Protein AF-A0A9X0AUX0-F1 (afdb_monomer)

Mean predicted aligned error: 9.75 Å

pLDDT: mean 82.78, std 17.59, range [26.3, 97.06]

Foldseek 3Di:
DLAPDPVNALLVLLVLLVVLLVVCLAPLCVLVVVVSLVNLVSSLVSLVVVVVCQLPFDQPDDDPHGGGGSVSSNVSSVVSNVSSVVSDPDDPPRVRDPPPLPPPVVVLVVQLVLCPFPLNVPPDSSLLSVQLSQLSSLLVVCVVCLCVQPHDDPDDPVPCSSVLSSLLSSLCSPPLPDDPVLSSVLSNVVSVLVRLLRCLQVPVLPPPCVLVLLVVLLDPVNVVVVVVVVVDDDDDDPDDDDDDDDDDDDDDPPVVVVSRSVNSSLCCLLVPPLLPLFDPVLSNVLSVLSSQLSVLSNVQSVQLVQQLPDPDLPPLDFAARPDPDALVCCLQRRQLSPSVQLSSLSSSQSSVCSVVSHHQQPDPVSVVLSNLLSRLLSSLLRLLVLLLCVVVCSVSSGDGSCNYPVLVPLDDPDDPDDSVRSVVSSSVVSVVVSVVSVVSNVVSLVVCVVVGDSSSNSVSSSSNSSSVSVSSVSVVVVVVVVVD

Radius of gyration: 27.02 Å; Cα contacts (8 Å, |Δi|>4): 483; chains: 1; bounding box: 77×60×79 Å

Organism: NCBI:txid352851

Sequence (484 aa):
MALWSNLGSCEITAYSILTLIDATLFPWAGDLDKQVLKAIRAGQFFLNQHQGDWDKVTYTWIEKVSYGSSILSRTYCVAATYAAKKYPTNSPQWEPLPNFLNIPFDRVVKFTSFSRIHLFASESSWKLTASIIEGYMFLPRLRRIRLDVFPRQNMSEDKYLEYIPFTWTACNNQGIFLETDLIWDIMAISMLNYQADEFMEAVLGHHDSAGHLVRDLFSKTTLERDLSSSRESPPVSCGTITPSSSDDGLLDDSTNDVRAILLRFKIHVLRHPSIQNAFGTNLAHLSKQLENFLLAHLTHSSGNASFAQLPGHDADTPVMFPASRTYWDWVRNISAVHTSCPYSWDWLSCRIASARKDDLFPTALTKYLSAELGQHLAVMCRMYNDYGSLARDKVERNLNSVNFPEFEHCGASGAAGDEISDLTERKSALMAMADYERECLLVIKARLRPLVDEKVRNVLVILFNVTDLYGQIYAARDIASRMS

Structure (mmCIF, N/CA/C/O backbone):
data_AF-A0A9X0AUX0-F1
#
_entry.id   AF-A0A9X0AUX0-F1
#
loop_
_atom_site.group_PDB
_atom_site.id
_atom_site.type_symbol
_atom_site.label_atom_id
_atom_site.label_alt_id
_atom_site.label_comp_id
_atom_site.label_asym_id
_atom_site.label_entity_id
_atom_site.label_seq_id
_atom_site.pdbx_PDB_ins_code
_atom_site.Cartn_x
_atom_site.Cartn_y
_atom_site.Cartn_z
_atom_site.occupancy
_atom_site.B_iso_or_equiv
_atom_site.auth_seq_id
_atom_site.auth_comp_id
_atom_site.auth_asym_id
_atom_site.auth_atom_id
_atom_site.pdbx_PDB_model_num
ATOM 1 N N . MET A 1 1 ? -2.711 5.086 30.345 1.00 33.03 1 MET A N 1
ATOM 2 C CA . MET A 1 1 ? -3.947 5.790 29.951 1.00 33.03 1 MET A CA 1
ATOM 3 C C . MET A 1 1 ? -5.049 4.735 29.935 1.00 33.03 1 MET A C 1
ATOM 5 O O . MET A 1 1 ? -4.931 3.806 29.154 1.00 33.03 1 MET A O 1
ATOM 9 N N . ALA A 1 2 ? -5.980 4.759 30.897 1.00 39.31 2 ALA A N 1
ATOM 10 C CA . ALA A 1 2 ? -6.938 3.668 31.174 1.00 39.31 2 ALA A CA 1
ATOM 11 C C . ALA A 1 2 ? -8.386 4.005 30.760 1.00 39.31 2 ALA A C 1
ATOM 13 O O . ALA A 1 2 ? -9.330 3.367 31.211 1.00 39.31 2 ALA A O 1
ATOM 14 N N . LEU A 1 3 ? -8.560 5.040 29.939 1.00 42.94 3 LEU A N 1
ATOM 15 C CA . LEU A 1 3 ? -9.866 5.527 29.518 1.00 42.94 3 LEU A CA 1
ATOM 16 C C . LEU A 1 3 ? -10.172 4.952 28.135 1.00 42.94 3 LEU A C 1
ATOM 18 O O . LEU A 1 3 ? -9.530 5.318 27.156 1.00 42.94 3 LEU A O 1
ATOM 22 N N . TRP A 1 4 ? -11.140 4.038 28.079 1.00 59.72 4 TRP A N 1
ATOM 23 C CA . TRP A 1 4 ? -11.617 3.401 26.843 1.00 59.72 4 TRP A CA 1
ATOM 24 C C . TRP A 1 4 ? -12.593 4.285 26.052 1.00 59.72 4 TRP A C 1
ATOM 26 O O . TRP A 1 4 ? -13.001 3.944 24.949 1.00 59.72 4 TRP A O 1
ATOM 36 N N . SER A 1 5 ? -12.962 5.443 26.605 1.00 51.06 5 SER A N 1
ATOM 37 C CA . SER A 1 5 ? -13.739 6.478 25.926 1.00 51.06 5 SER A CA 1
ATOM 38 C C . SER A 1 5 ? -13.224 7.862 26.307 1.00 51.06 5 SER A C 1
ATOM 40 O O . SER A 1 5 ? -12.736 8.062 27.422 1.00 51.06 5 SER A O 1
ATOM 42 N N . ASN A 1 6 ? -13.431 8.837 25.419 1.00 47.84 6 ASN A N 1
ATOM 43 C CA . ASN A 1 6 ? -13.128 10.254 25.657 1.00 47.84 6 ASN A CA 1
ATOM 44 C C . ASN A 1 6 ? -13.903 10.863 26.848 1.00 47.84 6 ASN A C 1
ATOM 46 O O . ASN A 1 6 ? -13.631 11.993 27.236 1.00 47.84 6 ASN A O 1
ATOM 50 N N . LEU A 1 7 ? -14.862 10.128 27.428 1.00 56.09 7 LEU A N 1
ATOM 51 C CA . LEU A 1 7 ? -15.746 10.583 28.505 1.00 56.09 7 LEU A CA 1
ATOM 52 C C . LEU A 1 7 ? -15.564 9.821 29.829 1.00 56.09 7 LEU A C 1
ATOM 54 O O . LEU A 1 7 ? -16.214 10.175 30.808 1.00 56.09 7 LEU A O 1
ATOM 58 N N . GLY A 1 8 ? -14.723 8.780 29.881 1.00 71.88 8 GLY A N 1
ATOM 59 C CA . GLY A 1 8 ? -14.531 7.992 31.107 1.00 71.88 8 GLY A CA 1
ATOM 60 C C . GLY A 1 8 ? -15.807 7.335 31.643 1.00 71.88 8 GLY A C 1
ATOM 61 O O . GLY A 1 8 ? -16.059 7.362 32.841 1.00 71.88 8 GLY A O 1
ATOM 62 N N . SER A 1 9 ? -16.639 6.760 30.769 1.00 88.75 9 SER A N 1
ATOM 63 C CA . SER A 1 9 ? -17.863 6.063 31.192 1.00 88.75 9 SER A CA 1
ATOM 64 C C . SER A 1 9 ? -17.562 4.715 31.869 1.00 88.75 9 SER A C 1
ATOM 66 O O . SER A 1 9 ? -16.799 3.896 31.339 1.00 88.75 9 SER A O 1
ATOM 68 N N . CYS A 1 10 ? -18.204 4.465 33.019 1.00 92.94 10 CYS A N 1
ATOM 69 C CA . CYS A 1 10 ? -18.173 3.168 33.704 1.00 92.94 10 CYS A CA 1
ATOM 70 C C . CYS A 1 10 ? -18.806 2.068 32.843 1.00 92.94 10 CYS A C 1
ATOM 72 O O . CYS A 1 10 ? -18.216 1.004 32.686 1.00 92.94 10 CYS A O 1
ATOM 74 N N . GLU A 1 11 ? -19.948 2.352 32.213 1.00 92.50 11 GLU A N 1
ATOM 75 C CA . GLU A 1 11 ? -20.650 1.410 31.337 1.00 92.50 11 GLU A CA 1
ATOM 76 C C . GLU A 1 11 ? -19.764 0.956 30.163 1.00 92.50 11 GLU A C 1
ATOM 78 O O . GLU A 1 11 ? -19.575 -0.240 29.953 1.00 92.50 11 GLU A O 1
ATOM 83 N N . ILE A 1 12 ? -19.126 1.898 29.455 1.00 92.25 12 ILE A N 1
ATOM 84 C CA . ILE A 1 12 ? -18.223 1.569 28.336 1.00 92.25 12 ILE A CA 1
ATOM 85 C C . ILE A 1 12 ? -17.009 0.775 28.828 1.00 92.25 12 ILE A C 1
ATOM 87 O O . ILE A 1 12 ? -16.612 -0.203 28.200 1.00 92.25 12 ILE A O 1
ATOM 91 N N . THR A 1 13 ? -16.433 1.157 29.970 1.00 93.94 13 THR A N 1
ATOM 92 C CA . THR A 1 13 ? -15.292 0.430 30.546 1.00 93.94 13 THR A CA 1
ATOM 93 C C . THR A 1 13 ? -15.675 -1.005 30.916 1.00 93.94 13 THR A C 1
ATOM 95 O O . THR A 1 13 ? -14.892 -1.929 30.691 1.00 93.94 13 THR A O 1
ATOM 98 N N . ALA A 1 14 ? -16.887 -1.214 31.434 1.00 94.75 14 ALA A N 1
ATOM 99 C CA . ALA A 1 14 ? -17.412 -2.540 31.724 1.00 94.75 14 ALA A CA 1
ATOM 100 C C . ALA A 1 14 ? -17.569 -3.391 30.451 1.00 94.75 14 ALA A C 1
ATOM 102 O O . ALA A 1 14 ? -17.141 -4.548 30.448 1.00 94.75 14 ALA A O 1
ATOM 103 N N . TYR A 1 15 ? -18.087 -2.815 29.358 1.00 94.12 15 TYR A N 1
ATOM 104 C CA . TYR A 1 15 ? -18.132 -3.481 28.048 1.00 94.12 15 TYR A CA 1
ATOM 105 C C . TYR A 1 15 ? -16.745 -3.880 27.556 1.00 94.12 15 TYR A C 1
ATOM 107 O O . TYR A 1 15 ? -16.555 -5.019 27.131 1.00 94.12 15 TYR A O 1
ATOM 115 N N . SER A 1 16 ? -15.761 -2.984 27.655 1.00 93.50 16 SER A N 1
ATOM 116 C CA . SER A 1 16 ? -14.388 -3.272 27.236 1.00 93.50 16 SER A CA 1
ATOM 117 C C . SER A 1 16 ? -13.768 -4.418 28.038 1.00 93.50 16 SER A C 1
ATOM 119 O O . SER A 1 16 ? -13.150 -5.297 27.449 1.00 93.50 16 SER A O 1
ATOM 121 N N . ILE A 1 17 ? -13.962 -4.456 29.361 1.00 94.50 17 ILE A N 1
ATOM 122 C CA . ILE A 1 17 ? -13.456 -5.550 30.208 1.00 94.50 17 ILE A CA 1
ATOM 123 C C . ILE A 1 17 ? -14.070 -6.888 29.802 1.00 94.50 17 ILE A C 1
ATOM 125 O O . ILE A 1 17 ? -13.334 -7.851 29.609 1.00 94.50 17 ILE A O 1
ATOM 129 N N . LEU A 1 18 ? -15.398 -6.957 29.677 1.00 94.00 18 LEU A N 1
ATOM 130 C CA . LEU A 1 18 ? -16.083 -8.199 29.312 1.00 94.00 18 LEU A CA 1
ATOM 131 C C . LEU A 1 18 ? -15.668 -8.666 27.913 1.00 94.00 18 LEU A C 1
ATOM 133 O O . LEU A 1 18 ? -15.338 -9.831 27.738 1.00 94.00 18 LEU A O 1
ATOM 137 N N . THR A 1 19 ? -15.556 -7.737 26.962 1.00 92.25 19 THR A N 1
ATOM 138 C CA . THR A 1 19 ? -15.082 -8.031 25.601 1.00 92.25 19 THR A CA 1
ATOM 139 C C . THR A 1 19 ? -13.657 -8.584 25.603 1.00 92.25 19 THR A C 1
ATOM 141 O O . THR A 1 19 ? -13.367 -9.534 24.886 1.00 92.25 19 THR A O 1
ATOM 144 N N . LEU A 1 20 ? -12.756 -8.017 26.412 1.00 89.62 20 LEU A N 1
ATOM 145 C CA . LEU A 1 20 ? -11.382 -8.511 26.533 1.00 89.62 20 LEU A CA 1
ATOM 146 C C . LEU A 1 20 ? -11.322 -9.915 27.138 1.00 89.62 20 LEU A C 1
ATOM 148 O O . LEU A 1 20 ? -10.515 -10.722 26.690 1.00 89.62 20 LEU A O 1
ATOM 152 N N . ILE A 1 21 ? -12.161 -10.200 28.137 1.00 89.06 21 ILE A N 1
ATOM 153 C CA . ILE A 1 21 ? -12.263 -11.531 28.748 1.00 89.06 21 ILE A CA 1
ATOM 154 C C . ILE A 1 21 ? -12.797 -12.542 27.728 1.00 89.06 21 ILE A C 1
ATOM 156 O O . ILE A 1 21 ? -12.237 -13.622 27.588 1.00 89.06 21 ILE A O 1
ATOM 160 N N . ASP A 1 22 ? -13.826 -12.192 26.963 1.00 86.62 22 ASP A N 1
ATOM 161 C CA . ASP A 1 22 ? -14.347 -13.089 25.928 1.00 86.62 22 ASP A CA 1
ATOM 162 C C . ASP A 1 22 ? -13.326 -13.291 24.797 1.00 86.62 22 ASP A C 1
ATOM 164 O O . ASP A 1 22 ? -13.159 -14.400 24.291 1.00 86.62 22 ASP A O 1
ATOM 168 N N . ALA A 1 23 ? -12.561 -12.254 24.443 1.00 82.44 23 ALA A N 1
ATOM 169 C CA . ALA A 1 23 ? -11.510 -12.344 23.433 1.00 82.44 23 ALA A CA 1
ATOM 170 C C . ALA A 1 23 ? -10.361 -13.291 23.827 1.00 82.44 23 ALA A C 1
ATOM 172 O O . ALA A 1 23 ? -9.607 -13.726 22.954 1.00 82.44 23 ALA A O 1
ATOM 173 N N . THR A 1 24 ? -10.219 -13.660 25.106 1.00 80.12 24 THR A N 1
ATOM 174 C CA . THR A 1 24 ? -9.164 -14.598 25.531 1.00 80.12 24 THR A CA 1
ATOM 175 C C . THR A 1 24 ? -9.469 -16.051 25.193 1.00 80.12 24 THR A C 1
ATOM 177 O O . THR A 1 24 ? -8.591 -16.901 25.292 1.00 80.12 24 THR A O 1
ATOM 180 N N . LEU A 1 25 ? -10.689 -16.334 24.731 1.00 76.75 25 LEU A N 1
ATOM 181 C CA . LEU A 1 25 ? -11.076 -17.634 24.177 1.00 76.75 25 LEU A CA 1
ATOM 182 C C . LEU A 1 25 ? -10.313 -18.009 22.908 1.00 76.75 25 LEU A C 1
ATOM 184 O O . LEU A 1 25 ? -10.267 -19.179 22.517 1.00 76.75 25 LEU A O 1
ATOM 188 N N . PHE A 1 26 ? -9.748 -17.015 22.233 1.00 76.31 26 PHE A N 1
ATOM 189 C CA . PHE A 1 26 ? -9.100 -17.223 20.960 1.00 76.31 26 PHE A CA 1
ATOM 190 C C . PHE A 1 26 ? -7.615 -17.586 21.115 1.00 76.31 26 PHE A C 1
ATOM 192 O O . PHE A 1 26 ? -6.921 -17.021 21.960 1.00 76.31 26 PHE A O 1
ATOM 199 N N . PRO A 1 27 ? -7.079 -18.474 20.256 1.00 69.88 27 PRO A N 1
ATOM 200 C CA . PRO A 1 27 ? -5.720 -19.006 20.393 1.00 69.88 27 PRO A CA 1
ATOM 201 C C . PRO A 1 27 ? -4.611 -17.948 20.325 1.00 69.88 27 PRO A C 1
ATOM 203 O O . PRO A 1 27 ? -3.539 -18.151 20.886 1.00 69.88 27 PRO A O 1
ATOM 206 N N . TRP A 1 28 ? -4.855 -16.800 19.689 1.00 71.69 28 TRP A N 1
ATOM 207 C CA . TRP A 1 28 ? -3.891 -15.695 19.627 1.00 71.69 28 TRP A CA 1
ATOM 208 C C . TRP A 1 28 ? -3.797 -14.869 20.915 1.00 71.69 28 TRP A C 1
ATOM 210 O O . TRP A 1 28 ? -2.895 -14.041 21.053 1.00 71.69 28 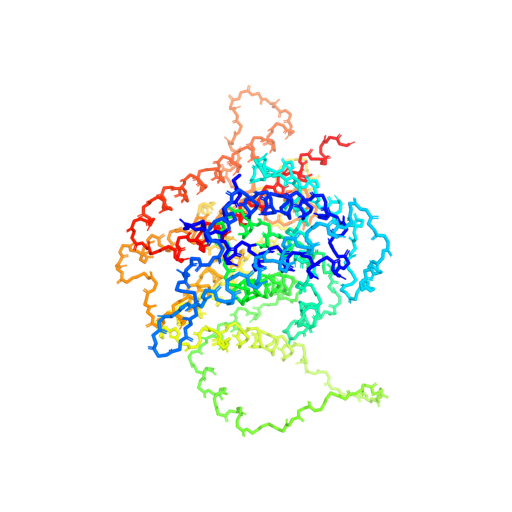TRP A O 1
ATOM 220 N N . ALA A 1 29 ? -4.716 -15.062 21.862 1.00 68.88 29 ALA A N 1
ATOM 221 C CA . ALA A 1 29 ? -4.694 -14.332 23.120 1.00 68.88 29 ALA A CA 1
ATOM 222 C C . ALA A 1 29 ? -3.483 -14.702 23.984 1.00 68.88 29 ALA A C 1
ATOM 224 O O . ALA A 1 29 ? -3.023 -13.852 24.736 1.00 68.88 29 ALA A O 1
ATOM 225 N N . GLY A 1 30 ? -2.918 -15.908 23.837 1.00 71.69 30 GLY A N 1
ATOM 226 C CA . GLY A 1 30 ? -1.756 -16.354 24.615 1.00 71.69 30 GLY A CA 1
ATOM 227 C C . GLY A 1 30 ? -0.546 -15.420 24.498 1.00 71.69 30 GLY A C 1
ATOM 228 O O . GLY A 1 30 ? 0.033 -15.028 25.511 1.00 71.69 30 GLY A O 1
ATOM 229 N N . ASP A 1 31 ? -0.211 -14.973 23.284 1.00 73.19 31 ASP A N 1
ATOM 230 C CA . ASP A 1 31 ? 0.913 -14.048 23.059 1.00 73.19 31 ASP A CA 1
ATOM 231 C C . ASP A 1 31 ? 0.637 -12.622 23.553 1.00 73.19 31 ASP A C 1
ATOM 233 O O . ASP A 1 31 ? 1.562 -11.844 23.812 1.00 73.19 31 ASP A O 1
ATOM 237 N N . LEU A 1 32 ? -0.640 -12.266 23.695 1.00 81.75 32 LEU A N 1
ATOM 238 C CA . LEU A 1 32 ? -1.092 -10.942 24.117 1.00 81.75 32 LEU A CA 1
ATOM 239 C C . LEU A 1 32 ? -1.585 -10.915 25.571 1.00 81.75 32 LEU A C 1
ATOM 241 O O . LEU A 1 32 ? -1.908 -9.836 26.074 1.00 81.75 32 LEU A O 1
ATOM 245 N N . ASP A 1 33 ? -1.591 -12.052 26.274 1.00 81.31 33 ASP A N 1
ATOM 246 C CA . ASP A 1 33 ? -2.276 -12.230 27.561 1.00 81.31 33 ASP A CA 1
ATOM 247 C C . ASP A 1 33 ? -1.783 -11.235 28.612 1.00 81.31 33 ASP A C 1
ATOM 249 O O . ASP A 1 33 ? -2.574 -10.592 29.296 1.00 81.31 33 ASP A O 1
ATOM 253 N N . LYS A 1 34 ? -0.472 -10.969 28.657 1.00 84.25 34 LYS A N 1
ATOM 254 C CA . LYS A 1 34 ? 0.097 -9.956 29.563 1.00 84.25 34 LYS A CA 1
ATOM 255 C C . LYS A 1 34 ? -0.519 -8.569 29.354 1.00 84.25 34 LYS A C 1
ATOM 257 O O . LYS A 1 34 ? -0.729 -7.840 30.326 1.00 84.25 34 LYS A O 1
ATOM 262 N N . GLN A 1 35 ? -0.782 -8.180 28.106 1.00 87.38 35 GLN A N 1
ATOM 263 C CA . GLN A 1 35 ? -1.383 -6.882 27.788 1.00 87.38 35 GLN A CA 1
ATOM 264 C C . GLN A 1 35 ? -2.886 -6.888 28.045 1.00 87.38 35 GLN A C 1
ATOM 266 O O . GLN A 1 35 ? -3.398 -5.922 28.611 1.00 87.38 35 GLN A O 1
ATOM 271 N N . VAL A 1 36 ? -3.569 -7.982 27.706 1.00 86.94 36 VAL A N 1
ATOM 272 C CA . VAL A 1 36 ? -4.997 -8.171 27.988 1.00 86.94 36 VAL A CA 1
ATOM 273 C C . VAL A 1 36 ? -5.257 -8.126 29.494 1.00 86.94 36 VAL A C 1
ATOM 275 O O . VAL A 1 36 ? -6.071 -7.331 29.960 1.00 86.94 36 VAL A O 1
ATOM 278 N N . LEU A 1 37 ? -4.482 -8.864 30.286 1.00 87.44 37 LEU A N 1
ATOM 279 C CA . LEU A 1 37 ? -4.534 -8.842 31.743 1.00 87.44 37 LEU A CA 1
ATOM 280 C C . LEU A 1 37 ? -4.272 -7.436 32.295 1.00 87.44 37 LEU A C 1
ATOM 282 O O . LEU A 1 37 ? -5.015 -6.960 33.154 1.00 87.44 37 LEU A O 1
ATOM 286 N N . LYS A 1 38 ? -3.235 -6.743 31.807 1.00 89.38 38 LYS A N 1
ATOM 287 C CA . LYS A 1 38 ? -2.932 -5.365 32.226 1.00 89.38 38 LYS A CA 1
ATOM 288 C C . LYS A 1 38 ? -4.107 -4.423 31.941 1.00 89.38 38 LYS A C 1
ATOM 290 O O . LYS A 1 38 ? -4.449 -3.606 32.797 1.00 89.38 38 LYS A O 1
ATOM 295 N N . ALA A 1 39 ? -4.729 -4.551 30.773 1.00 90.94 39 ALA A N 1
ATOM 296 C CA . ALA A 1 39 ? -5.908 -3.794 30.368 1.00 90.94 39 ALA A CA 1
ATOM 297 C C . ALA A 1 39 ? -7.130 -4.094 31.255 1.00 90.94 39 ALA A C 1
ATOM 299 O O . ALA A 1 39 ? -7.747 -3.160 31.772 1.00 90.94 39 ALA A O 1
ATOM 300 N N . ILE A 1 40 ? -7.424 -5.374 31.511 1.00 91.31 40 ILE A N 1
ATOM 301 C CA . ILE A 1 40 ? -8.503 -5.823 32.406 1.00 91.31 40 ILE A CA 1
ATOM 302 C C . ILE A 1 40 ? -8.298 -5.266 33.819 1.00 91.31 40 ILE A C 1
ATOM 304 O O . ILE A 1 40 ? -9.226 -4.713 34.408 1.00 91.31 40 ILE A O 1
ATOM 308 N N . ARG A 1 41 ? -7.078 -5.355 34.368 1.00 92.31 41 ARG A N 1
ATOM 309 C CA . ARG A 1 41 ? -6.757 -4.838 35.710 1.00 92.31 41 ARG A CA 1
ATOM 310 C C . ARG A 1 41 ? -6.881 -3.320 35.787 1.00 92.31 41 ARG A C 1
ATOM 312 O O . ARG A 1 41 ? -7.401 -2.812 36.777 1.00 92.31 41 ARG A O 1
ATOM 319 N N . ALA A 1 42 ? -6.451 -2.602 34.751 1.00 92.94 42 ALA A N 1
ATOM 320 C CA . ALA A 1 42 ? -6.606 -1.152 34.681 1.00 92.94 42 ALA A CA 1
ATOM 321 C C . ALA A 1 42 ? -8.086 -0.734 34.630 1.00 92.94 42 ALA A C 1
ATOM 323 O O . ALA A 1 42 ? -8.489 0.164 35.368 1.00 92.94 42 ALA A O 1
ATOM 324 N N . GLY A 1 43 ? -8.902 -1.416 33.819 1.00 93.81 43 GLY A N 1
ATOM 325 C CA . GLY A 1 43 ? -10.347 -1.188 33.765 1.00 93.81 43 GLY A CA 1
ATOM 326 C C . GLY A 1 43 ? -11.037 -1.515 35.092 1.00 93.81 43 GLY A C 1
ATOM 327 O O . GLY A 1 43 ? -11.834 -0.724 35.587 1.00 93.81 43 GLY A O 1
ATOM 328 N N . GLN A 1 44 ? -10.692 -2.644 35.716 1.00 94.69 44 GLN A N 1
ATOM 329 C CA . GLN A 1 44 ? -11.229 -3.036 37.022 1.00 94.69 44 GLN A CA 1
ATOM 330 C C . GLN A 1 44 ? -10.897 -2.002 38.104 1.00 94.69 44 GLN A C 1
ATOM 332 O O . GLN A 1 44 ? -11.758 -1.635 38.902 1.00 94.69 44 GLN A O 1
ATOM 337 N N . PHE A 1 45 ? -9.653 -1.521 38.133 1.00 94.38 45 PHE A N 1
ATOM 338 C CA . PHE A 1 45 ? -9.236 -0.467 39.051 1.00 94.38 45 PHE A CA 1
ATOM 339 C C . PHE A 1 45 ? -10.052 0.814 38.844 1.00 94.38 45 PHE A C 1
ATOM 341 O O . PHE A 1 45 ? -10.557 1.372 39.817 1.00 94.38 45 PHE A O 1
ATOM 348 N N . PHE A 1 46 ? -10.247 1.232 37.589 1.00 94.56 46 PHE A N 1
ATOM 349 C CA . PHE A 1 46 ? -11.085 2.380 37.248 1.00 94.56 46 PHE A CA 1
ATOM 350 C C . PHE A 1 46 ? -12.529 2.213 37.750 1.00 94.56 46 PHE A C 1
ATOM 352 O O . PHE A 1 46 ? -13.036 3.108 38.425 1.00 94.56 46 PHE A O 1
ATOM 359 N N . LEU A 1 47 ? -13.165 1.062 37.494 1.00 95.19 47 LEU A N 1
ATOM 360 C CA . LEU A 1 47 ? -14.538 0.793 37.941 1.00 95.19 47 LEU A CA 1
ATOM 361 C C . LEU A 1 47 ? -14.676 0.811 39.466 1.00 95.19 47 LEU A C 1
ATOM 363 O O . LEU A 1 47 ? -15.659 1.344 39.974 1.00 95.19 47 LEU A O 1
ATOM 367 N N . ASN A 1 48 ? -13.694 0.273 40.194 1.00 94.81 48 ASN A N 1
ATOM 368 C CA . ASN A 1 48 ? -13.700 0.282 41.658 1.00 94.81 48 ASN A CA 1
ATOM 369 C C . ASN A 1 48 ? -13.569 1.703 42.229 1.00 94.81 48 ASN A C 1
ATOM 371 O O . ASN A 1 48 ? -14.214 2.021 43.223 1.00 94.81 48 ASN A O 1
ATOM 375 N N . GLN A 1 49 ? -12.758 2.566 41.606 1.00 94.75 49 GLN A N 1
ATOM 376 C CA . GLN A 1 49 ? -12.633 3.968 42.026 1.00 94.75 49 GLN A CA 1
ATOM 377 C C . GLN A 1 49 ? -13.906 4.785 41.777 1.00 94.75 49 GLN A C 1
ATOM 379 O O . GLN A 1 49 ? -14.181 5.720 42.521 1.00 94.75 49 GLN A O 1
ATOM 384 N N . HIS A 1 50 ? -14.689 4.411 40.764 1.00 94.06 50 HIS A N 1
ATOM 385 C CA . HIS A 1 50 ? -15.903 5.116 40.346 1.00 94.06 50 HIS A CA 1
ATOM 386 C C . HIS A 1 50 ? -17.172 4.330 40.694 1.00 94.06 50 HIS A C 1
ATOM 388 O O . HIS A 1 50 ? -18.183 4.423 40.001 1.00 94.06 50 HIS A O 1
ATOM 394 N N . GLN A 1 51 ? -17.148 3.546 41.778 1.00 93.44 51 GLN A N 1
ATOM 395 C CA . GLN A 1 51 ? -18.293 2.721 42.180 1.00 93.44 51 GLN A CA 1
ATOM 396 C C . GLN A 1 51 ? -19.569 3.540 42.431 1.00 93.44 51 GLN A C 1
ATOM 398 O O . GLN A 1 51 ? -20.669 3.074 42.140 1.00 93.44 51 GLN A O 1
ATOM 403 N N . GLY A 1 52 ? -19.425 4.777 42.920 1.00 93.38 52 GLY A N 1
ATOM 404 C CA . GLY A 1 52 ? -20.541 5.713 43.095 1.00 93.38 52 GLY A CA 1
ATOM 405 C C . GLY A 1 52 ? -21.197 6.163 41.783 1.00 93.38 52 GLY A C 1
ATOM 406 O O . GLY A 1 52 ? -22.352 6.574 41.798 1.00 93.38 52 GLY A O 1
ATOM 407 N N . ASP A 1 53 ? -20.500 6.031 40.651 1.00 93.31 53 ASP A N 1
ATOM 408 C CA . ASP A 1 53 ? -20.974 6.448 39.329 1.00 93.31 53 ASP A CA 1
ATOM 409 C C . ASP A 1 53 ? -21.563 5.291 38.505 1.00 93.31 53 ASP A C 1
ATOM 411 O O . ASP A 1 53 ? -21.947 5.490 37.354 1.00 93.31 53 ASP A O 1
ATOM 415 N N . TRP A 1 54 ? -21.666 4.075 39.052 1.00 94.25 54 TRP A N 1
ATOM 416 C CA . TRP A 1 54 ? -22.164 2.913 38.297 1.00 94.25 54 TRP A CA 1
ATOM 417 C C . TRP A 1 54 ? -23.609 3.070 37.814 1.00 94.25 54 TRP A C 1
ATOM 419 O O . TRP A 1 54 ? -23.963 2.547 36.760 1.00 94.25 54 TRP A O 1
ATOM 429 N N . ASP A 1 55 ? -24.429 3.813 38.555 1.00 92.31 55 ASP A N 1
ATOM 430 C CA . ASP A 1 55 ? -25.818 4.118 38.200 1.00 92.31 55 ASP A CA 1
ATOM 431 C C . ASP A 1 55 ? -25.944 5.375 37.314 1.00 92.31 55 ASP A C 1
ATOM 433 O O . ASP A 1 55 ? -27.051 5.753 36.915 1.00 92.31 55 ASP A O 1
ATOM 437 N N . LYS A 1 56 ? -24.827 6.043 36.990 1.00 89.56 56 LYS A N 1
ATOM 438 C CA . LYS A 1 56 ? -24.827 7.254 36.168 1.00 89.56 56 LYS A CA 1
ATOM 439 C C . LYS A 1 56 ? -25.150 6.898 34.720 1.00 89.56 56 LYS A C 1
ATOM 441 O O . LYS A 1 56 ? -24.411 6.187 34.044 1.00 89.56 56 LYS A O 1
ATOM 446 N N . VAL A 1 57 ? -26.259 7.445 34.238 1.00 82.38 57 VAL A N 1
ATOM 447 C CA . VAL A 1 57 ? -26.758 7.206 32.883 1.00 82.38 57 VAL A CA 1
ATOM 448 C C . VAL A 1 57 ? -25.758 7.734 31.853 1.00 82.38 57 VAL A C 1
ATOM 450 O O . VAL A 1 57 ? -25.477 8.933 31.809 1.00 82.38 57 VAL A O 1
ATOM 453 N N . THR A 1 58 ? -25.248 6.838 31.005 1.00 83.38 58 THR A N 1
ATOM 454 C CA . THR A 1 58 ? -24.496 7.204 29.800 1.00 83.38 58 THR A CA 1
ATOM 455 C C . THR A 1 58 ? -25.410 7.021 28.587 1.00 83.38 58 THR A C 1
ATOM 457 O O . THR A 1 58 ? -26.061 5.991 28.455 1.00 83.38 58 THR A O 1
ATOM 460 N N . TYR A 1 59 ? -25.490 8.018 27.703 1.00 85.81 59 TYR A N 1
ATOM 461 C CA . TYR A 1 59 ? -26.351 7.984 26.512 1.00 85.81 59 TYR A CA 1
ATOM 462 C C . TYR A 1 59 ? -25.693 7.197 25.365 1.00 85.81 59 TYR A C 1
ATOM 464 O O . TYR A 1 59 ? -25.328 7.763 24.336 1.00 85.81 59 TYR A O 1
ATOM 472 N N . THR A 1 60 ? -25.472 5.901 25.584 1.00 82.62 60 THR A N 1
ATOM 473 C CA . THR A 1 60 ? -24.766 4.978 24.674 1.00 82.62 60 THR A CA 1
ATOM 474 C C . THR A 1 60 ? -25.694 4.213 23.733 1.00 82.62 60 THR A C 1
ATOM 476 O O . THR A 1 60 ? -25.247 3.767 22.678 1.00 82.62 60 THR A O 1
ATOM 479 N N . TRP A 1 61 ? -26.972 4.063 24.080 1.00 84.25 61 TRP A N 1
ATOM 480 C CA . TRP A 1 61 ? -27.928 3.252 23.327 1.00 84.25 61 TRP A CA 1
ATOM 481 C C . TRP A 1 61 ? -28.689 4.111 22.324 1.00 84.25 61 TRP A C 1
ATOM 483 O O . TRP A 1 61 ? -29.108 5.217 22.657 1.00 84.25 61 TRP A O 1
ATOM 493 N N . ILE A 1 62 ? -28.879 3.604 21.105 1.00 83.19 62 ILE A N 1
ATOM 494 C CA . ILE A 1 62 ? -29.574 4.308 20.021 1.00 83.19 62 ILE A CA 1
ATOM 495 C C . ILE A 1 62 ? -30.880 3.572 19.708 1.00 83.19 62 ILE A C 1
ATOM 497 O O . ILE A 1 62 ? -30.858 2.402 19.336 1.00 83.19 62 ILE A O 1
ATOM 501 N N . GLU A 1 63 ? -32.008 4.272 19.822 1.00 79.88 63 GLU A N 1
ATOM 502 C CA . GLU A 1 63 ? -33.290 3.862 19.234 1.00 79.88 63 GLU A CA 1
ATOM 503 C C . GLU A 1 63 ? -33.819 5.015 18.360 1.00 79.88 63 GLU A C 1
ATOM 505 O O . GLU A 1 63 ? -33.174 5.379 17.378 1.00 79.88 63 GLU A O 1
ATOM 510 N N . LYS A 1 64 ? -34.947 5.651 18.712 1.00 85.62 64 LYS A N 1
ATOM 511 C CA . LYS A 1 64 ? -35.385 6.898 18.053 1.00 85.62 64 LYS A CA 1
ATOM 512 C C . LYS A 1 64 ? -34.534 8.101 18.464 1.00 85.62 64 LYS A C 1
ATOM 514 O O . LYS A 1 64 ? -34.382 9.043 17.695 1.00 85.62 64 LYS A O 1
ATOM 519 N N . VAL A 1 65 ? -34.003 8.061 19.684 1.00 82.88 65 VAL A N 1
ATOM 520 C CA . VAL A 1 65 ? -33.052 9.018 20.262 1.00 82.88 65 VAL A CA 1
ATOM 521 C C . VAL A 1 65 ? -31.974 8.240 21.014 1.00 82.88 65 VAL A C 1
ATOM 523 O O . VAL A 1 65 ? -32.156 7.055 21.306 1.00 82.88 65 VAL A O 1
ATOM 526 N N . SER A 1 66 ? -30.861 8.895 21.348 1.00 85.00 66 SER A N 1
ATOM 527 C CA . SER A 1 66 ? -29.905 8.318 22.292 1.00 85.00 66 SER A CA 1
ATOM 528 C C . SER A 1 66 ? -30.525 8.270 23.689 1.00 85.00 66 SER A C 1
ATOM 530 O O . SER A 1 66 ? -31.087 9.264 24.150 1.00 85.00 66 SER A O 1
ATOM 532 N N . TYR A 1 67 ? -30.404 7.141 24.378 1.00 88.12 67 TYR A N 1
ATOM 533 C CA . TYR A 1 67 ? -30.846 6.963 25.761 1.00 88.12 67 TYR A CA 1
ATOM 534 C C . TYR A 1 67 ? -29.812 6.153 26.551 1.00 88.12 67 TYR A C 1
ATOM 536 O O . TYR A 1 67 ? -28.854 5.614 25.996 1.00 88.12 67 TYR A O 1
ATOM 544 N N . GLY A 1 68 ? -29.987 6.091 27.867 1.00 89.12 68 GLY A N 1
ATOM 545 C CA . GLY A 1 68 ? -29.187 5.233 28.732 1.00 89.12 68 GLY A CA 1
ATOM 546 C C . GLY A 1 68 ? -30.042 4.596 29.818 1.00 89.12 68 GLY A C 1
ATOM 547 O O . GLY A 1 68 ? -31.178 5.010 30.054 1.00 89.12 68 GLY A O 1
ATOM 548 N N . SER A 1 69 ? -29.495 3.585 30.486 1.00 91.56 69 SER A N 1
ATOM 549 C CA . SER A 1 69 ? -30.181 2.860 31.555 1.00 91.56 69 SER A CA 1
ATOM 550 C C . SER A 1 69 ? -29.243 2.671 32.737 1.00 91.56 69 SER A C 1
ATOM 552 O O . SER A 1 69 ? -28.222 1.994 32.625 1.00 91.56 69 SER A O 1
ATOM 554 N N . SER A 1 70 ? -29.605 3.248 33.885 1.00 92.88 70 SER A N 1
ATOM 555 C CA . SER A 1 70 ? -28.844 3.102 35.132 1.00 92.88 70 SER A CA 1
ATOM 556 C C . SER A 1 70 ? -28.743 1.636 35.560 1.00 92.88 70 SER A C 1
ATOM 558 O O . SER A 1 70 ? -27.665 1.167 35.915 1.00 92.88 70 SER A O 1
ATOM 560 N N . ILE A 1 71 ? -29.844 0.885 35.429 1.00 94.50 71 ILE A N 1
ATOM 561 C CA . ILE A 1 71 ? -29.896 -0.547 35.748 1.00 94.50 71 ILE A CA 1
ATOM 562 C C . ILE A 1 71 ? -28.925 -1.333 34.864 1.00 94.50 71 ILE A C 1
ATOM 564 O O . ILE A 1 71 ? -28.184 -2.172 35.380 1.00 94.50 71 ILE A O 1
ATOM 568 N N . LEU A 1 72 ? -28.899 -1.067 33.552 1.00 92.62 72 LEU A N 1
ATOM 569 C CA . LEU A 1 72 ? -27.969 -1.752 32.650 1.00 92.62 72 LEU A CA 1
ATOM 570 C C . LEU A 1 72 ? -26.525 -1.379 32.979 1.00 92.62 72 LEU A C 1
ATOM 572 O O . LEU A 1 72 ? -25.720 -2.282 33.203 1.00 92.62 72 LEU A O 1
ATOM 576 N N . SER A 1 73 ? -26.217 -0.085 33.106 1.00 94.12 73 SER A N 1
ATOM 577 C CA . SER A 1 73 ? -24.877 0.393 33.469 1.00 94.12 73 SER A CA 1
ATOM 578 C C . SER A 1 73 ? -24.353 -0.307 34.725 1.00 94.12 73 SER A C 1
ATOM 580 O O . SER A 1 73 ? -23.285 -0.927 34.696 1.00 94.12 73 SER A O 1
ATOM 582 N N . ARG A 1 74 ? -25.140 -0.326 35.808 1.00 95.50 74 ARG A N 1
ATOM 583 C CA . ARG A 1 74 ? -24.762 -1.011 37.048 1.00 95.50 74 ARG A CA 1
ATOM 584 C C . ARG A 1 74 ? -24.604 -2.512 36.868 1.00 95.50 74 ARG A C 1
ATOM 586 O O . ARG A 1 74 ? -23.649 -3.079 37.396 1.00 95.50 74 ARG A O 1
ATOM 593 N N . THR A 1 75 ? -25.506 -3.155 36.130 1.00 96.19 75 THR A N 1
ATOM 594 C CA . THR A 1 75 ? -25.440 -4.600 35.867 1.00 96.19 75 THR A CA 1
ATOM 595 C C . THR A 1 75 ? -24.127 -4.965 35.180 1.00 96.19 75 THR A C 1
ATOM 597 O O . THR A 1 75 ? -23.417 -5.860 35.642 1.00 96.19 75 THR A O 1
ATOM 600 N N . TYR A 1 76 ? -23.753 -4.226 34.135 1.00 96.06 76 TYR A N 1
ATOM 601 C CA . TYR A 1 76 ? -22.498 -4.446 33.425 1.00 96.06 76 TYR A CA 1
ATOM 602 C C . TYR A 1 76 ? -21.278 -4.125 34.288 1.00 96.06 76 TYR A C 1
ATOM 604 O O . TYR A 1 76 ? -20.335 -4.913 34.296 1.00 96.06 76 TYR A O 1
ATOM 612 N N . CYS A 1 77 ? -21.293 -3.046 35.075 1.00 96.44 77 CYS A N 1
ATOM 613 C CA . CYS A 1 77 ? -20.186 -2.719 35.982 1.00 96.44 77 CYS A CA 1
ATOM 614 C C . CYS A 1 77 ? -19.956 -3.809 37.043 1.00 96.44 77 CYS A C 1
ATOM 616 O O . CYS A 1 77 ? -18.809 -4.189 37.304 1.00 96.44 77 CYS A O 1
ATOM 618 N N . VAL A 1 78 ? -21.034 -4.362 37.614 1.00 96.81 78 VAL A N 1
ATOM 619 C CA . VAL A 1 78 ? -20.974 -5.499 38.550 1.00 96.81 78 VAL A CA 1
ATOM 620 C C . VAL A 1 78 ? -20.407 -6.735 37.851 1.00 96.81 78 VAL A C 1
ATOM 622 O O . VAL A 1 78 ? -19.465 -7.347 38.363 1.00 96.81 78 VAL A O 1
ATOM 625 N N . ALA A 1 79 ? -20.945 -7.086 36.679 1.00 96.56 79 ALA A N 1
ATOM 626 C CA . ALA A 1 79 ? -20.513 -8.248 35.907 1.00 96.56 79 ALA A CA 1
ATOM 627 C C . ALA A 1 79 ? -19.032 -8.148 35.517 1.00 96.56 79 ALA A C 1
ATOM 629 O O . ALA A 1 79 ? -18.269 -9.075 35.782 1.00 96.56 79 ALA A O 1
ATOM 630 N N . ALA A 1 80 ? -18.603 -7.007 34.977 1.00 96.38 80 ALA A N 1
ATOM 631 C CA . ALA A 1 80 ? -17.223 -6.749 34.581 1.00 96.38 80 ALA A CA 1
ATOM 632 C C . ALA A 1 80 ? -16.258 -6.813 35.770 1.00 96.38 80 ALA A C 1
ATOM 634 O O . ALA A 1 80 ? -15.219 -7.466 35.687 1.00 96.38 80 ALA A O 1
ATOM 635 N N . THR A 1 81 ? -16.608 -6.200 36.905 1.00 95.50 81 THR A N 1
ATOM 636 C CA . THR A 1 81 ? -15.771 -6.233 38.117 1.00 95.50 81 THR A CA 1
ATOM 637 C C . THR A 1 81 ? -15.624 -7.657 38.658 1.00 95.50 81 THR A C 1
ATOM 639 O O . THR A 1 81 ? -14.525 -8.060 39.060 1.00 95.50 81 THR A O 1
ATOM 642 N N . TYR A 1 82 ? -16.709 -8.437 38.643 1.00 94.44 82 TYR A N 1
ATOM 643 C CA . TYR A 1 82 ? -16.700 -9.839 39.055 1.00 94.44 82 TYR A CA 1
ATOM 644 C C . TYR A 1 82 ? -15.890 -10.718 38.095 1.00 94.44 82 TYR A C 1
ATOM 646 O O . TYR A 1 82 ? -15.019 -11.470 38.541 1.00 94.44 82 TYR A O 1
ATOM 654 N N . ALA A 1 83 ? -16.129 -10.586 36.790 1.00 92.69 83 ALA A N 1
ATOM 655 C CA . ALA A 1 83 ? -15.423 -11.317 35.746 1.00 92.69 83 ALA A CA 1
ATOM 656 C C . ALA A 1 83 ? -13.920 -11.008 35.781 1.00 92.69 83 ALA A C 1
ATOM 658 O O . ALA A 1 83 ? -13.117 -11.930 35.840 1.00 92.69 83 ALA A O 1
ATOM 659 N N . ALA A 1 84 ? -13.523 -9.737 35.893 1.00 91.88 84 ALA A N 1
ATOM 660 C CA . ALA A 1 84 ? -12.121 -9.335 36.027 1.00 91.88 84 ALA A CA 1
ATOM 661 C C . ALA A 1 84 ? -11.454 -9.885 37.298 1.00 91.88 84 ALA A C 1
ATOM 663 O O . ALA A 1 84 ? -10.270 -10.226 37.292 1.00 91.88 84 ALA A O 1
ATOM 664 N N . LYS A 1 85 ? -12.189 -9.995 38.415 1.00 89.56 85 LYS A N 1
ATOM 665 C CA . LYS A 1 85 ? -11.672 -10.621 39.645 1.00 89.56 85 LYS A CA 1
ATOM 666 C C . LYS A 1 85 ? -11.425 -12.114 39.441 1.00 89.56 85 LYS A C 1
ATOM 668 O O . LYS A 1 85 ? -10.428 -12.628 39.938 1.00 89.56 85 LYS A O 1
ATOM 673 N N . LYS A 1 86 ? -12.328 -12.784 38.725 1.00 86.25 86 LYS A N 1
ATOM 674 C CA . LYS A 1 86 ? -12.200 -14.198 38.371 1.00 86.25 86 LYS A CA 1
ATOM 675 C C . LYS A 1 86 ? -11.237 -14.457 37.221 1.00 86.25 86 LYS A C 1
ATOM 677 O O . LYS A 1 86 ? -10.814 -15.599 37.091 1.00 86.25 86 LYS A O 1
ATOM 682 N N . TYR A 1 87 ? -10.894 -13.436 36.432 1.00 82.38 87 TYR A N 1
ATOM 683 C CA . TYR A 1 87 ? -9.957 -13.560 35.327 1.00 82.38 87 TYR A CA 1
ATOM 684 C C . TYR A 1 87 ? -8.612 -14.026 35.883 1.00 82.38 87 TYR A C 1
ATOM 686 O O . TYR A 1 87 ? -7.958 -13.297 36.649 1.00 82.38 87 TYR A O 1
ATOM 694 N N . PRO A 1 88 ? -8.233 -15.268 35.585 1.00 68.81 88 PRO A N 1
ATOM 695 C CA . PRO A 1 88 ? -7.109 -15.876 36.241 1.00 68.81 88 PRO A CA 1
ATOM 696 C C . PRO A 1 88 ? -5.820 -15.394 35.598 1.00 68.81 88 PRO A C 1
ATOM 698 O O . PRO A 1 88 ? -5.695 -15.294 34.386 1.00 68.81 88 PRO A O 1
ATOM 701 N N . THR A 1 89 ? -4.825 -15.136 36.431 1.00 56.66 89 THR A N 1
ATOM 702 C CA . THR A 1 89 ? -3.533 -14.591 36.017 1.00 56.66 89 THR A CA 1
ATOM 703 C C . THR A 1 89 ? -2.653 -15.565 35.227 1.00 56.66 89 THR A C 1
ATOM 705 O O . THR A 1 89 ? -1.534 -15.169 34.953 1.00 56.66 89 THR A O 1
ATOM 708 N N . ASN A 1 90 ? -3.114 -16.790 34.908 1.00 51.81 90 ASN A N 1
ATOM 709 C CA . ASN A 1 90 ? -2.388 -17.843 34.164 1.00 51.81 90 ASN A CA 1
ATOM 710 C C . ASN A 1 90 ? -3.267 -19.093 33.846 1.00 51.81 90 ASN A C 1
ATOM 712 O O . ASN A 1 90 ? -2.747 -20.208 33.861 1.00 51.81 90 ASN A O 1
ATOM 716 N N . SER A 1 91 ? -4.601 -19.012 33.698 1.00 44.75 91 SER A N 1
ATOM 717 C CA . SER A 1 91 ? -5.390 -20.261 33.812 1.00 44.75 91 SER A CA 1
ATOM 718 C C . SER A 1 91 ? -5.455 -21.124 32.552 1.00 44.75 91 SER A C 1
ATOM 720 O O . SER A 1 91 ? -6.008 -20.676 31.550 1.00 44.75 91 SER A O 1
ATOM 722 N N . PRO A 1 92 ? -5.088 -22.413 32.661 1.00 45.81 92 PRO A N 1
ATOM 723 C CA . PRO A 1 92 ? -5.446 -23.457 31.702 1.00 45.81 92 PRO A CA 1
ATOM 724 C C . PRO A 1 92 ? -6.952 -23.807 31.680 1.00 45.81 92 PRO A C 1
ATOM 726 O O . PRO A 1 92 ? -7.337 -24.769 31.031 1.00 45.81 92 PRO A O 1
ATOM 729 N N . GLN A 1 93 ? -7.825 -23.078 32.394 1.00 46.88 93 GLN A N 1
ATOM 730 C CA . GLN A 1 93 ? -9.276 -23.351 32.435 1.00 46.88 93 GLN A CA 1
ATOM 731 C C . GLN A 1 93 ? -10.038 -22.918 31.182 1.00 46.88 93 GLN A C 1
ATOM 733 O O . GLN A 1 93 ? -11.205 -23.269 31.036 1.00 46.88 93 GLN A O 1
ATOM 738 N N . TRP A 1 94 ? -9.396 -22.172 30.294 1.00 52.12 94 TRP A N 1
ATOM 739 C CA . TRP A 1 94 ? -9.932 -21.897 28.975 1.00 52.12 94 TRP A CA 1
ATOM 740 C C . TRP A 1 94 ? -8.978 -22.576 28.016 1.00 52.12 94 TRP A C 1
ATOM 742 O O . TRP A 1 94 ? -7.948 -22.003 27.671 1.00 52.12 94 TRP A O 1
ATOM 752 N N . GLU A 1 95 ? -9.259 -23.837 27.676 1.00 56.41 95 GLU A N 1
ATOM 753 C CA . GLU A 1 95 ? -8.606 -24.454 26.526 1.00 56.41 95 GLU A CA 1
ATOM 754 C C . GLU A 1 95 ? -8.838 -23.489 25.361 1.00 56.41 95 GLU A C 1
ATOM 756 O O . GLU A 1 95 ? -9.999 -23.270 24.992 1.00 56.41 95 GLU A O 1
ATOM 761 N N . PRO A 1 96 ? -7.784 -22.819 24.850 1.00 61.28 96 PRO A N 1
ATOM 762 C CA . PRO A 1 96 ? -7.960 -21.909 23.739 1.00 61.28 96 PRO A CA 1
ATOM 763 C C . PRO A 1 96 ? -8.622 -22.706 22.628 1.00 61.28 96 PRO A C 1
ATOM 765 O O . PRO A 1 96 ? -8.304 -23.890 22.450 1.00 61.28 96 PRO A O 1
ATOM 768 N N . LEU A 1 97 ? -9.522 -22.075 21.872 1.00 65.38 97 LEU A N 1
ATOM 769 C CA . LEU A 1 97 ? -10.026 -22.725 20.669 1.00 65.38 97 LEU A CA 1
ATOM 770 C C . LEU A 1 97 ? -8.815 -23.256 19.880 1.00 65.38 97 LEU A C 1
ATOM 772 O O . LEU A 1 97 ? -7.801 -22.548 19.801 1.00 65.38 97 LEU A O 1
ATOM 776 N N . PRO A 1 98 ? -8.879 -24.481 19.320 1.00 66.56 98 PRO A N 1
ATOM 777 C CA . PRO A 1 98 ? -7.812 -24.995 18.468 1.00 66.56 98 PRO A CA 1
ATOM 778 C C . PRO A 1 98 ? -7.415 -23.918 17.465 1.00 66.56 98 PRO A C 1
ATOM 780 O O . PRO A 1 98 ? -8.280 -23.147 17.060 1.00 66.56 98 PRO A O 1
ATOM 783 N N . ASN A 1 99 ? -6.143 -23.837 17.069 1.00 70.69 99 ASN A N 1
ATOM 784 C CA . ASN A 1 99 ? -5.657 -22.828 16.120 1.00 70.69 99 ASN A CA 1
ATOM 785 C C . ASN A 1 99 ? -6.290 -23.011 14.724 1.00 70.69 99 ASN A C 1
ATOM 787 O O . ASN A 1 99 ? -5.635 -23.418 13.773 1.00 70.69 99 ASN A O 1
ATOM 791 N N . PHE A 1 100 ? -7.583 -22.712 14.598 1.00 69.56 100 PHE A N 1
ATOM 792 C CA . PHE A 1 100 ? -8.417 -22.922 13.421 1.00 69.56 100 PHE A CA 1
ATOM 793 C C . PHE A 1 100 ? -7.986 -22.017 12.266 1.00 69.56 100 PHE A C 1
ATOM 795 O O . PHE A 1 100 ? -8.220 -22.331 11.102 1.00 69.56 100 PHE A O 1
ATOM 802 N N . LEU A 1 101 ? -7.316 -20.908 12.594 1.00 69.38 101 LEU A N 1
ATOM 803 C CA . LEU A 1 101 ? -6.695 -19.999 11.637 1.00 69.38 101 LEU A CA 1
ATOM 804 C C . LEU A 1 101 ? -5.310 -20.471 11.176 1.00 69.38 101 LEU A C 1
ATOM 806 O O . LEU A 1 101 ? -4.768 -19.891 10.238 1.00 69.38 101 LEU A O 1
ATOM 810 N N . ASN A 1 102 ? -4.750 -21.520 11.793 1.00 78.44 102 ASN A N 1
ATOM 811 C CA . ASN A 1 102 ? -3.409 -22.041 11.526 1.00 78.44 102 ASN A CA 1
ATOM 812 C C . ASN A 1 102 ? -2.330 -20.944 11.552 1.00 78.44 102 ASN A C 1
ATOM 814 O O . ASN A 1 102 ? -1.460 -20.907 10.682 1.00 78.44 102 ASN A O 1
ATOM 818 N N . ILE A 1 103 ? -2.396 -20.032 12.530 1.00 83.69 103 ILE A N 1
ATOM 819 C CA . ILE A 1 103 ? -1.400 -18.965 12.698 1.00 83.69 103 ILE A CA 1
ATOM 820 C C . ILE A 1 103 ? -0.043 -19.608 13.043 1.00 83.69 103 ILE A C 1
ATOM 822 O O . ILE A 1 103 ? 0.048 -20.290 14.068 1.00 83.69 103 ILE A O 1
ATOM 826 N N . PRO A 1 104 ? 1.007 -19.414 12.225 1.00 86.88 104 PRO A N 1
ATOM 827 C CA . PRO A 1 104 ? 2.329 -19.979 12.475 1.00 86.88 104 PRO A CA 1
ATOM 828 C C . PRO A 1 104 ? 3.114 -19.081 13.442 1.00 86.88 104 PRO A C 1
ATOM 830 O O . PRO A 1 104 ? 3.795 -18.138 13.032 1.00 86.88 104 PRO A O 1
ATOM 833 N N . PHE A 1 105 ? 2.991 -19.335 14.746 1.00 83.25 105 PHE A N 1
ATOM 834 C CA . PHE A 1 105 ? 3.589 -18.489 15.791 1.00 83.25 105 PHE A CA 1
ATOM 835 C C . PHE A 1 105 ? 5.124 -18.406 15.729 1.00 83.25 105 PHE A C 1
ATOM 837 O O . PHE A 1 105 ? 5.702 -17.368 16.048 1.00 83.25 105 PHE A O 1
ATOM 844 N N . ASP A 1 106 ? 5.796 -19.442 15.229 1.00 85.12 106 ASP A N 1
ATOM 845 C CA . ASP A 1 106 ? 7.229 -19.422 14.915 1.00 85.12 106 ASP A CA 1
ATOM 846 C C . ASP A 1 106 ? 7.575 -18.327 13.888 1.00 85.12 106 ASP A C 1
ATOM 848 O O . ASP A 1 106 ? 8.540 -17.571 14.053 1.00 85.12 106 ASP A O 1
ATOM 852 N N . ARG A 1 107 ? 6.738 -18.170 12.856 1.00 84.44 107 ARG A N 1
ATOM 853 C CA . ARG A 1 107 ? 6.885 -17.098 11.866 1.00 84.44 107 ARG A CA 1
ATOM 854 C C . ARG A 1 107 ? 6.469 -15.745 12.419 1.00 84.44 107 ARG A C 1
ATOM 856 O O . ARG A 1 107 ? 7.100 -14.754 12.061 1.00 84.44 107 ARG A O 1
ATOM 863 N N . VAL A 1 108 ? 5.467 -15.682 13.300 1.00 84.94 108 VAL A N 1
ATOM 864 C CA . VAL A 1 108 ? 5.108 -14.436 14.000 1.00 84.94 108 VAL A CA 1
ATOM 865 C C . VAL A 1 108 ? 6.334 -13.882 14.723 1.00 84.94 108 VAL A C 1
ATOM 867 O O . VAL A 1 108 ? 6.706 -12.731 14.495 1.00 84.94 108 VAL A O 1
ATOM 870 N N . VAL A 1 109 ? 7.030 -14.721 15.500 1.00 82.94 109 VAL A N 1
ATOM 871 C CA . VAL A 1 109 ? 8.275 -14.341 16.185 1.00 82.94 109 VAL A CA 1
ATOM 872 C C . VAL A 1 109 ? 9.325 -13.859 15.187 1.00 82.94 109 VAL A C 1
ATOM 874 O O . VAL A 1 109 ? 9.924 -12.808 15.405 1.00 82.94 109 VAL A O 1
ATOM 877 N N . LYS A 1 110 ? 9.511 -14.546 14.055 1.00 81.81 110 LYS A N 1
ATOM 878 C CA . LYS A 1 110 ? 10.454 -14.103 13.015 1.00 81.81 110 LYS A CA 1
ATOM 879 C C . LYS A 1 110 ? 10.123 -12.703 12.488 1.00 81.81 110 LYS A C 1
ATOM 881 O O . LYS A 1 110 ? 11.022 -11.879 12.377 1.00 81.81 110 LYS A O 1
ATOM 886 N N . PHE A 1 111 ? 8.855 -12.408 12.208 1.00 80.94 111 PHE A N 1
ATOM 887 C CA . PHE A 1 111 ? 8.433 -11.088 11.725 1.00 80.94 111 PHE A CA 1
ATOM 888 C C . PHE A 1 111 ? 8.583 -9.987 12.786 1.00 80.94 111 PHE A C 1
ATOM 890 O O . PHE A 1 111 ? 8.733 -8.820 12.428 1.00 80.94 111 PHE A O 1
ATOM 897 N N . THR A 1 112 ? 8.646 -10.311 14.082 1.00 78.56 112 THR A N 1
ATOM 898 C CA . THR A 1 112 ? 8.938 -9.285 15.101 1.00 78.56 112 THR A CA 1
ATOM 899 C C . THR A 1 112 ? 10.320 -8.647 14.940 1.00 78.56 112 THR A C 1
ATOM 901 O O . THR A 1 112 ? 10.518 -7.537 15.429 1.00 78.56 112 THR A O 1
ATOM 904 N N . SER A 1 113 ? 11.253 -9.250 14.183 1.00 78.88 113 SER A N 1
ATOM 905 C CA . SER A 1 113 ? 12.534 -8.607 13.850 1.00 78.88 113 SER A CA 1
ATOM 906 C C . SER A 1 113 ? 12.363 -7.288 13.088 1.00 78.88 113 SER A C 1
ATOM 908 O O . SER A 1 113 ? 13.275 -6.459 13.096 1.00 78.88 113 SER A O 1
ATOM 910 N N . PHE A 1 114 ? 11.200 -7.063 12.462 1.00 80.44 114 PHE A N 1
ATOM 911 C CA . PHE A 1 114 ? 10.847 -5.787 11.842 1.00 80.44 114 PHE A CA 1
ATOM 912 C C . PHE A 1 114 ? 10.726 -4.633 12.842 1.00 80.44 114 PHE A C 1
ATOM 914 O O . PHE A 1 114 ? 10.733 -3.485 12.418 1.00 80.44 114 PHE A O 1
ATOM 921 N N . SER A 1 115 ? 10.744 -4.882 14.156 1.00 78.88 115 SER A N 1
ATOM 922 C CA . SER A 1 115 ? 10.864 -3.821 15.166 1.00 78.88 115 SER A CA 1
ATOM 923 C C . SER A 1 115 ? 12.152 -2.995 15.037 1.00 78.88 115 SER A C 1
ATOM 925 O O . SER A 1 115 ? 12.259 -1.931 15.637 1.00 78.88 115 SER A O 1
ATOM 927 N N . ARG A 1 116 ? 13.155 -3.491 14.296 1.00 79.94 116 ARG A N 1
ATOM 928 C CA . ARG A 1 116 ? 14.407 -2.773 14.003 1.00 79.94 116 ARG A CA 1
ATOM 929 C C . ARG A 1 116 ? 14.273 -1.761 12.861 1.00 79.94 116 ARG A C 1
ATOM 931 O O . ARG A 1 116 ? 15.169 -0.944 12.683 1.00 79.94 116 ARG A O 1
ATOM 938 N N . ILE A 1 117 ? 13.193 -1.829 12.082 1.00 84.25 117 ILE A N 1
ATOM 939 C CA . ILE A 1 117 ? 12.900 -0.862 11.021 1.00 84.25 117 ILE A CA 1
ATOM 940 C C . ILE A 1 117 ? 12.542 0.479 11.665 1.00 84.25 117 ILE A C 1
ATOM 942 O O . ILE A 1 117 ? 11.786 0.520 12.636 1.00 84.25 117 ILE A O 1
ATOM 946 N N . HIS A 1 118 ? 13.063 1.579 11.113 1.00 85.12 118 HIS A N 1
ATOM 947 C CA . HIS A 1 118 ? 12.906 2.916 11.688 1.00 85.12 118 HIS A CA 1
ATOM 948 C C . HIS A 1 118 ? 11.431 3.304 11.861 1.00 85.12 118 HIS A C 1
ATOM 950 O O . HIS A 1 118 ? 11.054 3.845 12.899 1.00 85.12 118 HIS A O 1
ATOM 956 N N . LEU A 1 119 ? 10.579 2.928 10.900 1.00 86.81 119 LEU A N 1
ATOM 957 C CA . LEU A 1 119 ? 9.127 3.131 10.962 1.00 86.81 119 LEU A CA 1
ATOM 958 C C . LEU A 1 119 ? 8.464 2.542 12.224 1.00 86.81 119 LEU A C 1
ATOM 960 O O . LEU A 1 119 ? 7.451 3.066 12.688 1.00 86.81 119 LEU A O 1
ATOM 964 N N . PHE A 1 120 ? 9.027 1.469 12.785 1.00 88.88 120 PHE A N 1
ATOM 965 C CA . PHE A 1 120 ? 8.506 0.771 13.963 1.00 88.88 120 PHE A CA 1
ATOM 966 C C . PHE A 1 120 ? 9.365 0.966 15.217 1.00 88.88 120 PHE A C 1
ATOM 968 O O . PHE A 1 120 ? 9.078 0.356 16.245 1.00 88.88 120 PHE A O 1
ATOM 975 N N . ALA A 1 121 ? 10.385 1.829 15.177 1.00 84.62 121 ALA A N 1
ATOM 976 C CA . ALA A 1 121 ? 11.342 1.988 16.274 1.00 84.62 121 ALA A CA 1
ATOM 977 C C . ALA A 1 121 ? 10.695 2.461 17.591 1.00 84.62 121 ALA A C 1
ATOM 979 O O . ALA A 1 121 ? 11.184 2.143 18.674 1.00 84.62 121 ALA A O 1
ATOM 980 N N . SER A 1 122 ? 9.593 3.212 17.510 1.00 84.44 122 SER A N 1
ATOM 981 C CA . SER A 1 122 ? 8.823 3.680 18.670 1.00 84.44 122 SER A CA 1
ATOM 982 C C . SER A 1 122 ? 7.690 2.734 19.083 1.00 84.44 122 SER A C 1
ATOM 984 O O . SER A 1 122 ? 7.066 2.949 20.127 1.00 84.44 122 SER A O 1
ATOM 986 N N . GLU A 1 123 ? 7.403 1.694 18.296 1.00 87.19 123 GLU A N 1
ATOM 987 C CA . GLU A 1 123 ? 6.292 0.791 18.567 1.00 87.19 123 GLU A CA 1
ATOM 988 C C . GLU A 1 123 ? 6.687 -0.314 19.543 1.00 87.19 123 GLU A C 1
ATOM 990 O O . GLU A 1 123 ? 7.718 -0.978 19.437 1.00 87.19 123 GLU A O 1
ATOM 995 N N . SER A 1 124 ? 5.818 -0.553 20.523 1.00 87.69 124 SER A N 1
ATOM 996 C CA . SER A 1 124 ? 6.023 -1.633 21.480 1.00 87.69 124 SER A CA 1
ATOM 997 C C . SER A 1 124 ? 5.893 -2.994 20.795 1.00 87.69 124 SER A C 1
ATOM 999 O O . SER A 1 124 ? 4.912 -3.228 20.091 1.00 87.69 124 SER A O 1
ATOM 1001 N N . SER A 1 125 ? 6.806 -3.921 21.098 1.00 86.25 125 SER A N 1
ATOM 1002 C CA . SER A 1 125 ? 6.855 -5.267 20.500 1.00 86.25 125 SER A CA 1
ATOM 1003 C C . SER A 1 125 ? 5.501 -5.994 20.467 1.00 86.25 125 SER A C 1
ATOM 1005 O O . SER A 1 125 ? 5.157 -6.572 19.443 1.00 86.25 125 SER A O 1
ATOM 1007 N N . TRP A 1 126 ? 4.685 -5.895 21.524 1.00 86.81 126 TRP A N 1
ATOM 1008 C CA . TRP A 1 126 ? 3.376 -6.562 21.566 1.00 86.81 126 TRP A CA 1
ATOM 1009 C C . TRP A 1 126 ? 2.394 -6.059 20.497 1.00 86.81 126 TRP A C 1
ATOM 1011 O O . TRP A 1 126 ? 1.586 -6.843 20.009 1.00 86.81 126 TRP A O 1
ATOM 1021 N N . LYS A 1 127 ? 2.458 -4.776 20.115 1.00 89.62 127 LYS A N 1
ATOM 1022 C CA . LYS A 1 127 ? 1.612 -4.228 19.046 1.00 89.62 127 LYS A CA 1
ATOM 1023 C C . LYS A 1 127 ? 2.025 -4.789 17.699 1.00 89.62 127 LYS A C 1
ATOM 1025 O O . LYS A 1 127 ? 1.165 -5.148 16.911 1.00 89.62 127 LYS A O 1
ATOM 1030 N N . LEU A 1 128 ? 3.333 -4.898 17.457 1.00 89.81 128 LEU A N 1
ATOM 1031 C CA . LEU A 1 128 ? 3.841 -5.503 16.233 1.00 89.81 128 LEU A CA 1
ATOM 1032 C C . LEU A 1 128 ? 3.404 -6.971 16.146 1.00 89.81 128 LEU A C 1
ATOM 1034 O O . LEU A 1 128 ? 2.884 -7.384 15.115 1.00 89.81 128 LEU A O 1
ATOM 1038 N N . THR A 1 129 ? 3.516 -7.725 17.245 1.00 90.00 129 THR A N 1
ATOM 1039 C CA . THR A 1 129 ? 2.989 -9.096 17.348 1.00 90.00 129 THR A CA 1
ATOM 1040 C C . THR A 1 129 ? 1.492 -9.154 17.038 1.00 90.00 129 THR A C 1
ATOM 1042 O O . THR A 1 129 ? 1.081 -9.962 16.209 1.00 90.00 129 THR A O 1
ATOM 1045 N N . ALA A 1 130 ? 0.684 -8.274 17.640 1.00 90.25 130 ALA A N 1
ATOM 1046 C CA . ALA A 1 130 ? -0.756 -8.207 17.388 1.00 90.25 130 ALA A CA 1
ATOM 1047 C C . ALA A 1 130 ? -1.074 -7.913 15.912 1.00 90.25 130 ALA A C 1
ATOM 1049 O O . ALA A 1 130 ? -1.911 -8.592 15.323 1.00 90.25 130 ALA A O 1
ATOM 1050 N N . SER A 1 131 ? -0.364 -6.971 15.288 1.00 92.81 131 SER A N 1
ATOM 1051 C CA . SER A 1 131 ? -0.532 -6.653 13.867 1.00 92.81 131 SER A CA 1
ATOM 1052 C C . SER A 1 131 ? -0.147 -7.814 12.952 1.00 92.81 131 SER A C 1
ATOM 1054 O O . SER A 1 131 ? -0.830 -8.067 11.963 1.00 92.81 131 SER A O 1
ATOM 1056 N N . ILE A 1 132 ? 0.923 -8.550 13.269 1.00 91.31 132 ILE A N 1
ATOM 1057 C CA . ILE A 1 132 ? 1.322 -9.736 12.497 1.00 91.31 132 ILE A CA 1
ATOM 1058 C C . ILE A 1 132 ? 0.245 -10.825 12.606 1.00 91.31 132 ILE A C 1
ATOM 1060 O O . ILE A 1 132 ? -0.150 -11.400 11.593 1.00 91.31 132 ILE A O 1
ATOM 1064 N N . ILE A 1 133 ? -0.258 -11.079 13.819 1.00 90.62 133 ILE A N 1
ATOM 1065 C CA . ILE A 1 133 ? -1.364 -12.011 14.080 1.00 90.62 133 ILE A CA 1
ATOM 1066 C C . ILE A 1 133 ? -2.601 -11.621 13.263 1.00 90.62 133 ILE A C 1
ATOM 1068 O O . ILE A 1 133 ? -3.162 -12.471 12.573 1.00 90.62 133 ILE A O 1
ATOM 1072 N N . GLU A 1 134 ? -2.993 -10.345 13.290 1.00 91.81 134 GLU A N 1
ATOM 1073 C CA . GLU A 1 134 ? -4.103 -9.823 12.486 1.00 91.81 134 GLU A CA 1
ATOM 1074 C C . GLU A 1 134 ? -3.858 -10.042 10.987 1.00 91.81 134 GLU A C 1
ATOM 1076 O O . GLU A 1 134 ? -4.746 -10.507 10.274 1.00 91.81 134 GLU A O 1
ATOM 1081 N N . GLY A 1 135 ? -2.632 -9.808 10.510 1.00 93.00 135 GLY A N 1
ATOM 1082 C CA . GLY A 1 135 ? -2.241 -10.078 9.126 1.00 93.00 135 GLY A CA 1
ATOM 1083 C C . GLY A 1 135 ? -2.482 -11.540 8.732 1.00 93.00 135 GLY A C 1
ATOM 1084 O O . GLY A 1 135 ? -3.068 -11.823 7.683 1.00 93.00 135 GLY A O 1
ATOM 1085 N N . TYR A 1 136 ? -2.127 -12.489 9.601 1.00 91.25 136 TYR A N 1
ATOM 1086 C CA . TYR A 1 136 ? -2.406 -13.909 9.366 1.00 91.25 136 TYR A CA 1
ATOM 1087 C C . TYR A 1 136 ? -3.903 -14.238 9.301 1.00 91.25 136 TYR A C 1
ATOM 1089 O O . TYR A 1 136 ? -4.264 -15.211 8.639 1.00 91.25 136 TYR A O 1
ATOM 1097 N N . MET A 1 137 ? -4.790 -13.432 9.893 1.00 90.81 137 MET A N 1
ATOM 1098 C CA . MET A 1 137 ? -6.241 -13.636 9.769 1.00 90.81 137 MET A CA 1
ATOM 1099 C C . MET A 1 137 ? -6.758 -13.351 8.349 1.00 90.81 137 MET A C 1
ATOM 1101 O O . MET A 1 137 ? -7.733 -13.966 7.915 1.00 90.81 137 MET A O 1
ATOM 1105 N N . PHE A 1 138 ? -6.091 -12.476 7.589 1.00 93.06 138 PHE A N 1
ATOM 1106 C CA . PHE A 1 138 ? -6.438 -12.197 6.188 1.00 93.06 138 PHE A CA 1
ATOM 1107 C C . PHE A 1 138 ? -5.906 -13.255 5.212 1.00 93.06 138 PHE A C 1
ATOM 1109 O O . PHE A 1 138 ? -6.483 -13.467 4.138 1.00 93.06 138 PHE A O 1
ATOM 1116 N N . LEU A 1 139 ? -4.830 -13.958 5.576 1.00 90.75 139 LEU A N 1
ATOM 1117 C CA . LEU A 1 139 ? -4.114 -14.870 4.683 1.00 90.75 139 LEU A CA 1
ATOM 1118 C C . LEU A 1 139 ? -4.984 -16.010 4.105 1.00 90.75 139 LEU A C 1
ATOM 1120 O O . LEU A 1 139 ? -4.905 -16.250 2.896 1.00 90.75 139 LEU A O 1
ATOM 1124 N N . PRO A 1 140 ? -5.865 -16.693 4.871 1.00 90.56 140 PRO A N 1
ATOM 1125 C CA . PRO A 1 140 ? -6.759 -17.709 4.311 1.00 90.56 140 PRO A CA 1
ATOM 1126 C C . PRO A 1 140 ? -7.729 -17.167 3.258 1.00 90.56 140 PRO A C 1
ATOM 1128 O O . PRO A 1 140 ? -8.208 -17.924 2.411 1.00 90.56 140 PRO A O 1
ATOM 1131 N N . ARG A 1 141 ? -8.072 -15.876 3.320 1.00 92.12 141 ARG A N 1
ATOM 1132 C CA . ARG A 1 141 ? -8.943 -15.233 2.333 1.00 92.12 141 ARG A CA 1
ATOM 1133 C C . ARG A 1 141 ? -8.153 -14.880 1.071 1.00 92.12 141 ARG A C 1
ATOM 1135 O O . ARG A 1 141 ? -8.626 -15.204 -0.012 1.00 92.12 141 ARG A O 1
ATOM 1142 N N . LEU A 1 142 ? -6.932 -14.346 1.197 1.00 92.94 142 LEU A N 1
ATOM 1143 C CA . LEU A 1 142 ? -6.042 -14.108 0.046 1.00 92.94 142 LEU A CA 1
ATOM 1144 C C . LEU A 1 142 ? -5.730 -15.404 -0.711 1.00 92.94 142 LEU A C 1
ATOM 1146 O O . LEU A 1 142 ? -5.880 -15.467 -1.926 1.00 92.94 142 LEU A O 1
ATOM 1150 N N . ARG A 1 143 ? -5.387 -16.482 0.006 1.00 91.38 143 ARG A N 1
ATOM 1151 C CA . ARG A 1 143 ? -5.087 -17.789 -0.607 1.00 91.38 143 ARG A CA 1
ATOM 1152 C C . ARG A 1 143 ? -6.236 -18.359 -1.439 1.00 91.38 143 ARG A C 1
ATOM 1154 O O . ARG A 1 143 ? -5.969 -19.111 -2.370 1.00 91.38 143 ARG A O 1
ATOM 1161 N N . ARG A 1 144 ? -7.487 -18.026 -1.102 1.00 92.50 144 ARG A N 1
ATOM 1162 C CA . ARG A 1 144 ? -8.672 -18.474 -1.847 1.00 92.50 144 ARG A CA 1
ATOM 1163 C C . ARG A 1 144 ? -8.828 -17.762 -3.185 1.00 92.50 144 ARG A C 1
ATOM 1165 O O . ARG A 1 144 ? -9.207 -18.420 -4.138 1.00 92.50 144 ARG A O 1
ATOM 1172 N N . ILE A 1 145 ? -8.515 -16.467 -3.242 1.00 92.75 145 ILE A N 1
ATOM 1173 C CA . ILE A 1 145 ? -8.716 -15.641 -4.443 1.00 92.75 145 ILE A CA 1
ATOM 1174 C C . ILE A 1 145 ? -7.468 -15.531 -5.329 1.00 92.75 145 ILE A C 1
ATOM 1176 O O . ILE A 1 145 ? -7.532 -15.011 -6.438 1.00 92.75 145 ILE A O 1
ATOM 1180 N N . ARG A 1 146 ? -6.306 -16.005 -4.853 1.00 91.62 146 ARG A N 1
ATOM 1181 C CA . ARG A 1 146 ? -5.012 -15.802 -5.530 1.00 91.62 146 ARG A CA 1
ATOM 1182 C C . ARG A 1 146 ? -4.940 -16.356 -6.956 1.00 91.62 146 ARG A C 1
ATOM 1184 O O . ARG A 1 146 ? -4.051 -15.957 -7.687 1.00 91.62 146 ARG A O 1
ATOM 1191 N N . LEU A 1 147 ? -5.800 -17.302 -7.335 1.00 91.56 147 LEU A N 1
ATOM 1192 C CA . LEU A 1 147 ? -5.806 -17.903 -8.677 1.00 91.56 147 LEU A CA 1
ATOM 1193 C C . LEU A 1 147 ? -6.974 -17.411 -9.542 1.00 91.56 147 LEU A C 1
ATOM 1195 O O . LEU A 1 147 ? -7.136 -17.881 -10.665 1.00 91.56 147 LEU A O 1
ATOM 1199 N N . ASP A 1 148 ? -7.794 -16.485 -9.035 1.00 92.00 148 ASP A N 1
ATOM 1200 C CA . ASP A 1 148 ? -9.002 -16.039 -9.733 1.00 92.00 148 ASP A CA 1
ATOM 1201 C C . ASP A 1 148 ? -8.647 -15.306 -11.032 1.00 92.00 148 ASP A C 1
ATOM 1203 O O . ASP A 1 148 ? -9.311 -15.490 -12.055 1.00 92.00 148 ASP A O 1
ATOM 1207 N N . VAL A 1 149 ? -7.587 -14.489 -10.998 1.00 91.94 149 VAL A N 1
ATOM 1208 C CA . VAL A 1 149 ? -7.146 -13.664 -12.130 1.00 91.94 149 VAL A CA 1
ATOM 1209 C C . VAL A 1 149 ? -6.005 -14.318 -12.902 1.00 91.94 149 VAL A C 1
ATOM 1211 O O . VAL A 1 149 ? -6.168 -14.610 -14.085 1.00 91.94 149 VAL A O 1
ATOM 1214 N N . PHE A 1 150 ? -4.874 -14.550 -12.233 1.00 90.19 150 PHE A N 1
ATOM 1215 C CA . PHE A 1 150 ? -3.661 -15.074 -12.851 1.00 90.19 150 PHE A CA 1
ATOM 1216 C C . PHE A 1 150 ? -3.486 -16.561 -12.508 1.00 90.19 150 PHE A C 1
ATOM 1218 O O . PHE A 1 150 ? -3.365 -16.905 -11.326 1.00 90.19 150 PHE A O 1
ATOM 1225 N N . PRO A 1 151 ? -3.467 -17.465 -13.504 1.00 85.31 151 PRO A N 1
ATOM 1226 C CA . PRO A 1 151 ? -3.125 -18.858 -13.259 1.00 85.31 151 PRO A CA 1
ATOM 1227 C C . PRO A 1 151 ? -1.643 -18.969 -12.881 1.00 85.31 151 PRO A C 1
ATOM 1229 O O . PRO A 1 151 ? -0.794 -18.284 -13.444 1.00 85.31 151 PRO A O 1
ATOM 1232 N N . ARG A 1 152 ? -1.314 -19.860 -11.940 1.00 72.31 152 ARG A N 1
ATOM 1233 C CA . ARG A 1 152 ? 0.073 -20.102 -11.514 1.00 72.31 152 ARG A CA 1
ATOM 1234 C C . ARG A 1 152 ? 0.580 -21.423 -12.072 1.00 72.31 152 ARG A C 1
ATOM 1236 O O . ARG A 1 152 ? 0.602 -22.434 -11.376 1.00 72.31 152 ARG A O 1
ATOM 1243 N N . GLN A 1 153 ? 0.966 -21.409 -13.342 1.00 65.62 153 GLN A N 1
ATOM 1244 C CA . GLN A 1 153 ? 1.804 -22.453 -13.928 1.00 65.62 153 GLN A CA 1
ATOM 1245 C C . GLN A 1 153 ? 3.226 -21.896 -14.051 1.00 65.62 153 GLN A C 1
ATOM 1247 O O . GLN A 1 153 ? 3.403 -20.789 -14.545 1.00 65.62 153 GLN A O 1
ATOM 1252 N N . ASN A 1 154 ? 4.230 -22.639 -13.572 1.00 57.12 154 ASN A N 1
ATOM 1253 C CA . ASN A 1 154 ? 5.655 -22.278 -13.668 1.00 57.12 154 ASN A CA 1
ATOM 1254 C C . ASN A 1 154 ? 6.069 -20.946 -12.996 1.00 57.12 154 ASN A C 1
ATOM 1256 O O . ASN A 1 154 ? 7.072 -20.355 -13.381 1.00 57.12 154 ASN A O 1
ATOM 1260 N N . MET A 1 155 ? 5.331 -20.481 -11.980 1.00 66.31 155 MET A N 1
ATOM 1261 C CA . MET A 1 155 ? 5.660 -19.261 -11.224 1.00 66.31 155 MET A CA 1
ATOM 1262 C C . MET A 1 155 ? 6.365 -19.562 -9.894 1.00 66.31 155 MET A C 1
ATOM 1264 O O . MET A 1 155 ? 6.267 -20.665 -9.351 1.00 66.31 155 MET A O 1
ATOM 1268 N N . SER A 1 156 ? 7.063 -18.554 -9.361 1.00 64.56 156 SER A N 1
ATOM 1269 C CA . SER A 1 156 ? 7.796 -18.625 -8.093 1.00 64.56 156 SER A CA 1
ATOM 1270 C C . SER A 1 156 ? 6.868 -18.872 -6.885 1.00 64.56 156 SER A C 1
ATOM 1272 O O . SER A 1 156 ? 5.650 -18.732 -6.967 1.00 64.56 156 SER A O 1
ATOM 1274 N N . GLU A 1 157 ? 7.394 -19.258 -5.723 1.00 72.88 157 GLU A N 1
ATOM 1275 C CA . GLU A 1 157 ? 6.560 -19.412 -4.520 1.00 72.88 157 GLU A CA 1
ATOM 1276 C C . GLU A 1 157 ? 5.897 -18.075 -4.111 1.00 72.88 157 GLU A C 1
ATOM 1278 O O . GLU A 1 157 ? 6.532 -17.028 -4.191 1.00 72.88 157 GLU A O 1
ATOM 1283 N N . ASP A 1 1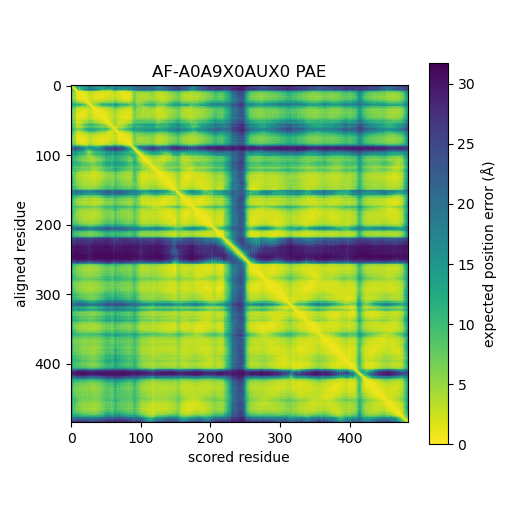58 ? 4.645 -18.108 -3.621 1.00 75.50 158 ASP A N 1
ATOM 1284 C CA . ASP A 1 158 ? 3.849 -16.948 -3.148 1.00 75.50 158 ASP A CA 1
ATOM 1285 C C . ASP A 1 158 ? 4.433 -16.253 -1.885 1.00 75.50 158 ASP A C 1
ATOM 1287 O O . ASP A 1 158 ? 3.724 -15.977 -0.911 1.00 75.50 158 ASP A O 1
ATOM 1291 N N . LYS A 1 159 ? 5.736 -15.964 -1.832 1.00 80.06 159 LYS A N 1
ATOM 1292 C CA . LYS A 1 159 ? 6.385 -15.395 -0.638 1.00 80.06 159 LYS A CA 1
ATOM 1293 C C . LYS A 1 159 ? 5.788 -14.039 -0.253 1.00 80.06 159 LYS A C 1
ATOM 1295 O O . LYS A 1 159 ? 5.736 -13.713 0.930 1.00 80.06 159 LYS A O 1
ATOM 1300 N N . TYR A 1 160 ? 5.295 -13.271 -1.227 1.00 84.31 160 TYR A N 1
ATOM 1301 C CA . TYR A 1 160 ? 4.641 -11.979 -1.005 1.00 84.31 160 TYR A CA 1
ATOM 1302 C C . TYR A 1 160 ? 3.328 -12.084 -0.211 1.00 84.31 160 TYR A C 1
ATOM 1304 O O . TYR A 1 160 ? 2.982 -11.134 0.492 1.00 84.31 160 TYR A O 1
ATOM 1312 N N . LEU A 1 161 ? 2.624 -13.227 -0.244 1.00 87.00 161 LEU A N 1
ATOM 1313 C CA . LEU A 1 161 ? 1.344 -13.392 0.459 1.00 87.00 161 LEU A CA 1
ATOM 1314 C C . LEU A 1 161 ? 1.476 -13.290 1.981 1.00 87.00 161 LEU A C 1
ATOM 1316 O O . LEU A 1 161 ? 0.498 -12.965 2.644 1.00 87.00 161 LEU A O 1
ATOM 1320 N N . GLU A 1 162 ? 2.657 -13.541 2.546 1.00 84.94 162 GLU A N 1
ATOM 1321 C CA . GLU A 1 162 ? 2.899 -13.363 3.985 1.00 84.94 162 GLU A CA 1
ATOM 1322 C C . GLU A 1 162 ? 3.315 -11.933 4.341 1.00 84.94 162 GLU A C 1
ATOM 1324 O O . GLU A 1 162 ? 3.062 -11.475 5.454 1.00 84.94 162 GLU A O 1
ATOM 1329 N N . TYR A 1 163 ? 3.910 -11.203 3.394 1.00 88.88 163 TYR A N 1
ATOM 1330 C CA . TYR A 1 163 ? 4.311 -9.814 3.603 1.00 88.88 163 TYR A CA 1
ATOM 1331 C C . TYR A 1 163 ? 3.133 -8.853 3.492 1.00 88.88 163 TYR A C 1
ATOM 1333 O O . TYR A 1 163 ? 3.005 -7.979 4.345 1.00 88.88 163 TYR A O 1
ATOM 1341 N N . ILE A 1 164 ? 2.274 -9.020 2.480 1.00 93.19 164 ILE A N 1
ATOM 1342 C CA . ILE A 1 164 ? 1.171 -8.089 2.195 1.00 93.19 164 ILE A CA 1
ATOM 1343 C C . ILE A 1 164 ? 0.280 -7.868 3.425 1.00 93.19 164 ILE A C 1
ATOM 1345 O O . ILE A 1 164 ? 0.093 -6.716 3.807 1.00 93.19 164 ILE A O 1
ATOM 1349 N N . PRO A 1 165 ? -0.259 -8.902 4.100 1.00 94.38 165 PRO A N 1
ATOM 1350 C CA . PRO A 1 165 ? -1.158 -8.650 5.214 1.00 94.38 165 PRO A CA 1
ATOM 1351 C C . PRO A 1 165 ? -0.471 -7.917 6.361 1.00 94.38 165 PRO A C 1
ATOM 1353 O O . PRO A 1 165 ? -1.018 -6.961 6.899 1.00 94.38 165 PRO A O 1
ATOM 1356 N N . PHE A 1 166 ? 0.749 -8.343 6.693 1.00 91.56 166 PHE A N 1
ATOM 1357 C CA . PHE A 1 166 ? 1.537 -7.752 7.764 1.00 91.56 166 PHE A CA 1
ATOM 1358 C C . PHE A 1 166 ? 1.837 -6.271 7.517 1.00 91.56 166 PHE A C 1
ATOM 1360 O O . PHE A 1 166 ? 1.687 -5.474 8.439 1.00 91.56 166 PHE A O 1
ATOM 1367 N N . THR A 1 167 ? 2.267 -5.884 6.313 1.00 92.81 167 THR A N 1
ATOM 1368 C CA . THR A 1 167 ? 2.630 -4.485 6.042 1.00 92.81 167 THR A CA 1
ATOM 1369 C C . THR A 1 167 ? 1.420 -3.569 6.212 1.00 92.81 167 THR A C 1
ATOM 1371 O O . THR A 1 167 ? 1.519 -2.539 6.881 1.00 92.81 167 THR A O 1
ATOM 1374 N N . TRP A 1 168 ? 0.255 -3.983 5.711 1.00 95.44 168 TRP A N 1
ATOM 1375 C CA . TRP A 1 168 ? -0.988 -3.229 5.863 1.00 95.44 168 TRP A CA 1
ATOM 1376 C C . TRP A 1 168 ? -1.477 -3.168 7.315 1.00 95.44 168 TRP A C 1
ATOM 1378 O O . TRP A 1 168 ? -1.762 -2.072 7.799 1.00 95.44 168 TRP A O 1
ATOM 1388 N N . THR A 1 169 ? -1.541 -4.288 8.044 1.00 95.38 169 THR A N 1
ATOM 1389 C CA . THR A 1 169 ? -2.014 -4.283 9.444 1.00 95.38 169 THR A CA 1
ATOM 1390 C C . THR A 1 169 ? -1.041 -3.566 10.377 1.00 95.38 169 THR A C 1
ATOM 1392 O O . THR A 1 169 ? -1.466 -2.794 11.237 1.00 95.38 169 THR A O 1
ATOM 1395 N N . ALA A 1 170 ? 0.271 -3.743 10.192 1.00 93.31 170 ALA A N 1
ATOM 1396 C CA . ALA A 1 170 ? 1.283 -3.085 11.013 1.00 93.31 170 ALA A CA 1
ATOM 1397 C C . ALA A 1 170 ? 1.223 -1.565 10.878 1.00 93.31 170 ALA A C 1
ATOM 1399 O O . ALA A 1 170 ? 1.229 -0.885 11.901 1.00 93.31 170 ALA A O 1
ATOM 1400 N N . CYS A 1 171 ? 1.095 -1.037 9.658 1.00 94.00 171 CYS A N 1
ATOM 1401 C CA . CYS A 1 171 ? 0.933 0.400 9.437 1.00 94.00 171 CYS A CA 1
ATOM 1402 C C . CYS A 1 171 ? -0.437 0.917 9.906 1.00 94.00 171 CYS A C 1
ATOM 1404 O O . CYS A 1 171 ? -0.512 2.001 10.485 1.00 94.00 171 CYS A O 1
ATOM 1406 N N . ASN A 1 172 ? -1.516 0.150 9.716 1.00 94.50 172 ASN A N 1
ATOM 1407 C CA . ASN A 1 172 ? -2.863 0.535 10.151 1.00 94.50 172 ASN A CA 1
ATOM 1408 C C . ASN A 1 172 ? -2.971 0.697 11.679 1.00 94.50 172 ASN A C 1
ATOM 1410 O O . ASN A 1 172 ? -3.601 1.636 12.179 1.00 94.50 172 ASN A O 1
ATOM 1414 N N . ASN A 1 173 ? -2.297 -0.186 12.417 1.00 92.38 173 ASN A N 1
ATOM 1415 C CA . ASN A 1 173 ? -2.344 -0.257 13.877 1.00 92.38 173 ASN A CA 1
ATOM 1416 C C . ASN A 1 173 ? -1.416 0.739 14.593 1.00 92.38 173 ASN A C 1
ATOM 1418 O O . ASN A 1 173 ? -1.370 0.756 15.825 1.00 92.38 173 ASN A O 1
ATOM 1422 N N . GLN A 1 174 ? -0.742 1.635 13.860 1.00 89.44 174 GLN A N 1
ATOM 1423 C CA . GLN A 1 174 ? 0.009 2.771 14.425 1.00 89.44 174 GLN A CA 1
ATOM 1424 C C . GLN A 1 174 ? -0.907 3.932 14.874 1.00 89.44 174 GLN A C 1
ATOM 1426 O O . GLN A 1 174 ? -0.491 5.087 14.925 1.00 89.44 174 GLN A O 1
ATOM 1431 N N . GLY A 1 175 ? -2.171 3.636 15.205 1.00 83.56 175 GLY A N 1
ATOM 1432 C CA . GLY A 1 175 ? -3.134 4.592 15.758 1.00 83.56 175 GLY A CA 1
ATOM 1433 C C . GLY A 1 175 ? -4.163 5.157 14.776 1.00 83.56 175 GLY A C 1
ATOM 1434 O O . GLY A 1 175 ? -4.861 6.095 15.148 1.00 83.56 175 GLY A O 1
ATOM 1435 N N . ILE A 1 176 ? -4.270 4.621 13.553 1.00 87.19 176 ILE A N 1
ATOM 1436 C CA . ILE A 1 176 ? -5.189 5.137 12.522 1.00 87.19 176 ILE A CA 1
ATOM 1437 C C . ILE A 1 176 ? -6.467 4.300 12.393 1.00 87.19 176 ILE A C 1
ATOM 1439 O O . ILE A 1 176 ? -7.550 4.876 12.345 1.00 87.19 176 ILE A O 1
ATOM 1443 N N . PHE A 1 177 ? -6.348 2.971 12.349 1.00 89.44 177 PHE A N 1
ATOM 1444 C CA . PHE A 1 177 ? -7.474 2.027 12.307 1.00 89.44 177 PHE A CA 1
ATOM 1445 C C . PHE A 1 177 ? -8.509 2.307 11.196 1.00 89.44 177 PHE A C 1
ATOM 1447 O O . PHE A 1 177 ? -9.665 2.645 11.453 1.00 89.44 177 PHE A O 1
ATOM 1454 N N . LEU A 1 178 ? -8.103 2.146 9.934 1.00 92.31 178 LEU A N 1
ATOM 1455 C CA . LEU A 1 178 ? -9.019 2.113 8.790 1.00 92.31 178 LEU A CA 1
ATOM 1456 C C . LEU A 1 178 ? -9.982 0.922 8.856 1.00 92.31 178 LEU A C 1
ATOM 1458 O O . LEU A 1 178 ? -9.708 -0.098 9.486 1.00 92.31 178 LEU A O 1
ATOM 1462 N N . GLU A 1 179 ? -11.095 1.057 8.130 1.00 92.81 179 GLU A N 1
ATOM 1463 C CA . GLU A 1 179 ? -12.111 0.014 7.972 1.00 92.81 179 GLU A CA 1
ATOM 1464 C C . GLU A 1 179 ? -11.509 -1.286 7.399 1.00 92.81 179 GLU A C 1
ATOM 1466 O O . GLU A 1 179 ? -10.749 -1.263 6.427 1.00 92.81 179 GLU A O 1
ATOM 1471 N N . THR A 1 180 ? -11.879 -2.429 7.985 1.00 93.94 180 THR A N 1
ATOM 1472 C CA . THR A 1 180 ? -11.378 -3.762 7.607 1.00 93.94 180 THR A CA 1
ATOM 1473 C C . THR A 1 180 ? -11.588 -4.067 6.124 1.00 93.94 180 THR A C 1
ATOM 1475 O O . THR A 1 180 ? -10.705 -4.637 5.490 1.00 93.94 180 THR A O 1
ATOM 1478 N N . ASP A 1 181 ? -12.718 -3.644 5.550 1.00 95.12 181 ASP A N 1
ATOM 1479 C CA . ASP A 1 181 ? -13.016 -3.852 4.129 1.00 95.12 181 ASP A CA 1
ATOM 1480 C C . ASP A 1 181 ? -12.081 -3.059 3.210 1.00 95.12 181 ASP A C 1
ATOM 1482 O O . ASP A 1 181 ? -11.698 -3.555 2.157 1.00 95.12 181 ASP A O 1
ATOM 1486 N N . LEU A 1 182 ? -11.668 -1.850 3.604 1.00 94.81 182 LEU A N 1
ATOM 1487 C CA . LEU A 1 182 ? -10.697 -1.063 2.843 1.00 94.81 182 LEU A CA 1
ATOM 1488 C C . LEU A 1 182 ? -9.308 -1.695 2.913 1.00 94.81 182 LEU A C 1
ATOM 1490 O O . LEU A 1 182 ? -8.629 -1.795 1.898 1.00 94.81 182 LEU A O 1
ATOM 1494 N N . ILE A 1 183 ? -8.898 -2.141 4.101 1.00 95.62 183 ILE A N 1
ATOM 1495 C CA . ILE A 1 183 ? -7.627 -2.846 4.286 1.00 95.62 183 ILE A CA 1
ATOM 1496 C C . ILE A 1 183 ? -7.599 -4.131 3.447 1.00 95.62 183 ILE A C 1
ATOM 1498 O O . ILE A 1 183 ? -6.629 -4.372 2.731 1.00 95.62 183 ILE A O 1
ATOM 1502 N N . TRP A 1 184 ? -8.683 -4.910 3.464 1.00 96.38 184 TRP A N 1
ATOM 1503 C CA . TRP A 1 184 ? -8.841 -6.092 2.620 1.00 96.38 184 TRP A CA 1
ATOM 1504 C C . TRP A 1 184 ? -8.733 -5.764 1.126 1.00 96.38 184 TRP A C 1
ATOM 1506 O O . TRP A 1 184 ? -7.956 -6.399 0.411 1.00 96.38 184 TRP A O 1
ATOM 1516 N N . ASP A 1 185 ? -9.495 -4.772 0.667 1.00 96.31 185 ASP A N 1
ATOM 1517 C CA . ASP A 1 185 ? -9.529 -4.332 -0.727 1.00 96.31 185 ASP A CA 1
ATOM 1518 C C . ASP A 1 185 ? -8.115 -3.978 -1.226 1.00 96.31 185 ASP A C 1
ATOM 1520 O O . ASP A 1 185 ? -7.696 -4.411 -2.301 1.00 96.31 185 ASP A O 1
ATOM 1524 N N . ILE A 1 186 ? -7.330 -3.262 -0.415 1.00 94.75 186 ILE A N 1
ATOM 1525 C CA . ILE A 1 186 ? -5.967 -2.878 -0.789 1.00 94.75 186 ILE A CA 1
ATOM 1526 C C . ILE A 1 186 ? -4.990 -4.066 -0.730 1.00 94.75 186 ILE A C 1
ATOM 1528 O O . ILE A 1 186 ? -4.090 -4.153 -1.570 1.00 94.75 186 ILE A O 1
ATOM 1532 N N . MET A 1 187 ? -5.156 -5.012 0.203 1.00 96.44 187 MET A N 1
ATOM 1533 C CA . MET A 1 187 ? -4.365 -6.253 0.214 1.00 96.44 187 MET A CA 1
ATOM 1534 C C . MET A 1 187 ? -4.600 -7.081 -1.056 1.00 96.44 187 MET A C 1
ATOM 1536 O O . MET A 1 187 ? -3.644 -7.606 -1.627 1.00 96.44 187 MET A O 1
ATOM 1540 N N . ALA A 1 188 ? -5.852 -7.178 -1.516 1.00 96.25 188 ALA A N 1
ATOM 1541 C CA . ALA A 1 188 ? -6.201 -7.890 -2.743 1.00 96.25 188 ALA A CA 1
ATOM 1542 C C . ALA A 1 188 ? -5.594 -7.216 -3.982 1.00 96.25 188 ALA A C 1
ATOM 1544 O O . ALA A 1 188 ? -4.992 -7.900 -4.809 1.00 96.25 188 ALA A O 1
ATOM 1545 N N . ILE A 1 189 ? -5.664 -5.883 -4.075 1.00 96.25 189 ILE A N 1
ATOM 1546 C CA . ILE A 1 189 ? -4.984 -5.135 -5.143 1.00 96.25 189 ILE A CA 1
ATOM 1547 C C . ILE A 1 189 ? -3.471 -5.348 -5.070 1.00 96.25 189 ILE A C 1
ATOM 1549 O O . ILE A 1 189 ? -2.875 -5.739 -6.063 1.00 96.25 189 ILE A O 1
ATOM 1553 N N . SER A 1 190 ? -2.857 -5.220 -3.891 1.00 95.06 190 SER A N 1
ATOM 1554 C CA . SER A 1 190 ? -1.416 -5.455 -3.712 1.00 95.06 190 SER A CA 1
ATOM 1555 C C . SER A 1 190 ? -0.997 -6.846 -4.203 1.00 95.06 190 SER A C 1
ATOM 1557 O O . SER A 1 190 ? 0.019 -6.972 -4.875 1.00 95.06 190 SER A O 1
ATOM 1559 N N . MET A 1 191 ? -1.787 -7.886 -3.912 1.00 94.81 191 MET A N 1
ATOM 1560 C CA . MET A 1 191 ? -1.544 -9.249 -4.400 1.00 94.81 191 MET A CA 1
ATOM 1561 C C . MET A 1 191 ? -1.588 -9.314 -5.930 1.00 94.81 191 MET A C 1
ATOM 1563 O O . MET A 1 191 ? -0.680 -9.874 -6.538 1.00 94.81 191 MET A O 1
ATOM 1567 N N . LEU A 1 192 ? -2.611 -8.721 -6.549 1.00 94.88 192 LEU A N 1
ATOM 1568 C CA . LEU A 1 192 ? -2.731 -8.681 -8.006 1.00 94.88 192 LEU A CA 1
ATOM 1569 C C . LEU A 1 192 ? -1.586 -7.908 -8.661 1.00 94.88 192 LEU A C 1
ATOM 1571 O O . LEU A 1 192 ? -1.175 -8.282 -9.751 1.00 94.88 192 LEU A O 1
ATOM 1575 N N . ASN A 1 193 ? -1.046 -6.879 -8.005 1.00 93.75 193 ASN A N 1
ATOM 1576 C CA . ASN A 1 193 ? 0.101 -6.132 -8.517 1.00 93.75 193 ASN A CA 1
ATOM 1577 C C . ASN A 1 193 ? 1.339 -7.034 -8.641 1.00 93.75 193 ASN A C 1
ATOM 1579 O O . ASN A 1 193 ? 1.968 -7.037 -9.692 1.00 93.75 193 ASN A O 1
ATOM 1583 N N . TYR A 1 194 ? 1.646 -7.841 -7.614 1.00 91.56 194 TYR A N 1
ATOM 1584 C CA . TYR A 1 194 ? 2.742 -8.822 -7.678 1.00 91.56 194 TYR A CA 1
ATOM 1585 C C . TYR A 1 194 ? 2.510 -9.870 -8.772 1.00 91.56 194 TYR A C 1
ATOM 1587 O O . TYR A 1 194 ? 3.437 -10.256 -9.471 1.00 91.56 194 TYR A O 1
ATOM 1595 N N . GLN A 1 195 ? 1.271 -10.333 -8.934 1.00 91.62 195 GLN A N 1
ATOM 1596 C CA . GLN A 1 195 ? 0.948 -11.334 -9.952 1.00 91.62 195 GLN A CA 1
ATOM 1597 C C . GLN A 1 195 ? 1.006 -10.771 -11.370 1.00 91.62 195 GLN A C 1
ATOM 1599 O O . GLN A 1 195 ? 1.443 -11.466 -12.283 1.00 91.62 195 GLN A O 1
ATOM 1604 N N . ALA A 1 196 ? 0.573 -9.525 -11.555 1.00 93.06 196 ALA A N 1
ATOM 1605 C CA . ALA A 1 196 ? 0.688 -8.829 -12.824 1.00 93.06 196 ALA A CA 1
ATOM 1606 C C . ALA A 1 196 ? 2.161 -8.609 -13.185 1.00 93.06 196 ALA A C 1
ATOM 1608 O O . ALA A 1 196 ? 2.527 -8.884 -14.318 1.00 93.06 196 ALA A O 1
ATOM 1609 N N . ASP A 1 197 ? 2.997 -8.195 -12.229 1.00 90.00 197 ASP A N 1
ATOM 1610 C CA . ASP A 1 197 ? 4.450 -8.053 -12.392 1.00 90.00 197 ASP A CA 1
ATOM 1611 C C . ASP A 1 197 ? 5.086 -9.372 -12.876 1.00 90.00 197 ASP A C 1
ATOM 1613 O O . ASP A 1 197 ? 5.620 -9.424 -13.985 1.00 90.00 197 ASP A O 1
ATOM 1617 N N . GLU A 1 198 ? 4.880 -10.476 -12.141 1.00 88.12 198 GLU A N 1
ATOM 1618 C CA . GLU A 1 198 ? 5.376 -11.810 -12.530 1.00 88.12 198 GLU A CA 1
ATOM 1619 C C . GLU A 1 198 ? 4.853 -12.255 -13.909 1.00 88.12 198 GLU A C 1
ATOM 1621 O O . GLU A 1 198 ? 5.604 -12.796 -14.720 1.00 88.12 198 GLU A O 1
ATOM 1626 N N . PHE A 1 199 ? 3.562 -12.051 -14.193 1.00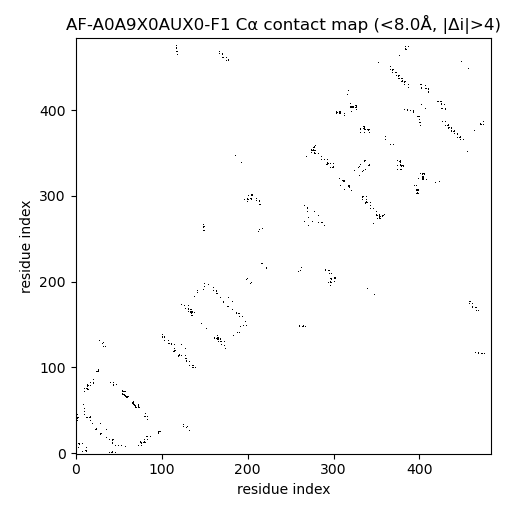 89.31 199 PHE A N 1
ATOM 1627 C CA . PHE A 1 199 ? 2.952 -12.456 -15.462 1.00 89.31 199 PHE A CA 1
ATOM 1628 C C . PHE A 1 199 ? 3.497 -11.650 -16.644 1.00 89.31 199 PHE A C 1
ATOM 1630 O O . PHE A 1 199 ? 3.807 -12.218 -17.695 1.00 89.31 199 PHE A O 1
ATOM 1637 N N . MET A 1 200 ? 3.619 -10.333 -16.484 1.00 89.75 200 MET A N 1
ATOM 1638 C CA . MET A 1 200 ? 4.121 -9.456 -17.536 1.00 89.75 200 MET A CA 1
ATOM 1639 C C . MET A 1 200 ? 5.577 -9.781 -17.871 1.00 89.75 200 MET A C 1
ATOM 1641 O O . MET A 1 200 ? 5.913 -9.850 -19.053 1.00 89.75 200 MET A O 1
ATOM 1645 N N . GLU A 1 201 ? 6.416 -10.049 -16.870 1.00 85.00 201 GLU A N 1
ATOM 1646 C CA . GLU A 1 201 ? 7.818 -10.424 -17.076 1.00 85.00 201 GLU A CA 1
ATOM 1647 C C . GLU A 1 201 ? 7.969 -11.832 -17.672 1.00 85.00 201 GLU A C 1
ATOM 1649 O O . GLU A 1 201 ? 8.661 -12.006 -18.678 1.00 85.00 201 GLU A O 1
ATOM 1654 N N . ALA A 1 202 ? 7.297 -12.836 -17.098 1.00 83.00 202 ALA A N 1
ATOM 1655 C CA . ALA A 1 202 ? 7.499 -14.238 -17.470 1.00 83.00 202 ALA A CA 1
ATOM 1656 C C . ALA A 1 202 ? 6.815 -14.638 -18.786 1.00 83.00 202 ALA A C 1
ATOM 1658 O O . ALA A 1 202 ? 7.318 -15.510 -19.494 1.00 83.00 202 ALA A O 1
ATOM 1659 N N . VAL A 1 203 ? 5.665 -14.037 -19.110 1.00 82.56 203 VAL A N 1
ATOM 1660 C CA . VAL A 1 203 ? 4.842 -14.442 -20.265 1.00 82.56 203 VAL A CA 1
ATOM 1661 C C . VAL A 1 203 ? 4.935 -13.434 -21.405 1.00 82.56 203 VAL A C 1
ATOM 1663 O O . VAL A 1 203 ? 5.049 -13.821 -22.567 1.00 82.56 203 VAL A O 1
ATOM 1666 N N . LEU A 1 204 ? 4.883 -12.137 -21.095 1.00 81.12 204 LEU A N 1
ATOM 1667 C CA . LEU A 1 204 ? 4.714 -11.088 -22.105 1.00 81.12 204 LEU A CA 1
ATOM 1668 C C . LEU A 1 204 ? 5.987 -10.316 -22.453 1.00 81.12 204 LEU A C 1
ATOM 1670 O O . LEU A 1 204 ? 6.004 -9.654 -23.491 1.00 81.12 204 LEU A O 1
ATOM 1674 N N . GLY A 1 205 ? 7.053 -10.431 -21.657 1.00 70.31 205 GLY A N 1
ATOM 1675 C CA . GLY A 1 205 ? 8.295 -9.671 -21.836 1.00 70.31 205 GLY A CA 1
ATOM 1676 C C . GLY A 1 205 ? 8.987 -9.855 -23.195 1.00 70.31 205 GLY A C 1
ATOM 1677 O O . GLY A 1 205 ? 9.803 -9.019 -23.571 1.00 70.31 205 GLY A O 1
ATOM 1678 N N . HIS A 1 206 ? 8.628 -10.902 -23.948 1.00 68.00 206 HIS A N 1
ATOM 1679 C CA . HIS A 1 206 ? 9.231 -11.274 -25.235 1.00 68.00 206 HIS A CA 1
ATOM 1680 C C . HIS A 1 206 ? 8.220 -11.336 -26.396 1.00 68.00 206 HIS A C 1
ATOM 1682 O O . HIS A 1 206 ? 8.536 -11.864 -27.460 1.00 68.00 206 HIS A O 1
ATOM 1688 N N . HIS A 1 207 ? 6.987 -10.858 -26.200 1.00 73.62 207 HIS A N 1
ATOM 1689 C CA . HIS A 1 207 ? 5.914 -11.021 -27.182 1.00 73.62 207 HIS A CA 1
ATOM 1690 C C . HIS A 1 207 ? 5.700 -9.736 -28.000 1.00 73.62 207 HIS A C 1
ATOM 1692 O O . HIS A 1 207 ? 5.053 -8.794 -27.538 1.00 73.62 207 HIS A O 1
ATOM 1698 N N . ASP A 1 208 ? 6.185 -9.711 -29.245 1.00 72.56 208 ASP A N 1
ATOM 1699 C CA . ASP A 1 208 ? 6.236 -8.509 -30.103 1.00 72.56 208 ASP A CA 1
ATOM 1700 C C . ASP A 1 208 ? 4.878 -7.803 -30.305 1.00 72.56 208 ASP A C 1
ATOM 1702 O O . ASP A 1 208 ? 4.806 -6.582 -30.462 1.00 72.56 208 ASP A O 1
ATOM 1706 N N . SER A 1 209 ? 3.765 -8.544 -30.265 1.00 82.31 209 SER A N 1
ATOM 1707 C CA . SER A 1 209 ? 2.413 -7.988 -30.436 1.00 82.31 209 SER A CA 1
ATOM 1708 C C . SER A 1 209 ? 1.706 -7.592 -29.130 1.00 82.31 209 SER A C 1
ATOM 1710 O O . SER A 1 209 ? 0.598 -7.044 -29.179 1.00 82.31 209 SER A O 1
ATOM 1712 N N . ALA A 1 210 ? 2.326 -7.793 -27.961 1.00 86.81 210 ALA A N 1
ATOM 1713 C CA . ALA A 1 210 ? 1.698 -7.541 -26.658 1.00 86.81 210 ALA A CA 1
ATOM 1714 C C . ALA A 1 210 ? 1.246 -6.084 -26.486 1.00 86.81 210 ALA A C 1
ATOM 1716 O O . ALA A 1 210 ? 0.177 -5.814 -25.939 1.00 86.81 210 ALA A O 1
ATOM 1717 N N . GLY A 1 211 ? 2.010 -5.127 -27.022 1.00 89.38 211 GLY A N 1
ATOM 1718 C CA . GLY A 1 211 ? 1.646 -3.710 -26.955 1.00 89.38 211 GLY A CA 1
ATOM 1719 C C . GLY A 1 211 ? 0.371 -3.387 -27.739 1.00 89.38 211 GLY A C 1
ATOM 1720 O O . GLY A 1 211 ? -0.428 -2.554 -27.312 1.00 89.38 211 GLY A O 1
ATOM 1721 N N . HIS A 1 212 ? 0.148 -4.056 -28.874 1.00 90.44 212 HIS A N 1
ATOM 1722 C CA . HIS A 1 212 ? -1.095 -3.924 -29.636 1.00 90.44 212 HIS A CA 1
ATOM 1723 C C . HIS A 1 212 ? -2.264 -4.581 -28.907 1.00 90.44 212 HIS A C 1
ATOM 1725 O O . HIS A 1 212 ? -3.334 -3.978 -28.832 1.00 90.44 212 HIS A O 1
ATOM 1731 N N . LEU A 1 213 ? -2.041 -5.756 -28.313 1.00 91.19 213 LEU A N 1
ATOM 1732 C CA . LEU A 1 213 ? -3.039 -6.453 -27.505 1.00 91.19 213 LEU A CA 1
ATOM 1733 C C . LEU A 1 213 ? -3.528 -5.591 -26.333 1.00 91.19 213 LEU A C 1
ATOM 1735 O O . LEU A 1 213 ? -4.734 -5.426 -26.156 1.00 91.19 213 LEU A O 1
ATOM 1739 N N . VAL A 1 214 ? -2.610 -4.997 -25.563 1.00 92.94 214 VAL A N 1
ATOM 1740 C CA . VAL A 1 214 ? -2.961 -4.109 -24.443 1.00 92.94 214 VAL A CA 1
ATOM 1741 C C . VAL A 1 214 ? -3.764 -2.906 -24.943 1.00 92.94 214 VAL A C 1
ATOM 1743 O O . VAL A 1 214 ? -4.852 -2.648 -24.438 1.00 92.94 214 VAL A O 1
ATOM 1746 N N . ARG A 1 215 ? -3.309 -2.196 -25.982 1.00 93.75 215 ARG A N 1
ATOM 1747 C CA . ARG A 1 215 ? -4.054 -1.032 -26.506 1.00 93.75 215 ARG A CA 1
ATOM 1748 C C . ARG A 1 215 ? -5.447 -1.404 -27.021 1.00 93.75 215 ARG A C 1
ATOM 1750 O O . ARG A 1 215 ? -6.400 -0.663 -26.790 1.00 93.75 215 ARG A O 1
ATOM 1757 N N . ASP A 1 216 ? -5.586 -2.552 -27.681 1.00 91.44 216 ASP A N 1
ATOM 1758 C CA . ASP A 1 216 ? -6.880 -3.057 -28.155 1.00 91.44 216 ASP A CA 1
ATOM 1759 C C . ASP A 1 216 ? -7.835 -3.347 -26.985 1.00 91.44 216 ASP A C 1
ATOM 1761 O O . ASP A 1 216 ? -8.992 -2.909 -26.993 1.00 91.44 216 ASP A O 1
ATOM 1765 N N . LEU A 1 217 ? -7.336 -3.986 -25.920 1.00 91.06 217 LEU A N 1
ATOM 1766 C CA . LEU A 1 217 ? -8.108 -4.254 -24.703 1.00 91.06 217 LEU A CA 1
ATOM 1767 C C . LEU A 1 217 ? -8.634 -2.973 -24.048 1.00 91.06 217 LEU A C 1
ATOM 1769 O O . LEU A 1 217 ? -9.737 -2.989 -23.499 1.00 91.06 217 LEU A O 1
ATOM 1773 N N . PHE A 1 218 ? -7.890 -1.870 -24.105 1.00 91.75 218 PHE A N 1
ATOM 1774 C CA . PHE A 1 218 ? -8.272 -0.589 -23.496 1.00 91.75 218 PHE A CA 1
ATOM 1775 C C . PHE A 1 218 ? -8.937 0.398 -24.470 1.00 91.75 218 PHE A C 1
ATOM 1777 O O . PHE A 1 218 ? -9.374 1.474 -24.056 1.00 91.75 218 PHE A O 1
ATOM 1784 N N . SER A 1 219 ? -9.107 0.022 -25.739 1.00 86.25 219 SER A N 1
ATOM 1785 C CA . SER A 1 219 ? -9.853 0.821 -26.712 1.00 86.25 219 SER A CA 1
ATOM 1786 C C . SER A 1 219 ? -11.341 0.943 -26.329 1.00 86.25 219 SER A C 1
ATOM 1788 O O . SER A 1 219 ? -11.950 0.022 -25.775 1.00 86.25 219 SER A O 1
ATOM 1790 N N . LYS A 1 220 ? -11.958 2.102 -26.621 1.00 64.88 220 LYS A N 1
ATOM 1791 C CA . LYS A 1 220 ? -13.364 2.404 -26.263 1.00 64.88 220 LYS A CA 1
ATOM 1792 C C . LYS A 1 220 ? -14.362 1.372 -26.812 1.00 64.88 220 LYS A C 1
ATOM 1794 O O . LYS A 1 220 ? -15.374 1.102 -26.175 1.00 64.88 220 LYS A O 1
ATOM 1799 N N . THR A 1 221 ? -14.041 0.760 -27.949 1.00 53.72 221 THR A N 1
ATOM 1800 C CA . THR A 1 221 ? -14.823 -0.275 -28.640 1.00 53.72 221 THR A CA 1
ATOM 1801 C C . THR A 1 221 ? -14.994 -1.577 -27.852 1.00 53.72 221 THR A C 1
ATOM 1803 O O . THR A 1 221 ? -15.955 -2.308 -28.087 1.00 53.72 221 THR A O 1
ATOM 1806 N N . THR A 1 222 ? -14.105 -1.873 -26.902 1.00 54.16 222 THR A N 1
ATOM 1807 C CA . THR A 1 222 ? -14.116 -3.143 -26.154 1.00 54.16 222 THR A CA 1
ATOM 1808 C C . THR A 1 222 ? -15.093 -3.099 -24.968 1.00 54.16 222 THR A C 1
ATOM 1810 O O . THR A 1 222 ? -15.736 -4.095 -24.656 1.00 54.16 222 THR A O 1
ATOM 1813 N N . LEU A 1 223 ? -15.310 -1.923 -24.361 1.00 50.69 223 LEU A N 1
ATOM 1814 C CA . LEU A 1 223 ? -16.249 -1.746 -23.238 1.00 50.69 223 LEU A CA 1
ATOM 1815 C C . LEU A 1 223 ? -17.724 -1.967 -23.627 1.00 50.69 223 LEU A C 1
ATOM 1817 O O . LEU A 1 223 ? -18.484 -2.499 -22.819 1.00 50.69 223 LEU A O 1
ATOM 1821 N N . GLU A 1 224 ? -18.121 -1.599 -24.849 1.00 42.75 224 GLU A N 1
ATOM 1822 C CA . GLU A 1 224 ? -19.497 -1.757 -25.353 1.00 42.75 224 GLU A CA 1
ATOM 1823 C C . GLU A 1 224 ? -19.799 -3.189 -25.830 1.00 42.75 224 GLU A C 1
ATOM 1825 O O . GLU A 1 224 ? -20.912 -3.695 -25.656 1.00 42.75 224 GLU A O 1
ATOM 1830 N N . ARG A 1 225 ? -18.797 -3.885 -26.383 1.00 42.12 225 ARG A N 1
ATOM 1831 C CA . ARG A 1 225 ? -18.949 -5.262 -26.880 1.00 42.12 225 ARG A CA 1
ATOM 1832 C C . ARG A 1 225 ? -19.082 -6.274 -25.729 1.00 42.12 225 ARG A C 1
ATOM 1834 O O . ARG A 1 225 ? -19.917 -7.173 -25.809 1.00 42.12 225 ARG A O 1
ATOM 1841 N N . ASP A 1 226 ? -18.376 -6.052 -24.617 1.00 49.28 226 ASP A N 1
ATOM 1842 C CA . ASP A 1 226 ? -18.428 -6.903 -23.413 1.00 49.28 226 ASP A CA 1
ATOM 1843 C C . ASP A 1 226 ? -19.742 -6.770 -22.610 1.00 49.28 226 ASP A C 1
ATOM 1845 O O . ASP A 1 226 ? -20.108 -7.657 -21.834 1.00 49.28 226 ASP A O 1
ATOM 1849 N N . LEU A 1 227 ? -20.478 -5.663 -22.782 1.00 47.03 227 LEU A N 1
ATOM 1850 C CA . LEU A 1 227 ? -21.833 -5.484 -22.230 1.00 47.03 227 LEU A CA 1
ATOM 1851 C C . LEU A 1 227 ? -22.889 -6.284 -23.004 1.00 47.03 227 LEU A C 1
ATOM 1853 O O . LEU A 1 227 ? -23.952 -6.586 -22.466 1.00 47.03 227 LEU A O 1
ATOM 1857 N N . SER A 1 228 ? -22.589 -6.634 -24.256 1.00 38.34 228 SER A N 1
ATOM 1858 C CA . SER A 1 228 ? -23.506 -7.349 -25.144 1.00 38.34 228 SER A CA 1
ATOM 1859 C C . SER A 1 228 ? -23.308 -8.868 -25.073 1.00 38.34 228 SER A C 1
ATOM 1861 O O . SER A 1 228 ? -24.279 -9.608 -25.174 1.00 38.34 228 SER A O 1
ATOM 1863 N N . SER A 1 229 ? -22.079 -9.344 -24.831 1.00 40.31 229 SER A N 1
ATOM 1864 C CA . SER A 1 229 ? -21.757 -10.781 -24.747 1.00 40.31 229 SER A CA 1
ATOM 1865 C C . SER A 1 229 ? -21.984 -11.410 -23.366 1.00 40.31 229 SER A C 1
ATOM 1867 O O . SER A 1 229 ? -22.151 -12.619 -23.261 1.00 40.31 229 SER A O 1
ATOM 1869 N N . SER A 1 230 ? -22.050 -10.617 -22.292 1.00 38.25 230 SER A N 1
ATOM 1870 C CA . SER A 1 230 ? -22.254 -11.120 -20.919 1.00 38.25 230 SER A CA 1
ATOM 1871 C C . SER A 1 230 ? -23.708 -11.485 -20.582 1.00 38.25 230 SER A C 1
ATOM 1873 O O . SER A 1 230 ? -23.987 -11.948 -19.476 1.00 38.25 230 SER A O 1
ATOM 1875 N N . ARG A 1 231 ? -24.642 -11.312 -21.527 1.00 37.44 231 ARG A N 1
ATOM 1876 C CA . ARG A 1 231 ? -26.049 -11.717 -21.378 1.00 37.44 231 ARG A CA 1
ATOM 1877 C C . ARG A 1 231 ? -26.346 -13.144 -21.851 1.00 37.44 231 ARG A C 1
ATOM 1879 O O . ARG A 1 231 ? -27.431 -13.635 -21.559 1.00 37.44 231 ARG A O 1
ATOM 1886 N N . GLU A 1 232 ? -25.399 -13.816 -22.506 1.00 32.88 232 GLU A N 1
ATOM 1887 C CA . GLU A 1 232 ? -25.577 -15.169 -23.049 1.00 32.88 232 GLU A CA 1
ATOM 1888 C C . GLU A 1 232 ? -24.334 -16.045 -22.813 1.00 32.88 232 GLU A C 1
ATOM 1890 O O . GLU A 1 232 ? -23.637 -16.422 -23.747 1.00 32.88 232 GLU A O 1
ATOM 1895 N N . SER A 1 233 ? -24.064 -16.413 -21.558 1.00 30.61 233 SER A N 1
ATOM 1896 C CA . SER A 1 233 ? -23.183 -17.552 -21.256 1.00 30.61 233 SER A CA 1
ATOM 1897 C C . SER A 1 233 ? -23.808 -18.409 -20.148 1.00 30.61 233 SER A C 1
ATOM 1899 O O . SER A 1 233 ? -24.195 -17.851 -19.117 1.00 30.61 233 SER A O 1
ATOM 1901 N N . PRO A 1 234 ? -23.922 -19.745 -20.306 1.00 32.16 234 PRO A N 1
ATOM 1902 C CA . PRO A 1 234 ? -24.386 -20.623 -19.235 1.00 32.16 234 PRO A CA 1
ATOM 1903 C C . PRO A 1 234 ? -23.323 -20.742 -18.125 1.00 32.16 234 PRO A C 1
ATOM 1905 O O . PRO A 1 234 ? -22.151 -20.434 -18.358 1.00 32.16 234 PRO A O 1
ATOM 1908 N N . PRO A 1 235 ? -23.696 -21.206 -16.917 1.00 32.53 235 PRO A N 1
ATOM 1909 C CA . PRO A 1 235 ? -22.757 -21.342 -15.811 1.00 32.53 235 PRO A CA 1
ATOM 1910 C C . PRO A 1 235 ? -21.702 -22.398 -16.160 1.00 32.53 235 PRO A C 1
ATOM 1912 O O . PRO A 1 235 ? -22.022 -23.572 -16.348 1.00 32.53 235 PRO A O 1
ATOM 1915 N N . VAL A 1 236 ? -20.437 -21.983 -16.244 1.00 35.62 236 VAL A N 1
ATOM 1916 C CA . VAL A 1 236 ? -19.310 -22.901 -16.428 1.00 35.62 236 VAL A CA 1
ATOM 1917 C C . VAL A 1 236 ? -19.128 -23.687 -15.131 1.00 35.62 236 VAL A C 1
ATOM 1919 O O . VAL A 1 236 ? -18.654 -23.174 -14.119 1.00 35.62 236 VAL A O 1
ATOM 1922 N N . SER A 1 237 ? -19.570 -24.942 -15.169 1.00 28.08 237 SER A N 1
ATOM 1923 C CA . SER A 1 237 ? -19.311 -25.957 -14.155 1.00 28.08 237 SER A CA 1
ATOM 1924 C C . SER A 1 237 ? -17.809 -26.209 -14.045 1.00 28.08 237 SER A C 1
ATOM 1926 O O . SER A 1 237 ? -17.147 -26.497 -15.040 1.00 28.08 237 SER A O 1
ATOM 1928 N N . CYS A 1 238 ? -17.287 -26.154 -12.822 1.00 37.38 238 CYS A N 1
ATOM 1929 C CA . CYS A 1 238 ? -15.944 -26.607 -12.479 1.00 37.38 238 CYS A CA 1
ATOM 1930 C C . CYS A 1 238 ? -15.874 -28.127 -12.726 1.00 37.38 238 CYS A C 1
ATOM 1932 O O . CYS A 1 238 ? -16.462 -28.904 -11.973 1.00 37.38 238 CYS A O 1
ATOM 1934 N N . GLY A 1 239 ? -15.263 -28.541 -13.838 1.00 27.83 239 GLY A N 1
ATOM 1935 C CA . GLY A 1 239 ? -15.229 -29.926 -14.305 1.00 27.83 239 GLY A CA 1
ATOM 1936 C C . GLY A 1 239 ? -13.806 -30.467 -14.378 1.00 27.83 239 GLY A C 1
ATOM 1937 O O . GLY A 1 239 ? -12.962 -29.931 -15.086 1.00 27.83 239 GLY A O 1
ATOM 1938 N N . THR A 1 240 ? -13.572 -31.536 -13.625 1.00 28.89 240 THR A N 1
ATOM 1939 C CA . THR A 1 240 ? -12.374 -32.377 -13.568 1.00 28.89 240 THR A CA 1
ATOM 1940 C C . THR A 1 240 ? -11.832 -32.748 -14.955 1.00 28.89 240 THR A C 1
ATOM 1942 O O . THR A 1 240 ? -12.570 -33.248 -15.799 1.00 28.89 240 THR A O 1
ATOM 1945 N N . ILE A 1 241 ? -10.525 -32.559 -15.162 1.00 32.00 241 ILE A N 1
ATOM 1946 C CA . ILE A 1 241 ? -9.806 -32.966 -16.377 1.00 32.00 241 ILE A CA 1
ATOM 1947 C C . ILE A 1 241 ? -9.661 -34.495 -16.386 1.00 32.00 241 ILE A C 1
ATOM 1949 O O . ILE A 1 241 ? -8.956 -35.060 -15.550 1.00 32.00 241 ILE A O 1
ATOM 1953 N N . T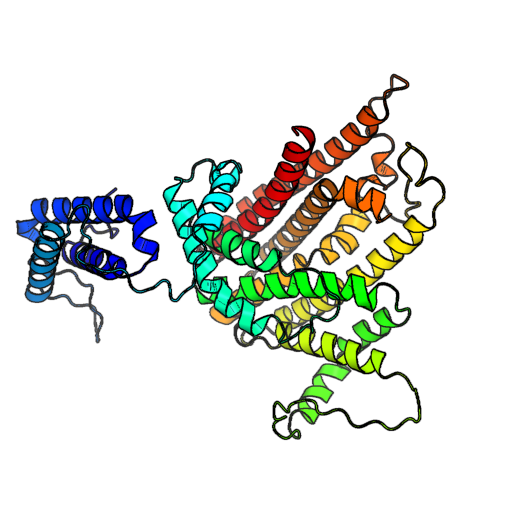HR A 1 242 ? -10.286 -35.161 -17.354 1.00 28.17 242 THR A N 1
ATOM 1954 C CA . THR A 1 242 ? -9.866 -36.489 -17.833 1.00 28.17 242 THR A CA 1
ATOM 1955 C C . THR A 1 242 ? -9.150 -36.338 -19.175 1.00 28.17 242 THR A C 1
ATOM 1957 O O . THR A 1 242 ? -9.627 -35.572 -20.012 1.00 28.17 242 THR A O 1
ATOM 1960 N N . PRO A 1 243 ? -8.036 -37.053 -19.417 1.00 34.53 243 PRO A N 1
ATOM 1961 C CA . PRO A 1 243 ? -7.272 -36.914 -20.645 1.00 34.53 243 PRO A CA 1
ATOM 1962 C C . PRO A 1 243 ? -7.879 -37.780 -21.751 1.00 34.53 243 PRO A C 1
ATOM 1964 O O . PRO A 1 243 ? -8.005 -38.995 -21.604 1.00 34.53 243 PRO A O 1
ATOM 1967 N N . SER A 1 244 ? -8.207 -37.166 -22.881 1.00 27.58 244 SER A N 1
ATOM 1968 C CA . SER A 1 244 ? -8.480 -37.874 -24.129 1.00 27.58 244 SER A CA 1
ATOM 1969 C C . SER A 1 244 ? -7.560 -37.330 -25.211 1.00 27.58 244 SER A C 1
ATOM 1971 O O . SER A 1 244 ? -7.674 -36.182 -25.631 1.00 27.58 244 SER A O 1
ATOM 1973 N N . SER A 1 245 ? -6.628 -38.186 -25.614 1.00 36.56 245 SER A N 1
ATOM 1974 C CA . SER A 1 245 ? -5.768 -38.060 -26.782 1.00 36.56 245 SER A CA 1
ATOM 1975 C C . SER A 1 245 ? -6.590 -37.928 -28.061 1.00 36.56 245 SER A C 1
ATOM 1977 O O . SER A 1 245 ? -7.462 -38.770 -28.282 1.00 36.56 245 SER A O 1
ATOM 1979 N N . SER A 1 246 ? -6.265 -36.964 -28.920 1.00 33.88 246 SER A N 1
ATOM 1980 C CA . SER A 1 246 ? -6.187 -37.112 -30.383 1.00 33.88 246 SER A CA 1
ATOM 1981 C C . SER A 1 246 ? -5.583 -35.844 -30.983 1.00 33.88 246 SER A C 1
ATOM 1983 O O . SER A 1 246 ? -5.988 -34.735 -30.653 1.00 33.88 246 SER A O 1
ATOM 1985 N N . ASP A 1 247 ? -4.587 -36.082 -31.818 1.00 40.94 247 ASP A N 1
ATOM 1986 C CA . ASP A 1 247 ? -3.744 -35.186 -32.597 1.00 40.94 247 ASP A CA 1
ATOM 1987 C C . ASP A 1 247 ? -4.540 -34.561 -33.762 1.00 40.94 247 ASP A C 1
ATOM 1989 O O . ASP A 1 247 ? -5.227 -35.307 -34.456 1.00 40.94 247 ASP A O 1
ATOM 1993 N N . ASP A 1 248 ? -4.501 -33.228 -33.925 1.00 34.53 248 ASP A N 1
ATOM 1994 C CA . ASP A 1 248 ? -4.489 -32.510 -35.221 1.00 34.53 248 ASP A CA 1
ATOM 1995 C C . ASP A 1 248 ? -4.707 -30.985 -35.053 1.00 34.53 248 ASP A C 1
ATOM 1997 O O . ASP A 1 248 ? -5.757 -30.532 -34.597 1.00 34.53 248 ASP A O 1
ATOM 2001 N N . GLY A 1 249 ? -3.738 -30.179 -35.519 1.00 30.12 249 GLY A N 1
ATOM 2002 C CA . GLY A 1 249 ? -3.962 -28.785 -35.948 1.00 30.12 249 GLY A CA 1
ATOM 2003 C C . GLY A 1 249 ? -3.545 -27.654 -34.993 1.00 30.12 249 GLY A C 1
ATOM 2004 O O . GLY A 1 249 ? -4.386 -26.907 -34.505 1.00 30.12 249 GLY A O 1
ATOM 2005 N N . LEU A 1 250 ? -2.236 -27.462 -34.793 1.00 38.09 250 LEU A N 1
ATOM 2006 C CA . LEU A 1 250 ? -1.644 -26.326 -34.068 1.00 38.09 250 LEU A CA 1
ATOM 2007 C C . LEU A 1 250 ? -1.823 -24.990 -34.820 1.00 38.09 250 LEU A C 1
ATOM 2009 O O . LEU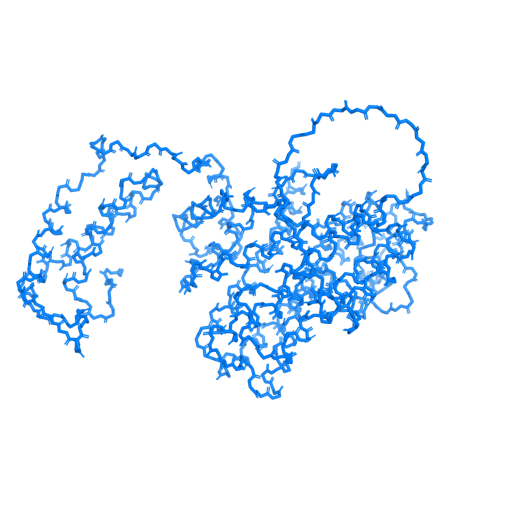 A 1 250 ? -1.040 -24.657 -35.711 1.00 38.09 250 LEU A O 1
ATOM 2013 N N . LEU A 1 251 ? -2.812 -24.196 -34.406 1.00 36.94 251 LEU A N 1
ATOM 2014 C CA . LEU A 1 251 ? -2.857 -22.745 -34.607 1.00 36.94 251 LEU A CA 1
ATOM 2015 C C . LEU A 1 251 ? -3.161 -22.061 -33.261 1.00 36.94 251 LEU A C 1
ATOM 2017 O O . LEU A 1 251 ? -4.283 -22.109 -32.776 1.00 36.94 251 LEU A O 1
ATOM 2021 N N . ASP A 1 252 ? -2.120 -21.453 -32.688 1.00 42.25 252 ASP A N 1
ATOM 2022 C CA . ASP A 1 252 ? -2.119 -20.334 -31.728 1.00 42.25 252 ASP A CA 1
AT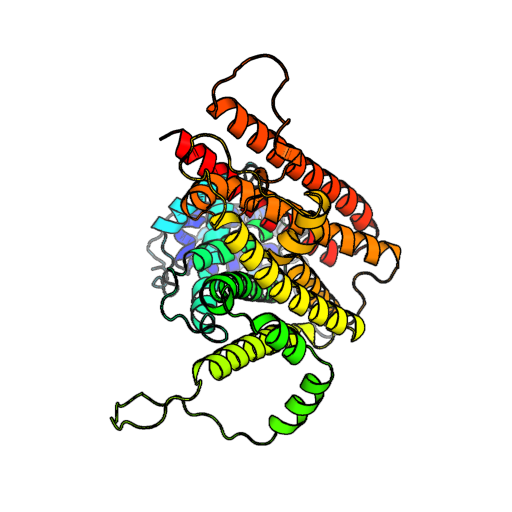OM 2023 C C . ASP A 1 252 ? -3.181 -20.316 -30.601 1.00 42.25 252 ASP A C 1
ATOM 2025 O O . ASP A 1 252 ? -4.029 -19.427 -30.509 1.00 42.25 252 ASP A O 1
ATOM 2029 N N . ASP A 1 253 ? -3.104 -21.292 -29.695 1.00 49.25 253 ASP A N 1
ATOM 2030 C CA . ASP A 1 253 ? -3.916 -21.336 -28.465 1.00 49.25 253 ASP A CA 1
ATOM 2031 C C . ASP A 1 253 ? -3.360 -20.398 -27.362 1.00 49.25 253 ASP A C 1
ATOM 2033 O O . ASP A 1 253 ? -4.077 -19.949 -26.467 1.00 49.25 253 ASP A O 1
ATOM 2037 N N . SER A 1 254 ? -2.080 -20.007 -27.455 1.00 57.06 254 SER A N 1
ATOM 2038 C CA . SER A 1 254 ? -1.401 -19.207 -26.425 1.00 57.06 254 SER A CA 1
ATOM 2039 C C . SER A 1 254 ? -1.849 -17.745 -26.360 1.00 57.06 254 SER A C 1
ATOM 2041 O O . SER A 1 254 ? -1.988 -17.192 -25.266 1.00 57.06 254 SER A O 1
ATOM 2043 N N . THR A 1 255 ? -2.104 -17.085 -27.497 1.00 57.91 255 THR A N 1
ATOM 2044 C CA . THR A 1 255 ? -2.481 -15.658 -27.489 1.00 57.91 255 THR A CA 1
ATOM 2045 C C . THR A 1 255 ? -3.917 -15.439 -26.996 1.00 57.91 255 THR A C 1
ATOM 2047 O O . THR A 1 255 ? -4.211 -14.409 -26.376 1.00 57.91 255 THR A O 1
ATOM 2050 N N . ASN A 1 256 ? -4.807 -16.418 -27.203 1.00 61.69 256 ASN A N 1
ATOM 2051 C CA . ASN A 1 256 ? -6.176 -16.383 -26.681 1.00 61.69 256 ASN A CA 1
ATOM 2052 C C . ASN A 1 256 ? -6.209 -16.480 -25.147 1.00 61.69 256 ASN A C 1
ATOM 2054 O O . ASN A 1 256 ? -6.988 -15.759 -24.516 1.00 61.69 256 ASN A O 1
ATOM 2058 N N . ASP A 1 257 ? -5.321 -17.277 -24.546 1.00 82.62 257 ASP A N 1
ATOM 2059 C CA . ASP A 1 257 ? -5.193 -17.384 -23.088 1.00 82.62 257 ASP A CA 1
ATOM 2060 C C . ASP A 1 257 ? -4.656 -16.081 -22.462 1.00 82.62 257 ASP A C 1
ATOM 2062 O O . ASP A 1 257 ? -5.262 -15.513 -21.549 1.00 82.62 257 ASP A O 1
ATOM 2066 N N . VAL A 1 258 ? -3.598 -15.495 -23.039 1.00 87.94 258 VAL A N 1
ATOM 2067 C CA . VAL A 1 258 ? -3.028 -14.216 -22.566 1.00 87.94 258 VAL A CA 1
ATOM 2068 C C . VAL A 1 258 ? -4.050 -13.079 -22.621 1.00 87.94 258 VAL A C 1
ATOM 2070 O O . VAL A 1 258 ? -4.201 -12.317 -21.658 1.00 87.94 258 VAL A O 1
ATOM 2073 N N . ARG A 1 259 ? -4.789 -12.959 -23.732 1.00 89.69 259 ARG A N 1
ATOM 2074 C CA . ARG A 1 259 ? -5.857 -11.960 -23.873 1.00 89.69 259 ARG A CA 1
ATOM 2075 C C . ARG A 1 259 ? -6.928 -12.141 -22.801 1.00 89.69 259 ARG A C 1
ATOM 2077 O O . ARG A 1 259 ? -7.372 -11.148 -22.220 1.00 89.69 259 ARG A O 1
ATOM 2084 N N . ALA A 1 260 ? -7.344 -13.380 -22.543 1.00 90.44 260 ALA A N 1
ATOM 2085 C CA . ALA A 1 260 ? -8.360 -13.691 -21.546 1.00 90.44 260 ALA A CA 1
ATOM 2086 C C . ALA A 1 260 ? -7.899 -13.339 -20.122 1.00 90.44 260 ALA A C 1
ATOM 2088 O O . ALA A 1 260 ? -8.681 -12.766 -19.358 1.00 90.44 260 ALA A O 1
ATOM 2089 N N . ILE A 1 261 ? -6.637 -13.612 -19.777 1.00 92.50 261 ILE A N 1
ATOM 2090 C CA . ILE A 1 261 ? -6.047 -13.272 -18.473 1.00 92.50 261 ILE A CA 1
ATOM 2091 C C . ILE A 1 261 ? -5.991 -11.752 -18.279 1.00 92.50 261 ILE A C 1
ATOM 2093 O O . ILE A 1 261 ? -6.501 -11.241 -17.278 1.00 92.50 261 ILE A O 1
ATOM 2097 N N . LEU A 1 262 ? -5.460 -11.002 -19.251 1.00 93.56 262 LEU A N 1
ATOM 2098 C CA . LEU A 1 262 ? -5.402 -9.536 -19.173 1.00 93.56 262 LEU A CA 1
ATOM 2099 C C . LEU A 1 262 ? -6.798 -8.901 -19.123 1.00 93.56 262 LEU A C 1
ATOM 2101 O O . LEU A 1 262 ? -7.018 -7.938 -18.382 1.00 93.56 262 LEU A O 1
ATOM 2105 N N . LEU A 1 263 ? -7.764 -9.447 -19.868 1.00 93.69 263 LEU A N 1
ATOM 2106 C CA . LEU A 1 263 ? -9.158 -9.011 -19.793 1.00 93.69 263 LEU A CA 1
ATOM 2107 C C . LEU A 1 263 ? -9.746 -9.278 -18.403 1.00 93.69 263 LEU A C 1
ATOM 2109 O O . LEU A 1 263 ? -10.422 -8.409 -17.850 1.00 93.69 263 LEU A O 1
ATOM 2113 N N . ARG A 1 264 ? -9.463 -10.441 -17.810 1.00 94.62 264 ARG A N 1
ATOM 2114 C CA . ARG A 1 264 ? -9.903 -10.777 -16.453 1.00 94.62 264 ARG A CA 1
ATOM 2115 C C . ARG A 1 264 ? -9.299 -9.832 -15.422 1.00 94.62 264 ARG A C 1
ATOM 2117 O O . ARG A 1 264 ? -10.036 -9.346 -14.569 1.00 94.62 264 ARG A O 1
ATOM 2124 N N . PHE A 1 265 ? -8.012 -9.507 -15.539 1.00 95.81 265 PHE A N 1
ATOM 2125 C CA . PHE A 1 265 ? -7.346 -8.530 -14.677 1.00 95.81 265 PHE A CA 1
ATOM 2126 C C . PHE A 1 265 ? -7.978 -7.141 -14.804 1.00 95.81 265 PHE A C 1
ATOM 2128 O O . PHE A 1 265 ? -8.401 -6.556 -13.805 1.00 95.81 265 PHE A O 1
ATOM 2135 N N . LYS A 1 266 ? -8.158 -6.654 -16.038 1.00 95.38 266 LYS A N 1
ATOM 2136 C CA . LYS A 1 266 ? -8.851 -5.390 -16.324 1.00 95.38 266 LYS A CA 1
ATOM 2137 C C . LYS A 1 266 ? -10.247 -5.357 -15.698 1.00 95.38 266 LYS A C 1
ATOM 2139 O O . LYS A 1 266 ? -10.603 -4.375 -15.048 1.00 95.38 266 LYS A O 1
ATOM 2144 N N . ILE A 1 267 ? -11.046 -6.406 -15.898 1.00 94.44 267 ILE A N 1
ATOM 2145 C CA . ILE A 1 267 ? -12.403 -6.505 -15.345 1.00 94.44 267 ILE A CA 1
ATOM 2146 C C . ILE A 1 267 ? -12.353 -6.508 -13.818 1.00 94.44 267 ILE A C 1
ATOM 2148 O O . ILE A 1 267 ? -13.102 -5.757 -13.199 1.00 94.44 267 ILE A O 1
ATOM 2152 N N . HIS A 1 268 ? -11.464 -7.295 -13.215 1.00 94.88 268 HIS A N 1
ATOM 2153 C CA . HIS A 1 268 ? -11.346 -7.396 -11.764 1.00 94.88 268 HIS A CA 1
ATOM 2154 C C . HIS A 1 268 ? -11.020 -6.038 -11.126 1.00 94.88 268 HIS A C 1
ATOM 2156 O O . HIS A 1 268 ? -11.639 -5.660 -10.134 1.00 94.88 268 HIS A O 1
ATOM 2162 N N . VAL A 1 269 ? -10.109 -5.268 -11.730 1.00 95.75 269 VAL A N 1
ATOM 2163 C CA . VAL A 1 269 ? -9.712 -3.942 -11.232 1.00 95.75 269 VAL A CA 1
ATOM 2164 C C . VAL A 1 269 ? -10.802 -2.894 -11.482 1.00 95.75 269 VAL A C 1
ATOM 2166 O O . VAL A 1 269 ? -11.209 -2.202 -10.548 1.00 95.75 269 VAL A O 1
ATOM 2169 N N . LEU A 1 270 ? -11.297 -2.767 -12.720 1.00 95.12 270 LEU A N 1
ATOM 2170 C CA . LEU A 1 270 ? -12.185 -1.665 -13.128 1.00 95.12 270 LEU A CA 1
ATOM 2171 C C . LEU A 1 270 ? -13.664 -1.896 -12.792 1.00 95.12 270 LEU A C 1
ATOM 2173 O O . LEU A 1 270 ? -14.423 -0.935 -12.652 1.00 95.12 270 LEU A O 1
ATOM 2177 N N . ARG A 1 271 ? -14.095 -3.154 -12.656 1.00 92.75 271 ARG A N 1
ATOM 2178 C CA . ARG A 1 271 ? -15.471 -3.519 -12.274 1.00 92.75 271 ARG A CA 1
ATOM 2179 C C . ARG A 1 271 ? -15.587 -3.944 -10.812 1.00 92.75 271 ARG A C 1
ATOM 2181 O O . ARG A 1 271 ? -16.596 -4.530 -10.424 1.00 92.75 271 ARG A O 1
ATOM 2188 N N . HIS A 1 272 ? -14.584 -3.633 -9.987 1.00 95.00 272 HIS A N 1
ATOM 2189 C CA . HIS A 1 272 ? -14.635 -3.955 -8.567 1.00 95.00 272 HIS A CA 1
ATOM 2190 C C . HIS A 1 272 ? -15.856 -3.287 -7.901 1.00 95.00 272 HIS A C 1
ATOM 2192 O O . HIS A 1 272 ? -16.027 -2.070 -8.055 1.00 95.00 272 HIS A O 1
ATOM 2198 N N . PRO A 1 273 ? -16.696 -4.020 -7.138 1.00 94.75 273 PRO A N 1
ATOM 2199 C CA . PRO A 1 273 ? -17.935 -3.481 -6.568 1.00 94.75 273 PRO A CA 1
ATOM 2200 C C . PRO A 1 273 ? -17.723 -2.197 -5.763 1.00 94.75 273 PRO A C 1
ATOM 2202 O O . PRO A 1 273 ? -18.486 -1.239 -5.882 1.00 94.75 273 PRO A O 1
ATOM 2205 N N . SER A 1 274 ? -16.630 -2.137 -5.002 1.00 95.81 274 SER A N 1
ATOM 2206 C CA . SER A 1 274 ? -16.354 -1.020 -4.105 1.00 95.81 274 SER A CA 1
ATOM 2207 C C . SER A 1 274 ? -15.993 0.299 -4.804 1.00 95.81 274 SER A C 1
ATOM 2209 O O . SER A 1 274 ? -15.996 1.340 -4.146 1.00 95.81 274 SER A O 1
ATOM 2211 N N . ILE A 1 275 ? -15.707 0.300 -6.113 1.00 95.31 275 ILE A N 1
ATOM 2212 C CA . ILE A 1 275 ? -15.381 1.524 -6.874 1.00 95.31 275 ILE A CA 1
ATOM 2213 C C . ILE A 1 275 ? -16.502 1.972 -7.821 1.00 95.31 275 ILE A C 1
ATOM 2215 O O . ILE A 1 275 ? -16.387 3.034 -8.426 1.00 95.31 275 ILE A O 1
ATOM 2219 N N . GLN A 1 276 ? -17.592 1.204 -7.949 1.00 92.50 276 GLN A N 1
ATOM 2220 C CA . GLN A 1 276 ? -18.612 1.446 -8.982 1.00 92.50 276 GLN A CA 1
ATOM 2221 C C . GLN A 1 276 ? -19.384 2.762 -8.810 1.00 92.50 276 GLN A C 1
ATOM 2223 O O . GLN A 1 276 ? -19.927 3.273 -9.783 1.00 92.50 276 GLN A O 1
ATOM 2228 N N . ASN A 1 277 ? -19.412 3.338 -7.603 1.00 92.31 277 ASN A N 1
ATOM 2229 C CA . ASN A 1 277 ? -20.045 4.639 -7.360 1.00 92.31 277 ASN A CA 1
ATOM 2230 C C . ASN A 1 277 ? -19.074 5.824 -7.517 1.00 92.31 277 ASN A C 1
ATOM 2232 O O . ASN A 1 277 ? -19.438 6.952 -7.189 1.00 92.31 277 ASN A O 1
ATOM 2236 N N . ALA A 1 278 ? -17.832 5.599 -7.961 1.00 91.12 278 ALA A N 1
ATOM 2237 C CA . ALA A 1 278 ? -16.894 6.681 -8.249 1.00 91.12 278 ALA A CA 1
ATOM 2238 C C . ALA A 1 278 ? -17.316 7.469 -9.503 1.00 91.12 278 ALA A C 1
ATOM 2240 O O . ALA A 1 278 ? -18.002 6.954 -10.385 1.00 91.12 278 ALA A O 1
ATOM 2241 N N . PHE A 1 279 ? -16.871 8.724 -9.615 1.00 89.31 279 PHE A N 1
ATOM 2242 C CA . PHE A 1 279 ? -17.151 9.546 -10.795 1.00 89.31 279 PHE A CA 1
ATOM 2243 C C . PHE A 1 279 ? -16.576 8.918 -12.065 1.00 89.31 279 PHE A C 1
ATOM 2245 O O . PHE A 1 279 ? -15.447 8.423 -12.072 1.00 89.31 279 PHE A O 1
ATOM 2252 N N . GLY A 1 280 ? -17.317 9.024 -13.173 1.00 89.12 280 GLY A N 1
ATOM 2253 C CA . GLY A 1 280 ? -16.896 8.476 -14.466 1.00 89.12 280 GLY A CA 1
ATOM 2254 C C . GLY A 1 280 ? -15.540 9.006 -14.944 1.00 89.12 280 GLY A C 1
ATOM 2255 O O . GLY A 1 280 ? -14.771 8.264 -15.545 1.00 89.12 280 GLY A O 1
ATOM 2256 N N . THR A 1 281 ? -15.195 10.254 -14.611 1.00 89.88 281 THR A N 1
ATOM 2257 C CA . THR A 1 281 ? -13.868 10.827 -14.893 1.00 89.88 281 THR A CA 1
ATOM 2258 C C . THR A 1 281 ? -12.749 10.114 -14.138 1.00 89.88 281 THR A C 1
ATOM 2260 O O . THR A 1 281 ? -11.684 9.895 -14.708 1.00 89.88 281 THR A O 1
ATOM 2263 N N . ASN A 1 282 ? -12.989 9.712 -12.887 1.00 90.88 282 ASN A N 1
ATOM 2264 C CA . ASN A 1 282 ? -11.999 9.021 -12.061 1.00 90.88 282 ASN A CA 1
ATOM 2265 C C . ASN A 1 282 ? -11.812 7.582 -12.554 1.00 90.88 282 ASN A C 1
ATOM 2267 O O . ASN A 1 282 ? -10.682 7.132 -12.707 1.00 90.88 282 ASN A O 1
ATOM 2271 N N . LEU A 1 283 ? -12.904 6.896 -12.906 1.00 93.06 283 LEU A N 1
ATOM 2272 C CA . LEU A 1 283 ? -12.849 5.557 -13.505 1.00 93.06 283 LEU A CA 1
ATOM 2273 C C . LEU A 1 283 ? -12.151 5.561 -14.874 1.00 93.06 283 LEU A C 1
ATOM 2275 O O . LEU A 1 283 ? -11.369 4.660 -15.171 1.00 93.06 283 LEU A O 1
ATOM 2279 N N . ALA A 1 284 ? -12.388 6.587 -15.698 1.00 92.88 284 ALA A N 1
ATOM 2280 C CA . ALA A 1 284 ? -11.689 6.754 -16.970 1.00 92.88 284 ALA A CA 1
ATOM 2281 C C . ALA A 1 284 ? -10.187 7.010 -16.766 1.00 92.88 284 ALA A C 1
ATOM 2283 O O . ALA A 1 284 ? -9.368 6.443 -17.492 1.00 92.88 284 ALA A O 1
ATOM 2284 N N . HIS A 1 285 ? -9.821 7.819 -15.767 1.00 93.62 285 HIS A N 1
ATOM 2285 C CA . HIS A 1 285 ? -8.421 8.060 -15.420 1.00 93.62 285 HIS A CA 1
ATOM 2286 C C . HIS A 1 285 ? -7.731 6.785 -14.919 1.00 93.62 285 HIS A C 1
ATOM 2288 O O . HIS A 1 285 ? -6.694 6.409 -15.460 1.00 93.62 285 HIS A O 1
ATOM 2294 N N . LEU A 1 286 ? -8.365 6.056 -13.997 1.00 95.56 286 LEU A N 1
ATOM 2295 C CA . LEU A 1 286 ? -7.899 4.757 -13.511 1.00 95.56 286 LEU A CA 1
ATOM 2296 C C . LEU A 1 286 ? -7.705 3.756 -14.658 1.00 95.56 286 LEU A C 1
ATOM 2298 O O . LEU A 1 286 ? -6.677 3.087 -14.731 1.00 95.56 286 LEU A O 1
ATOM 2302 N N . SER A 1 287 ? -8.665 3.672 -15.585 1.00 95.94 287 SER A N 1
ATOM 2303 C CA . SER A 1 287 ? -8.538 2.817 -16.770 1.00 95.94 287 SER A CA 1
ATOM 2304 C C . SER A 1 287 ? -7.315 3.187 -17.605 1.00 95.94 287 SER A C 1
ATOM 2306 O O . SER A 1 287 ? -6.657 2.294 -18.136 1.00 95.94 287 SER A O 1
ATOM 2308 N N . LYS A 1 288 ? -7.001 4.482 -17.724 1.00 95.88 288 LYS A N 1
ATOM 2309 C CA . LYS A 1 288 ? -5.817 4.943 -18.447 1.00 95.88 288 LYS A CA 1
ATOM 2310 C C . LYS A 1 288 ? -4.525 4.622 -17.694 1.00 95.88 288 LYS A C 1
ATOM 2312 O O . LYS A 1 288 ? -3.562 4.200 -18.326 1.00 95.88 288 LYS A O 1
ATOM 2317 N N . GLN A 1 289 ? -4.496 4.762 -16.368 1.00 95.81 289 GLN A N 1
ATOM 2318 C CA . GLN A 1 289 ? -3.319 4.370 -15.588 1.00 95.81 289 GLN A CA 1
ATOM 2319 C C . GLN A 1 289 ? -3.060 2.867 -15.627 1.00 95.81 289 GLN A C 1
ATOM 2321 O O . GLN A 1 289 ? -1.908 2.460 -15.727 1.00 95.81 289 GLN A O 1
ATOM 2326 N N . LEU A 1 290 ? -4.108 2.040 -15.599 1.00 97.06 290 LEU A N 1
ATOM 2327 C CA . LEU A 1 290 ? -3.956 0.591 -15.717 1.00 97.06 290 LEU A CA 1
ATOM 2328 C C . LEU A 1 290 ? -3.396 0.192 -17.093 1.00 97.06 290 LEU A C 1
ATOM 2330 O O . LEU A 1 290 ? -2.521 -0.665 -17.173 1.00 97.06 290 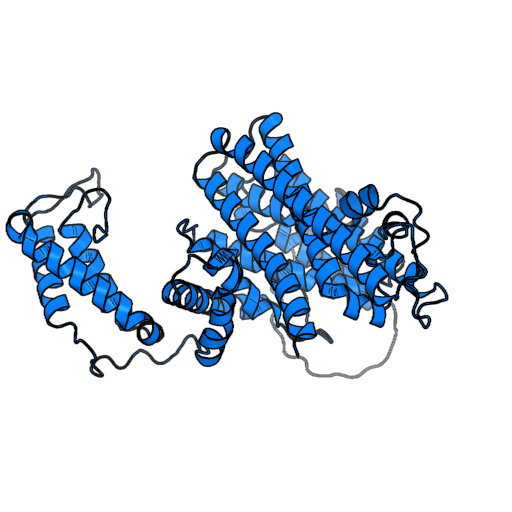LEU A O 1
ATOM 2334 N N . GLU A 1 291 ? -3.847 0.845 -18.169 1.00 96.88 291 GLU A N 1
ATOM 2335 C CA . GLU A 1 291 ? -3.253 0.677 -19.502 1.00 96.88 291 GLU A CA 1
ATOM 2336 C C . GLU A 1 291 ? -1.768 1.078 -19.501 1.00 96.88 291 GLU A C 1
ATOM 2338 O O . GLU A 1 291 ? -0.919 0.329 -19.983 1.00 96.88 291 GLU A O 1
ATOM 2343 N N . ASN A 1 292 ? -1.447 2.249 -18.940 1.00 96.69 292 ASN A N 1
ATOM 2344 C CA . ASN A 1 292 ? -0.078 2.758 -18.883 1.00 96.69 292 ASN A CA 1
ATOM 2345 C C . ASN A 1 292 ? 0.845 1.832 -18.079 1.00 96.69 292 ASN A C 1
ATOM 2347 O O . ASN A 1 292 ? 1.974 1.611 -18.500 1.00 96.69 292 ASN A O 1
ATOM 2351 N N . PHE A 1 293 ? 0.365 1.259 -16.973 1.00 96.81 293 PHE A N 1
ATOM 2352 C CA . PHE A 1 293 ? 1.080 0.260 -16.176 1.00 96.81 293 PHE A CA 1
ATOM 2353 C C . PHE A 1 293 ? 1.485 -0.958 -17.014 1.00 96.81 293 PHE A C 1
ATOM 2355 O O . PHE A 1 293 ? 2.665 -1.299 -17.080 1.00 96.81 293 PHE A O 1
ATOM 2362 N N . LEU A 1 294 ? 0.536 -1.561 -17.735 1.00 96.12 294 LEU A N 1
ATOM 2363 C CA . LEU A 1 294 ? 0.817 -2.722 -18.586 1.00 96.12 294 LEU A CA 1
ATOM 2364 C C . LEU A 1 294 ? 1.767 -2.374 -19.746 1.00 96.12 294 LEU A C 1
ATOM 2366 O O . LEU A 1 294 ? 2.653 -3.154 -20.083 1.00 96.12 294 LEU A O 1
ATOM 2370 N N . LEU A 1 295 ? 1.626 -1.193 -20.353 1.00 95.62 295 LEU A N 1
ATOM 2371 C CA . LEU A 1 295 ? 2.541 -0.737 -21.408 1.00 95.62 295 LEU A CA 1
ATOM 2372 C C . LEU A 1 295 ? 3.946 -0.404 -20.876 1.00 95.62 295 LEU A C 1
ATOM 2374 O O . LEU A 1 295 ? 4.933 -0.586 -21.595 1.00 95.62 295 LEU A O 1
ATOM 2378 N N . ALA A 1 296 ? 4.049 0.073 -19.634 1.00 95.06 296 ALA A N 1
ATOM 2379 C CA . ALA A 1 296 ? 5.320 0.353 -18.979 1.00 95.06 296 ALA A CA 1
ATOM 2380 C C . ALA A 1 296 ? 6.121 -0.933 -18.735 1.00 95.06 296 ALA A C 1
ATOM 2382 O O . ALA A 1 296 ? 7.321 -0.924 -19.001 1.00 95.06 296 ALA A O 1
ATOM 2383 N N . HIS A 1 297 ? 5.468 -2.040 -18.355 1.00 94.06 297 HIS A N 1
ATOM 2384 C CA . HIS A 1 297 ? 6.090 -3.372 -18.318 1.00 94.06 297 HIS A CA 1
ATOM 2385 C C . HIS A 1 297 ? 6.747 -3.740 -19.643 1.00 94.06 297 HIS A C 1
ATOM 2387 O O . HIS A 1 297 ? 7.947 -3.978 -19.685 1.00 94.06 297 HIS A O 1
ATOM 2393 N N . LEU A 1 298 ? 6.000 -3.687 -20.746 1.00 93.62 298 LEU A N 1
ATOM 2394 C CA . LEU A 1 298 ? 6.532 -4.047 -22.066 1.00 93.62 298 LEU A CA 1
ATOM 2395 C C . LEU A 1 298 ? 7.707 -3.153 -22.487 1.00 93.62 298 LEU A C 1
ATOM 2397 O O . LEU A 1 298 ? 8.691 -3.622 -23.064 1.00 93.62 298 LEU A O 1
ATOM 2401 N N . THR A 1 299 ? 7.615 -1.857 -22.177 1.00 92.81 299 THR A N 1
ATOM 2402 C CA . THR A 1 299 ? 8.687 -0.893 -22.459 1.00 92.81 299 THR A CA 1
ATOM 2403 C C . THR A 1 299 ? 9.933 -1.195 -21.623 1.00 92.81 299 THR A C 1
ATOM 2405 O O . THR A 1 299 ? 11.045 -1.147 -22.148 1.00 92.81 299 THR A O 1
ATOM 2408 N N . HIS A 1 300 ? 9.762 -1.531 -20.343 1.00 91.56 300 HIS A N 1
ATOM 2409 C CA . HIS A 1 300 ? 10.858 -1.899 -19.451 1.00 91.56 300 HIS A CA 1
ATOM 2410 C C . HIS A 1 300 ? 11.508 -3.224 -19.870 1.00 91.56 300 HIS A C 1
ATOM 2412 O O . HIS A 1 300 ? 12.725 -3.258 -20.025 1.00 91.56 300 HIS A O 1
ATOM 2418 N N . SER A 1 301 ? 10.725 -4.265 -20.180 1.00 91.50 301 SER A N 1
ATOM 2419 C CA . SER A 1 301 ? 11.233 -5.552 -20.682 1.00 91.50 301 SER A CA 1
ATOM 2420 C C . SER A 1 301 ? 12.031 -5.396 -21.979 1.00 91.50 301 SER A C 1
ATOM 2422 O O . SER A 1 301 ? 13.109 -5.970 -22.111 1.00 91.50 301 SER A O 1
ATOM 2424 N N . SER A 1 302 ? 11.566 -4.551 -22.906 1.00 90.56 302 SER A N 1
ATOM 2425 C CA . SER A 1 302 ? 12.315 -4.224 -24.132 1.00 90.56 302 SER A CA 1
ATOM 2426 C C . SER A 1 302 ? 13.651 -3.533 -23.823 1.00 90.56 302 SER A C 1
ATOM 2428 O O . SER A 1 302 ? 14.667 -3.793 -24.475 1.00 90.56 302 SER A O 1
ATOM 2430 N N . GLY A 1 303 ? 13.658 -2.660 -22.808 1.00 91.31 303 GLY A N 1
ATOM 2431 C CA . GLY A 1 303 ? 14.863 -2.026 -22.277 1.00 91.31 303 GLY A CA 1
ATOM 2432 C C . GLY A 1 303 ? 15.842 -3.040 -21.684 1.00 91.31 303 GLY A C 1
ATOM 2433 O O . GLY A 1 303 ? 17.018 -3.009 -22.041 1.00 91.31 303 GLY A O 1
ATOM 2434 N N . ASN A 1 304 ? 15.352 -3.976 -20.866 1.00 92.38 304 ASN A N 1
ATOM 2435 C CA . ASN A 1 304 ? 16.149 -5.068 -20.296 1.00 92.38 304 ASN A CA 1
ATOM 2436 C C . ASN A 1 304 ? 16.756 -5.940 -21.399 1.00 92.38 304 ASN A C 1
ATOM 2438 O O . ASN A 1 304 ? 17.958 -6.179 -21.387 1.00 92.38 304 ASN A O 1
ATOM 2442 N N . ALA A 1 305 ? 15.970 -6.337 -22.404 1.00 91.38 305 ALA A N 1
ATOM 2443 C CA . ALA A 1 305 ? 16.463 -7.137 -23.525 1.00 91.38 305 ALA A CA 1
ATOM 2444 C C . ALA A 1 305 ? 17.568 -6.415 -24.316 1.00 91.38 305 ALA A C 1
ATOM 2446 O O . ALA A 1 305 ? 18.583 -7.018 -24.661 1.00 91.38 305 ALA A O 1
ATOM 2447 N N . SER A 1 306 ? 17.400 -5.111 -24.560 1.00 92.06 306 SER A N 1
ATOM 2448 C CA . SER A 1 306 ? 18.411 -4.289 -25.239 1.00 92.06 306 SER A CA 1
ATOM 2449 C C . SER A 1 306 ? 19.682 -4.138 -24.395 1.00 92.06 306 SER A C 1
ATOM 2451 O O . SER A 1 306 ? 20.787 -4.232 -24.922 1.00 92.06 306 SER A O 1
ATOM 2453 N N . PHE A 1 307 ? 19.538 -3.937 -23.083 1.00 94.25 307 PHE A N 1
ATOM 2454 C CA . PHE A 1 307 ? 20.654 -3.826 -22.143 1.00 94.25 307 PHE A CA 1
ATOM 2455 C C . PHE A 1 307 ? 21.427 -5.147 -22.004 1.00 94.25 307 PHE A C 1
ATOM 2457 O O . PHE A 1 307 ? 22.657 -5.149 -22.049 1.00 94.25 307 PHE A O 1
ATOM 2464 N N . ALA A 1 308 ? 20.730 -6.281 -21.926 1.00 93.00 308 ALA A N 1
ATOM 2465 C CA . ALA A 1 308 ? 21.329 -7.610 -21.807 1.00 93.00 308 ALA A CA 1
ATOM 2466 C C . ALA A 1 308 ? 22.180 -8.020 -23.023 1.00 93.00 308 ALA A C 1
ATOM 2468 O O . ALA A 1 308 ? 23.077 -8.856 -22.889 1.00 93.00 308 ALA A O 1
ATOM 2469 N N . GLN A 1 309 ? 21.917 -7.434 -24.197 1.00 93.38 309 GLN A N 1
ATOM 2470 C CA . GLN A 1 309 ? 22.685 -7.655 -25.428 1.00 93.38 309 GLN A CA 1
ATOM 2471 C C . GLN A 1 309 ? 23.974 -6.822 -25.506 1.00 93.38 309 GLN A C 1
ATOM 2473 O O . GLN A 1 309 ? 24.804 -7.070 -26.384 1.00 93.38 309 GLN A O 1
ATOM 2478 N N . LEU A 1 310 ? 24.158 -5.837 -24.621 1.00 93.00 310 LEU A N 1
ATOM 2479 C CA . LEU A 1 310 ? 25.369 -5.021 -24.607 1.00 93.00 310 LEU A CA 1
ATOM 2480 C C . LEU A 1 310 ? 26.591 -5.858 -24.196 1.00 93.00 310 LEU A C 1
ATOM 2482 O O . LEU A 1 310 ? 26.490 -6.722 -23.325 1.00 93.00 310 LEU A O 1
ATOM 2486 N N . PRO A 1 311 ? 27.769 -5.613 -24.789 1.00 91.31 311 PRO A N 1
ATOM 2487 C CA . PRO A 1 311 ? 29.000 -6.244 -24.336 1.00 91.31 311 PRO A CA 1
ATOM 2488 C C . PRO A 1 311 ? 29.452 -5.663 -22.987 1.00 91.31 311 PRO A C 1
ATOM 2490 O O . PRO A 1 311 ? 29.100 -4.541 -22.630 1.00 91.31 311 PRO A O 1
ATOM 2493 N N . GLY A 1 312 ? 30.294 -6.407 -22.264 1.00 86.38 312 GLY A N 1
ATOM 2494 C CA . GLY A 1 312 ? 30.953 -5.919 -21.045 1.00 86.38 312 GLY A CA 1
ATOM 2495 C C . GLY A 1 312 ? 30.300 -6.329 -19.724 1.00 86.38 312 GLY A C 1
ATOM 2496 O O . GLY A 1 312 ? 30.830 -5.978 -18.681 1.00 86.38 312 GLY A O 1
ATOM 2497 N N . HIS A 1 313 ? 29.216 -7.116 -19.735 1.00 85.94 313 HIS A N 1
ATOM 2498 C CA . HIS A 1 313 ? 28.588 -7.624 -18.496 1.00 85.94 313 HIS A CA 1
ATOM 2499 C C . HIS A 1 313 ? 29.494 -8.544 -17.670 1.00 85.94 313 HIS A C 1
ATOM 2501 O O . HIS A 1 313 ? 29.311 -8.653 -16.461 1.00 85.94 313 HIS A O 1
ATOM 2507 N N . ASP A 1 314 ? 30.459 -9.197 -18.323 1.00 82.50 314 ASP A N 1
ATOM 2508 C CA . ASP A 1 314 ? 31.439 -10.076 -17.674 1.00 82.50 314 ASP A CA 1
ATOM 2509 C C . ASP A 1 314 ? 32.676 -9.304 -17.170 1.00 82.50 314 ASP A C 1
ATOM 2511 O O . ASP A 1 314 ? 33.566 -9.899 -16.565 1.00 82.50 314 ASP A O 1
ATOM 2515 N N . ALA A 1 315 ? 32.753 -7.995 -17.439 1.00 79.06 315 ALA A N 1
ATOM 2516 C CA . ALA A 1 315 ? 33.776 -7.125 -16.880 1.00 79.06 315 ALA A CA 1
ATOM 2517 C C . ALA A 1 315 ? 33.363 -6.638 -15.484 1.00 79.06 315 ALA A C 1
ATOM 2519 O O . ALA A 1 315 ? 32.180 -6.589 -15.136 1.00 79.06 315 ALA A O 1
ATOM 2520 N N . ASP A 1 316 ? 34.350 -6.236 -14.687 1.00 70.56 316 ASP A N 1
ATOM 2521 C CA . ASP A 1 316 ? 34.085 -5.717 -13.347 1.00 70.56 316 ASP A CA 1
ATOM 2522 C C . ASP A 1 316 ? 33.495 -4.290 -13.373 1.00 70.56 316 ASP A C 1
ATOM 2524 O O . ASP A 1 316 ? 32.760 -3.893 -12.464 1.00 70.56 316 ASP A O 1
ATOM 2528 N N . THR A 1 317 ? 33.689 -3.563 -14.480 1.00 74.88 317 THR A N 1
ATOM 2529 C CA . THR A 1 317 ? 33.119 -2.230 -14.708 1.00 74.88 317 THR A CA 1
ATOM 2530 C C . THR A 1 317 ? 31.612 -2.286 -15.016 1.00 74.88 317 THR A C 1
ATOM 2532 O O . THR A 1 317 ? 31.190 -3.078 -15.862 1.00 74.88 317 THR A O 1
ATOM 2535 N N . PRO A 1 318 ? 30.774 -1.423 -14.404 1.00 81.25 318 PRO A N 1
ATOM 2536 C CA . PRO A 1 318 ? 29.345 -1.373 -14.705 1.00 81.25 318 PRO A CA 1
ATOM 2537 C C . PRO A 1 318 ? 29.058 -1.062 -16.180 1.00 81.25 318 PRO A C 1
ATOM 2539 O O . PRO A 1 318 ? 29.533 -0.063 -16.721 1.00 81.25 318 PRO A O 1
ATOM 2542 N N . VAL A 1 319 ? 28.211 -1.875 -16.817 1.00 89.19 319 VAL A N 1
ATOM 2543 C CA . VAL A 1 319 ? 27.718 -1.600 -18.173 1.00 89.19 319 VAL A CA 1
ATOM 2544 C C . VAL A 1 319 ? 26.768 -0.405 -18.135 1.00 89.19 319 VAL A C 1
ATOM 2546 O O . VAL A 1 319 ? 25.798 -0.390 -17.370 1.00 89.19 319 VAL A O 1
ATOM 2549 N N . MET A 1 320 ? 27.043 0.591 -18.979 1.00 91.94 320 MET A N 1
ATOM 2550 C CA . MET A 1 320 ? 26.194 1.770 -19.137 1.00 91.94 320 MET A CA 1
ATOM 2551 C C . MET A 1 320 ? 25.145 1.528 -20.218 1.00 91.94 320 MET A C 1
ATOM 2553 O O . MET A 1 320 ? 25.451 1.082 -21.324 1.00 91.94 320 MET A O 1
ATOM 2557 N N . PHE A 1 321 ? 23.893 1.838 -19.901 1.00 92.62 321 PHE A N 1
ATOM 2558 C CA . PHE A 1 321 ? 22.789 1.773 -20.842 1.00 92.62 321 PHE A CA 1
ATOM 2559 C C . PHE A 1 321 ? 22.846 2.987 -21.780 1.00 92.62 321 PHE A C 1
ATOM 2561 O O . PHE A 1 321 ? 22.840 4.123 -21.296 1.00 92.62 321 PHE A O 1
ATOM 2568 N N . PRO A 1 322 ? 22.876 2.793 -23.113 1.00 90.00 322 PRO A N 1
ATOM 2569 C CA . PRO A 1 322 ? 22.869 3.883 -24.085 1.00 90.00 322 PRO A CA 1
ATOM 2570 C C . PRO A 1 322 ? 21.464 4.495 -24.173 1.00 90.00 322 PRO A C 1
ATOM 2572 O O . PRO A 1 322 ? 20.721 4.298 -25.137 1.00 90.00 322 PRO A O 1
ATOM 2575 N N . ALA A 1 323 ? 21.072 5.205 -23.118 1.00 87.88 323 ALA A N 1
ATOM 2576 C CA . ALA A 1 323 ? 19.735 5.739 -22.961 1.00 87.88 323 ALA A CA 1
ATOM 2577 C C . ALA A 1 323 ? 19.454 6.832 -24.004 1.00 87.88 323 ALA A C 1
ATOM 2579 O O . ALA A 1 323 ? 20.202 7.795 -24.149 1.00 87.88 323 ALA A O 1
ATOM 2580 N N . SER A 1 324 ? 18.319 6.726 -24.698 1.00 89.44 324 SER A N 1
ATOM 2581 C CA . SER A 1 324 ? 17.831 7.770 -25.612 1.00 89.44 324 SER A CA 1
ATOM 2582 C C . SER A 1 324 ? 17.099 8.913 -24.890 1.00 89.44 324 SER A C 1
ATOM 2584 O O . SER A 1 324 ? 16.542 9.800 -25.535 1.00 89.44 324 SER A O 1
ATOM 2586 N N . ARG A 1 325 ? 17.001 8.836 -23.560 1.00 92.88 325 ARG A N 1
ATOM 2587 C CA . ARG A 1 325 ? 16.291 9.756 -22.665 1.00 92.88 325 ARG A CA 1
ATOM 2588 C C . ARG A 1 325 ? 17.080 9.892 -21.368 1.00 92.88 325 ARG A C 1
ATOM 2590 O O . ARG A 1 325 ? 17.865 9.006 -21.045 1.00 92.88 325 ARG A O 1
ATOM 2597 N N . THR A 1 326 ? 16.827 10.957 -20.620 1.00 95.38 326 THR A N 1
ATOM 2598 C CA . THR A 1 326 ? 17.452 11.138 -19.308 1.00 95.38 326 THR A CA 1
ATOM 2599 C C . THR A 1 326 ? 16.919 10.127 -18.294 1.00 95.38 326 THR A C 1
ATOM 2601 O O . THR A 1 326 ? 15.778 9.658 -18.406 1.00 95.38 326 THR A O 1
ATOM 2604 N N . TYR A 1 327 ? 17.711 9.839 -17.263 1.00 95.94 327 TYR A N 1
ATOM 2605 C CA . TYR A 1 327 ? 17.284 9.052 -16.108 1.00 95.94 327 TYR A CA 1
ATOM 2606 C C . TYR A 1 327 ? 16.005 9.622 -15.480 1.00 95.94 327 TYR A C 1
ATOM 2608 O O . TYR A 1 327 ? 15.073 8.874 -15.193 1.00 95.94 327 TYR A O 1
ATOM 2616 N N . TRP A 1 328 ? 15.918 10.951 -15.344 1.00 95.88 328 TRP A N 1
ATOM 2617 C CA . TRP A 1 328 ? 14.739 11.627 -14.792 1.00 95.88 328 TRP A CA 1
ATOM 2618 C C . TRP A 1 328 ? 13.458 11.312 -15.580 1.00 95.88 328 TRP A C 1
ATOM 2620 O O . TRP A 1 328 ? 12.422 11.016 -14.982 1.00 95.88 328 TRP A O 1
ATOM 2630 N N . ASP A 1 329 ? 13.522 11.344 -16.915 1.00 96.06 329 ASP A N 1
ATOM 2631 C CA . ASP A 1 329 ? 12.368 11.029 -17.762 1.00 96.06 329 ASP A CA 1
ATOM 2632 C C . ASP A 1 329 ? 12.007 9.541 -17.679 1.00 96.06 329 ASP A C 1
ATOM 2634 O O . ASP A 1 329 ? 10.840 9.184 -17.503 1.00 96.06 329 ASP A O 1
ATOM 2638 N N . TRP A 1 330 ? 13.011 8.662 -17.751 1.00 96.00 330 TRP A N 1
ATOM 2639 C CA . TRP A 1 330 ? 12.803 7.218 -17.657 1.00 96.00 330 TRP A CA 1
ATOM 2640 C C . TRP A 1 330 ? 12.180 6.807 -16.321 1.00 96.00 330 TRP A C 1
ATOM 2642 O O . TRP A 1 330 ? 11.179 6.080 -16.305 1.00 96.00 330 TRP A O 1
ATOM 2652 N N . VAL A 1 331 ? 12.740 7.284 -15.205 1.00 96.38 331 VAL A N 1
ATOM 2653 C CA . VAL A 1 331 ? 12.301 6.868 -13.872 1.00 96.38 331 VAL A CA 1
ATOM 2654 C C . VAL A 1 331 ? 10.877 7.330 -13.607 1.00 96.38 331 VAL A C 1
ATOM 2656 O O . VAL A 1 331 ? 10.100 6.570 -13.046 1.00 96.38 331 VAL A O 1
ATOM 2659 N N . ARG A 1 332 ? 10.478 8.520 -14.072 1.00 95.00 332 ARG A N 1
ATOM 2660 C CA . ARG A 1 332 ? 9.128 9.053 -13.835 1.00 95.00 332 ARG A CA 1
ATOM 2661 C C . ARG A 1 332 ? 8.063 8.460 -14.747 1.00 95.00 332 ARG A C 1
ATOM 2663 O O . ARG A 1 332 ? 6.960 8.200 -14.271 1.00 95.00 332 ARG A O 1
ATOM 2670 N N . ASN A 1 333 ? 8.377 8.232 -16.019 1.00 92.50 333 ASN A N 1
ATOM 2671 C CA . ASN A 1 333 ? 7.359 7.909 -17.025 1.00 92.50 333 ASN A CA 1
ATOM 2672 C C . ASN A 1 333 ? 7.295 6.428 -17.411 1.00 92.50 333 ASN A C 1
ATOM 2674 O O . ASN A 1 333 ? 6.281 5.988 -17.948 1.00 92.50 333 ASN A O 1
ATOM 2678 N N . ILE A 1 334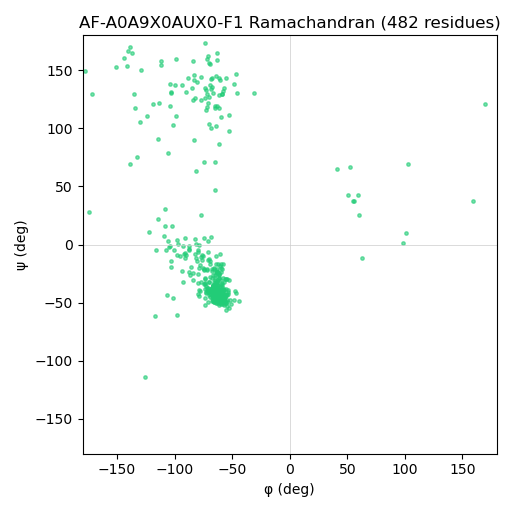 ? 8.352 5.658 -17.153 1.00 92.94 334 ILE A N 1
ATOM 2679 C CA . ILE A 1 334 ? 8.399 4.223 -17.462 1.00 92.94 334 ILE A CA 1
ATOM 2680 C C . ILE A 1 334 ? 8.541 3.444 -16.162 1.00 92.94 334 ILE A C 1
ATOM 2682 O O . ILE A 1 334 ? 7.654 2.685 -15.780 1.00 92.94 334 ILE A O 1
ATOM 2686 N N . SER A 1 335 ? 9.639 3.676 -15.451 1.00 92.56 335 SER A N 1
ATOM 2687 C CA . SER A 1 335 ? 10.065 2.797 -14.366 1.00 92.56 335 SER A CA 1
ATOM 2688 C C . SER A 1 335 ? 9.186 2.921 -13.114 1.00 92.56 335 SER A C 1
ATOM 2690 O O . SER A 1 335 ? 8.784 1.922 -12.529 1.00 92.56 335 SER A O 1
ATOM 2692 N N . ALA A 1 336 ? 8.784 4.135 -12.731 1.00 93.12 336 ALA A N 1
ATOM 2693 C CA . ALA A 1 336 ? 7.829 4.358 -11.644 1.00 93.12 336 ALA A CA 1
ATOM 2694 C C . ALA A 1 336 ? 6.423 3.856 -12.000 1.00 93.12 336 ALA A C 1
ATOM 2696 O O . ALA A 1 336 ? 5.739 3.283 -11.153 1.00 93.12 336 ALA A O 1
ATOM 2697 N N . VAL A 1 337 ? 5.995 4.022 -13.255 1.00 92.81 337 VAL A N 1
ATOM 2698 C CA . VAL A 1 337 ? 4.681 3.557 -13.728 1.00 92.81 337 VAL A CA 1
ATOM 2699 C C . VAL A 1 337 ? 4.593 2.030 -13.676 1.00 92.81 337 VAL A C 1
ATOM 2701 O O . VAL A 1 337 ? 3.566 1.502 -13.255 1.00 92.81 337 VAL A O 1
ATOM 2704 N N . HIS A 1 338 ? 5.692 1.337 -13.982 1.00 89.31 338 HIS A N 1
ATOM 2705 C CA . HIS A 1 338 ? 5.859 -0.112 -13.825 1.00 89.31 338 HIS A CA 1
ATOM 2706 C C . HIS A 1 338 ? 5.698 -0.601 -12.376 1.00 89.31 338 HIS A C 1
ATOM 2708 O O . HIS A 1 338 ? 5.349 -1.749 -12.153 1.00 89.31 338 HIS A O 1
ATOM 2714 N N . THR A 1 339 ? 5.892 0.236 -11.349 1.00 88.44 339 THR A N 1
ATOM 2715 C CA . THR A 1 339 ? 5.790 -0.215 -9.942 1.00 88.44 339 THR A CA 1
ATOM 2716 C C . THR A 1 339 ? 4.361 -0.456 -9.450 1.00 88.44 339 THR A C 1
ATOM 2718 O O . THR A 1 339 ? 4.169 -0.672 -8.255 1.00 88.44 339 THR A O 1
ATOM 2721 N N . SER A 1 340 ? 3.341 -0.368 -10.314 1.00 91.12 340 SER A N 1
ATOM 2722 C CA . SER A 1 340 ? 1.897 -0.417 -10.000 1.00 91.12 340 SER A CA 1
ATOM 2723 C C . SER A 1 340 ? 1.359 0.718 -9.112 1.00 91.12 340 SER A C 1
ATOM 2725 O O . SER A 1 340 ? 0.141 0.890 -8.989 1.00 91.12 340 SER A O 1
ATOM 2727 N N . CYS A 1 341 ? 2.240 1.517 -8.503 1.00 91.81 341 CYS A N 1
ATOM 2728 C CA . CYS A 1 341 ? 1.881 2.537 -7.523 1.00 91.81 341 CYS A CA 1
ATOM 2729 C C . CYS A 1 341 ? 0.893 3.586 -8.075 1.00 91.81 341 CYS A C 1
ATOM 2731 O O . CYS A 1 341 ? -0.122 3.813 -7.409 1.00 91.81 341 CYS A O 1
ATOM 2733 N N . PRO A 1 342 ? 1.069 4.153 -9.291 1.00 93.06 342 PRO A N 1
ATOM 2734 C CA . PRO A 1 342 ? 0.148 5.172 -9.800 1.00 93.06 342 PRO A CA 1
ATOM 2735 C C . PRO A 1 342 ? -1.291 4.673 -9.977 1.00 93.06 342 PRO A C 1
ATOM 2737 O O . PRO A 1 342 ? -2.223 5.296 -9.471 1.00 93.06 342 PRO A O 1
ATOM 2740 N N . TYR A 1 343 ? -1.503 3.522 -10.628 1.00 95.00 343 TYR A N 1
ATOM 2741 C CA . TYR A 1 343 ? -2.872 3.018 -10.800 1.00 95.00 343 TYR A CA 1
ATOM 2742 C C . TYR A 1 343 ? -3.470 2.528 -9.477 1.00 95.00 343 TYR A C 1
ATOM 2744 O O . TYR A 1 343 ? -4.675 2.649 -9.276 1.00 95.00 343 TYR A O 1
ATOM 2752 N N . SER A 1 344 ? -2.653 1.990 -8.565 1.00 95.06 344 SER A N 1
ATOM 2753 C CA . SER A 1 344 ? -3.123 1.556 -7.243 1.00 95.06 344 SER A CA 1
ATOM 2754 C C . SER A 1 344 ? -3.598 2.745 -6.409 1.00 95.06 344 SER A C 1
ATOM 2756 O O . SER A 1 344 ? -4.616 2.655 -5.719 1.00 95.06 344 SER A O 1
ATOM 2758 N N . TRP A 1 345 ? -2.902 3.881 -6.516 1.00 93.12 345 TRP A N 1
ATOM 2759 C CA . TRP A 1 345 ? -3.317 5.146 -5.917 1.00 93.12 345 TRP A CA 1
ATOM 2760 C C . TRP A 1 345 ? -4.650 5.644 -6.486 1.00 93.12 345 TRP A C 1
ATOM 2762 O O . TRP A 1 345 ? -5.560 5.998 -5.729 1.00 93.12 345 TRP A O 1
ATOM 2772 N N . ASP A 1 346 ? -4.810 5.612 -7.806 1.00 94.38 346 ASP A N 1
ATOM 2773 C CA . ASP A 1 346 ? -6.061 6.011 -8.453 1.00 94.38 346 ASP A CA 1
ATOM 2774 C C . ASP A 1 346 ? -7.217 5.067 -8.121 1.00 94.38 346 ASP A C 1
ATOM 2776 O O . ASP A 1 346 ? -8.354 5.509 -7.927 1.00 94.38 346 ASP A O 1
ATOM 2780 N N . TRP A 1 347 ? -6.935 3.770 -7.994 1.00 96.31 347 TRP A N 1
ATOM 2781 C CA . TRP A 1 347 ? -7.918 2.771 -7.595 1.00 96.31 347 TRP A CA 1
ATOM 2782 C C . TRP A 1 347 ? -8.419 3.042 -6.177 1.00 96.31 347 TRP A C 1
ATOM 2784 O O . TRP A 1 347 ? -9.628 3.098 -5.933 1.00 96.31 347 TRP A O 1
ATOM 2794 N N . LEU A 1 348 ? -7.494 3.300 -5.252 1.00 94.69 348 LEU A N 1
ATOM 2795 C CA . LEU A 1 348 ? -7.801 3.669 -3.874 1.00 94.69 348 LEU A CA 1
ATOM 2796 C C . LEU A 1 348 ? -8.580 4.990 -3.804 1.00 94.69 348 LEU A C 1
ATOM 2798 O O . LEU A 1 348 ? -9.561 5.101 -3.065 1.00 94.69 348 LEU A O 1
ATOM 2802 N N . SER A 1 349 ? -8.207 5.971 -4.623 1.00 92.94 349 SER A N 1
ATOM 2803 C CA . SER A 1 349 ? -8.935 7.236 -4.742 1.00 92.94 349 SER A CA 1
ATOM 2804 C C . SER A 1 349 ? -10.376 7.013 -5.216 1.00 92.94 349 SER A C 1
ATOM 2806 O O . SER A 1 349 ? -11.311 7.564 -4.629 1.00 92.94 349 SER A O 1
ATOM 2808 N N . CYS A 1 350 ? -10.589 6.133 -6.203 1.00 95.06 350 CYS A N 1
ATOM 2809 C CA . CYS A 1 350 ? -11.924 5.719 -6.645 1.00 95.06 350 CYS A CA 1
ATOM 2810 C C . CYS A 1 350 ? -12.702 5.003 -5.532 1.00 95.06 350 CYS A C 1
ATOM 2812 O O . CYS A 1 350 ? -13.877 5.301 -5.317 1.00 95.06 350 CYS A O 1
ATOM 2814 N N . ARG A 1 351 ? -12.060 4.101 -4.784 1.00 95.44 351 ARG A N 1
ATOM 2815 C CA . ARG A 1 351 ? -12.664 3.372 -3.654 1.00 95.44 351 ARG A CA 1
ATOM 2816 C C . ARG A 1 351 ? -13.165 4.303 -2.554 1.00 95.44 351 ARG A C 1
ATOM 2818 O O . ARG A 1 351 ? -14.243 4.081 -1.995 1.00 95.44 351 ARG A O 1
ATOM 2825 N N . ILE A 1 352 ? -12.400 5.341 -2.237 1.00 92.56 352 ILE A N 1
ATOM 2826 C CA . ILE A 1 352 ? -12.772 6.321 -1.212 1.00 92.56 352 ILE A CA 1
ATOM 2827 C C . ILE A 1 352 ? -13.880 7.235 -1.734 1.00 92.56 352 ILE A C 1
ATOM 2829 O O . ILE A 1 352 ? -14.874 7.431 -1.034 1.00 92.56 352 ILE A O 1
ATOM 2833 N N . ALA A 1 353 ? -13.745 7.747 -2.960 1.00 92.19 353 ALA A N 1
ATOM 2834 C CA . ALA A 1 353 ? -14.763 8.586 -3.590 1.00 92.19 353 ALA A CA 1
ATOM 2835 C C . ALA A 1 353 ? -16.113 7.854 -3.699 1.00 92.19 353 ALA A C 1
ATOM 2837 O O . ALA A 1 353 ? -17.147 8.402 -3.330 1.00 92.19 353 ALA A O 1
ATOM 2838 N N . SER A 1 354 ? -16.095 6.580 -4.105 1.00 93.50 354 SER A N 1
ATOM 2839 C CA . SER A 1 354 ? -17.267 5.698 -4.196 1.00 93.50 354 SER A CA 1
ATOM 2840 C C . SER A 1 354 ? -17.974 5.521 -2.847 1.00 93.50 354 SER A C 1
ATOM 2842 O O . SER A 1 354 ? -19.192 5.677 -2.761 1.00 93.50 354 SER A O 1
ATOM 2844 N N . ALA A 1 355 ? -17.222 5.264 -1.771 1.00 91.44 355 ALA A N 1
ATOM 2845 C CA . ALA A 1 355 ? -17.793 5.115 -0.430 1.00 91.44 355 ALA A CA 1
ATOM 2846 C C . ALA A 1 355 ? -18.429 6.409 0.100 1.00 91.44 355 ALA A C 1
ATOM 2848 O O . ALA A 1 355 ? -19.388 6.361 0.868 1.00 91.44 355 ALA A O 1
ATOM 2849 N N . ARG A 1 356 ? -17.897 7.565 -0.307 1.00 88.88 356 ARG A N 1
ATOM 2850 C CA . ARG A 1 356 ? -18.391 8.890 0.096 1.00 88.88 356 ARG A CA 1
ATOM 2851 C C . ARG A 1 356 ? -19.500 9.421 -0.803 1.00 88.88 356 ARG A C 1
ATOM 2853 O O . ARG A 1 356 ? -20.265 10.269 -0.360 1.00 88.88 356 ARG A O 1
ATOM 2860 N N . LYS A 1 357 ? -19.564 8.938 -2.047 1.00 89.44 357 LYS A N 1
ATOM 2861 C CA . LYS A 1 357 ? -20.335 9.536 -3.147 1.00 89.44 357 LYS A CA 1
ATOM 2862 C C . LYS A 1 357 ? -19.947 11.003 -3.393 1.00 89.44 357 LYS A C 1
ATOM 2864 O O . LYS A 1 357 ? -20.809 11.828 -3.675 1.00 89.44 357 LYS A O 1
ATOM 2869 N N . ASP A 1 358 ? -18.657 11.315 -3.252 1.00 88.88 358 ASP A N 1
ATOM 2870 C CA . ASP A 1 358 ? -18.113 12.676 -3.347 1.00 88.88 358 ASP A CA 1
ATOM 2871 C C . ASP A 1 358 ? -16.661 12.679 -3.856 1.00 88.88 358 ASP A C 1
ATOM 2873 O O . ASP A 1 358 ? -15.958 11.669 -3.728 1.00 88.88 358 ASP A O 1
ATOM 2877 N N . ASP A 1 359 ? -16.232 13.771 -4.500 1.00 85.31 359 ASP A N 1
ATOM 2878 C CA . ASP A 1 359 ? -14.891 13.885 -5.089 1.00 85.31 359 ASP A CA 1
ATOM 2879 C C . ASP A 1 359 ? -13.870 14.061 -3.962 1.00 85.31 359 ASP A C 1
ATOM 2881 O O . ASP A 1 359 ? -13.985 14.943 -3.113 1.00 85.31 359 ASP A O 1
ATOM 2885 N N . LEU A 1 360 ? -12.856 13.197 -3.953 1.00 86.69 360 LEU A N 1
ATOM 2886 C CA . LEU A 1 360 ? -11.810 13.197 -2.939 1.00 86.69 360 LEU A CA 1
ATOM 2887 C C . LEU A 1 360 ? -10.975 14.482 -2.974 1.00 86.69 360 LEU A C 1
ATOM 2889 O O . LEU A 1 360 ? -10.490 14.946 -1.940 1.00 86.69 360 LEU A O 1
ATOM 2893 N N . PHE A 1 361 ? -10.814 15.044 -4.172 1.00 90.50 361 PHE A N 1
ATOM 2894 C CA . PHE A 1 361 ? -9.968 16.195 -4.443 1.00 90.50 361 PHE A CA 1
ATOM 2895 C C . PHE A 1 361 ? -10.752 17.197 -5.297 1.00 90.50 361 PHE A C 1
ATOM 2897 O O . PHE A 1 361 ? -10.527 17.294 -6.498 1.00 90.50 361 PHE A O 1
ATOM 2904 N N . PRO A 1 362 ? -11.703 17.952 -4.725 1.00 87.50 362 PRO A N 1
ATOM 2905 C CA . PRO A 1 362 ? -12.672 18.720 -5.511 1.00 87.50 362 PRO A CA 1
ATOM 2906 C C . PRO A 1 362 ? -12.076 19.935 -6.244 1.00 87.50 362 PRO A C 1
ATOM 2908 O O . PRO A 1 362 ? -12.724 20.513 -7.115 1.00 87.50 362 PRO A O 1
ATOM 2911 N N . THR A 1 363 ? -10.849 20.354 -5.918 1.00 91.88 363 THR A N 1
ATOM 2912 C CA . THR A 1 363 ? -10.218 21.559 -6.484 1.00 91.88 363 THR A CA 1
ATOM 2913 C C . THR A 1 363 ? -9.045 21.219 -7.395 1.00 91.88 363 THR A C 1
ATOM 2915 O O . THR A 1 363 ? -8.361 20.219 -7.194 1.00 91.88 363 THR A O 1
ATOM 2918 N N . ALA A 1 364 ? -8.733 22.099 -8.352 1.00 94.38 364 ALA A N 1
ATOM 2919 C CA . ALA A 1 364 ? -7.560 21.936 -9.217 1.00 94.38 364 ALA A CA 1
ATOM 2920 C C . ALA A 1 364 ? -6.260 21.738 -8.412 1.00 94.38 364 ALA A C 1
ATOM 2922 O O . ALA A 1 364 ? -5.462 20.865 -8.737 1.00 94.38 364 ALA A O 1
ATOM 2923 N N . LEU A 1 365 ? -6.087 22.491 -7.318 1.00 95.06 365 LEU A N 1
ATOM 2924 C CA . LEU A 1 365 ? -4.925 22.367 -6.437 1.00 95.06 365 LEU A CA 1
ATOM 2925 C C . LEU A 1 365 ? -4.859 20.996 -5.751 1.00 95.06 365 LEU A C 1
ATOM 2927 O O . LEU A 1 365 ? -3.796 20.385 -5.719 1.00 95.06 365 LEU A O 1
ATOM 2931 N N . THR A 1 366 ? -5.972 20.503 -5.202 1.00 93.88 366 THR A N 1
ATOM 2932 C CA . THR A 1 366 ? -5.985 19.197 -4.519 1.00 93.88 366 THR A CA 1
ATOM 2933 C C . THR A 1 366 ? -5.758 18.044 -5.493 1.00 93.88 366 THR A C 1
ATOM 2935 O O . THR A 1 366 ? -5.009 17.130 -5.157 1.00 93.88 366 THR A O 1
ATOM 2938 N N . LYS A 1 367 ? -6.298 18.121 -6.719 1.00 93.06 367 LYS A N 1
ATOM 2939 C CA . LYS A 1 367 ? -6.011 17.147 -7.789 1.00 93.06 367 LYS A CA 1
ATOM 2940 C C . LYS A 1 367 ? -4.541 17.167 -8.189 1.00 93.06 367 LYS A C 1
ATOM 2942 O O . LYS A 1 367 ? -3.925 16.111 -8.274 1.00 93.06 367 LYS A O 1
ATOM 2947 N N . TYR A 1 368 ? -3.970 18.359 -8.371 1.00 95.50 368 TYR A N 1
ATOM 2948 C CA . TYR A 1 368 ? -2.558 18.517 -8.713 1.00 95.50 368 TYR A CA 1
ATOM 2949 C C . TYR A 1 368 ? -1.653 17.913 -7.632 1.00 95.50 368 TYR A C 1
ATOM 2951 O O . TYR A 1 368 ? -0.816 17.066 -7.917 1.00 95.50 368 TYR A O 1
ATOM 2959 N N . LEU A 1 369 ? -1.873 18.284 -6.368 1.00 95.25 369 LEU A N 1
ATOM 2960 C CA . LEU A 1 369 ? -1.095 17.759 -5.245 1.00 95.25 369 LEU A CA 1
ATOM 2961 C C . LEU A 1 369 ? -1.276 16.247 -5.060 1.00 95.25 369 LEU A C 1
ATOM 2963 O O . LEU A 1 369 ? -0.329 15.567 -4.679 1.00 95.25 369 LEU A O 1
ATOM 2967 N N . SER A 1 370 ? -2.472 15.714 -5.320 1.00 92.50 370 SER A N 1
ATOM 2968 C CA . SER A 1 370 ? -2.704 14.270 -5.287 1.00 92.50 370 SER A CA 1
ATOM 2969 C C . SER A 1 370 ? -1.929 13.533 -6.378 1.00 92.50 370 SER A C 1
ATOM 2971 O O . SER A 1 370 ? -1.400 12.460 -6.097 1.00 92.50 370 SER A O 1
ATOM 2973 N N . ALA A 1 371 ? -1.866 14.080 -7.593 1.00 92.69 371 ALA A N 1
ATOM 2974 C CA . ALA A 1 371 ? -1.108 13.485 -8.689 1.00 92.69 371 ALA A CA 1
ATOM 2975 C C . ALA A 1 371 ? 0.401 13.512 -8.399 1.00 92.69 371 ALA A C 1
ATOM 2977 O O . ALA A 1 371 ? 1.071 12.492 -8.540 1.00 92.69 371 ALA A O 1
ATOM 2978 N N . GLU A 1 372 ? 0.915 14.643 -7.905 1.00 94.06 372 GLU A N 1
ATOM 2979 C CA . GLU A 1 372 ? 2.307 14.771 -7.452 1.00 94.06 372 GLU A CA 1
ATOM 2980 C C . GLU A 1 372 ? 2.629 13.747 -6.356 1.00 94.06 372 GLU A C 1
ATOM 2982 O O . GLU A 1 372 ? 3.634 13.047 -6.440 1.00 94.06 372 GLU A O 1
ATOM 2987 N N . LEU A 1 373 ? 1.752 13.592 -5.356 1.00 92.38 373 LEU A N 1
ATOM 2988 C CA . LEU A 1 373 ? 1.932 12.596 -4.299 1.00 92.38 373 LEU A CA 1
ATOM 2989 C C . LEU A 1 373 ? 2.080 11.177 -4.873 1.00 92.38 373 LEU A C 1
ATOM 2991 O O . LEU A 1 373 ? 3.019 10.470 -4.510 1.00 92.38 373 LEU A O 1
ATOM 2995 N N . GLY A 1 374 ? 1.162 10.764 -5.753 1.00 91.62 374 GLY A N 1
ATOM 2996 C CA . GLY A 1 374 ? 1.206 9.444 -6.386 1.00 91.62 374 GLY A CA 1
ATOM 2997 C C . GLY A 1 374 ? 2.485 9.237 -7.202 1.00 91.62 374 GLY A C 1
ATOM 2998 O O . GLY A 1 374 ? 3.105 8.178 -7.122 1.00 91.62 374 GLY A O 1
ATOM 2999 N N . GLN A 1 375 ? 2.927 10.271 -7.921 1.00 93.81 375 GLN A N 1
ATOM 3000 C CA . GLN A 1 375 ? 4.153 10.229 -8.713 1.00 93.81 375 GLN A CA 1
ATOM 3001 C C . GLN A 1 375 ? 5.405 10.092 -7.839 1.00 93.81 375 GLN A C 1
ATOM 3003 O O . GLN A 1 375 ? 6.235 9.225 -8.102 1.00 93.81 375 GLN A O 1
ATOM 3008 N N . HIS A 1 376 ? 5.546 10.915 -6.799 1.00 94.81 376 HIS A N 1
ATOM 3009 C CA . HIS A 1 376 ? 6.692 10.848 -5.889 1.00 94.81 376 HIS A CA 1
ATOM 3010 C C . HIS A 1 376 ? 6.743 9.505 -5.139 1.00 94.81 376 HIS A C 1
ATOM 3012 O O . HIS A 1 376 ? 7.819 8.927 -4.996 1.00 94.81 376 HIS A O 1
ATOM 3018 N N . LEU A 1 377 ? 5.589 8.951 -4.730 1.00 92.38 377 LEU A N 1
ATOM 3019 C CA . LEU A 1 377 ? 5.515 7.603 -4.148 1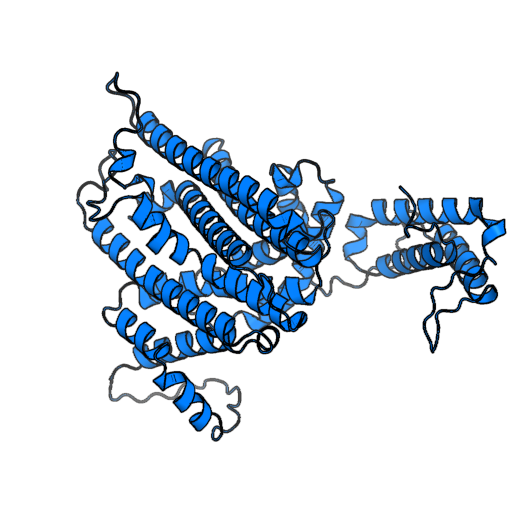.00 92.38 377 LEU A CA 1
ATOM 3020 C C . LEU A 1 377 ? 6.040 6.553 -5.132 1.00 92.38 377 LEU A C 1
ATOM 3022 O O . LEU A 1 377 ? 6.876 5.735 -4.761 1.00 92.38 377 LEU A O 1
ATOM 3026 N N . ALA A 1 378 ? 5.590 6.598 -6.386 1.00 94.00 378 ALA A N 1
ATOM 3027 C CA . ALA A 1 378 ? 5.975 5.635 -7.410 1.00 94.00 378 ALA A CA 1
ATOM 3028 C C . ALA A 1 378 ? 7.471 5.703 -7.768 1.00 94.00 378 ALA A C 1
ATOM 3030 O O . ALA A 1 378 ? 8.119 4.668 -7.933 1.00 94.00 378 ALA A O 1
ATOM 3031 N N . VAL A 1 379 ? 8.042 6.908 -7.855 1.00 95.94 379 VAL A N 1
ATOM 3032 C CA . VAL A 1 379 ? 9.482 7.099 -8.104 1.00 95.94 379 VAL A CA 1
ATOM 3033 C C . VAL A 1 379 ? 10.299 6.583 -6.924 1.00 95.94 379 VAL A C 1
ATOM 3035 O O . VAL A 1 379 ? 11.245 5.823 -7.122 1.00 95.94 379 VAL A O 1
ATOM 3038 N N . MET A 1 380 ? 9.896 6.918 -5.697 1.00 93.50 380 MET A N 1
ATOM 3039 C CA . MET A 1 380 ? 10.551 6.432 -4.484 1.00 93.50 380 MET A CA 1
ATOM 3040 C C . MET A 1 380 ? 10.501 4.895 -4.391 1.00 93.50 380 MET A C 1
ATOM 3042 O O . MET A 1 380 ? 11.526 4.268 -4.122 1.00 93.50 380 MET A O 1
ATOM 3046 N N . CYS A 1 381 ? 9.350 4.269 -4.685 1.00 91.62 381 CYS A N 1
ATOM 3047 C CA . CYS A 1 381 ? 9.224 2.808 -4.802 1.00 91.62 381 CYS A CA 1
ATOM 3048 C C . CYS A 1 381 ? 10.263 2.228 -5.758 1.00 91.62 381 CYS A C 1
ATOM 3050 O O . CYS A 1 381 ? 10.915 1.234 -5.436 1.00 91.62 381 CYS A O 1
ATOM 3052 N N . ARG A 1 382 ? 10.398 2.840 -6.940 1.00 94.38 382 ARG A N 1
ATOM 3053 C CA . ARG A 1 382 ? 11.301 2.355 -7.977 1.00 94.38 382 ARG A CA 1
ATOM 3054 C C . ARG A 1 382 ? 12.756 2.454 -7.551 1.00 94.38 382 ARG A C 1
ATOM 3056 O O . ARG A 1 382 ? 13.472 1.467 -7.662 1.00 94.38 382 ARG A O 1
ATOM 3063 N N . MET A 1 383 ? 13.162 3.591 -6.994 1.00 94.69 383 MET A N 1
ATOM 3064 C CA . MET A 1 383 ? 14.532 3.794 -6.522 1.00 94.69 383 MET A CA 1
ATOM 3065 C C . MET A 1 383 ? 14.901 2.816 -5.400 1.00 94.69 383 MET A C 1
ATOM 3067 O O . MET A 1 383 ? 15.993 2.253 -5.419 1.00 94.69 383 MET A O 1
ATOM 3071 N N . TYR A 1 384 ? 13.990 2.545 -4.456 1.00 91.44 384 TYR A N 1
ATOM 3072 C CA . TYR A 1 384 ? 14.231 1.524 -3.431 1.00 91.44 384 TYR A CA 1
ATOM 3073 C C . TYR A 1 384 ? 14.283 0.105 -3.999 1.00 91.44 384 TYR A C 1
ATOM 3075 O O . TYR A 1 384 ? 15.089 -0.703 -3.530 1.00 91.44 384 TYR A O 1
ATOM 3083 N N . ASN A 1 385 ? 13.437 -0.208 -4.986 1.00 90.56 385 ASN A N 1
ATOM 3084 C CA . ASN A 1 385 ? 13.484 -1.499 -5.664 1.00 90.56 385 ASN A CA 1
ATOM 3085 C C . ASN A 1 385 ? 14.831 -1.683 -6.363 1.00 90.56 385 ASN A C 1
ATOM 3087 O O . ASN A 1 385 ? 15.513 -2.651 -6.050 1.00 90.56 385 ASN A O 1
ATOM 3091 N N . ASP A 1 386 ? 15.241 -0.708 -7.183 1.00 92.94 386 ASP A N 1
ATOM 3092 C CA . ASP A 1 386 ? 16.538 -0.690 -7.862 1.00 92.94 386 ASP A CA 1
ATOM 3093 C C . ASP A 1 386 ? 17.691 -0.841 -6.876 1.00 92.94 386 ASP A C 1
ATOM 3095 O O . ASP A 1 386 ? 18.560 -1.681 -7.082 1.00 92.94 386 ASP A O 1
ATOM 3099 N N . TYR A 1 387 ? 17.684 -0.079 -5.779 1.00 91.56 387 TYR A N 1
ATOM 3100 C CA . TYR A 1 387 ? 18.715 -0.162 -4.746 1.00 91.56 387 TYR A CA 1
ATOM 3101 C C . TYR A 1 387 ? 18.839 -1.584 -4.178 1.00 91.56 387 TYR A C 1
ATOM 3103 O O . TYR A 1 387 ? 19.944 -2.116 -4.046 1.00 91.56 387 TYR A O 1
ATOM 3111 N N . GLY A 1 388 ? 17.703 -2.205 -3.844 1.00 88.06 388 GLY A N 1
ATOM 3112 C CA . GLY A 1 388 ? 17.649 -3.542 -3.255 1.00 88.06 388 GLY A CA 1
ATOM 3113 C C . GLY A 1 388 ? 17.908 -4.681 -4.242 1.00 88.06 388 GLY A C 1
ATOM 3114 O O . GLY A 1 388 ? 18.245 -5.783 -3.807 1.00 88.06 388 GLY A O 1
ATOM 3115 N N . SER A 1 389 ? 17.754 -4.444 -5.545 1.00 89.25 389 SER A N 1
ATOM 3116 C CA . SER A 1 389 ? 17.871 -5.469 -6.583 1.00 89.25 389 SER A CA 1
ATOM 3117 C C . SER A 1 389 ? 19.207 -5.484 -7.320 1.00 89.25 389 SER A C 1
ATOM 3119 O O . SER A 1 389 ? 19.444 -6.423 -8.068 1.00 89.25 389 SER A O 1
ATOM 3121 N N . LEU A 1 390 ? 20.120 -4.539 -7.069 1.00 89.25 390 LEU A N 1
ATOM 3122 C CA . LEU A 1 390 ? 21.386 -4.389 -7.811 1.00 89.25 390 LEU A CA 1
ATOM 3123 C C . LEU A 1 390 ? 22.159 -5.687 -8.080 1.00 89.25 390 LEU A C 1
ATOM 3125 O O . LEU A 1 390 ? 22.587 -5.930 -9.205 1.00 89.25 390 LEU A O 1
ATOM 3129 N N . ALA A 1 391 ? 22.352 -6.524 -7.058 1.00 87.12 391 ALA A N 1
ATOM 3130 C CA . ALA A 1 391 ? 23.092 -7.776 -7.217 1.00 87.12 391 ALA A CA 1
ATOM 3131 C C . ALA A 1 391 ? 22.350 -8.772 -8.122 1.00 87.12 391 ALA A C 1
ATOM 3133 O O . ALA A 1 391 ? 22.965 -9.410 -8.973 1.00 87.12 391 ALA A O 1
ATOM 3134 N N . ARG A 1 392 ? 21.027 -8.876 -7.953 1.00 88.69 392 ARG A N 1
ATOM 3135 C CA . ARG A 1 392 ? 20.166 -9.717 -8.786 1.00 88.69 392 ARG A CA 1
ATOM 3136 C C . ARG A 1 392 ? 20.153 -9.196 -10.221 1.00 88.69 392 ARG A C 1
ATOM 3138 O O . ARG A 1 392 ? 20.398 -9.967 -11.138 1.00 88.69 392 ARG A O 1
ATOM 3145 N N . ASP A 1 393 ? 19.942 -7.898 -10.404 1.00 92.00 393 ASP A N 1
ATOM 3146 C CA . ASP A 1 393 ? 19.825 -7.289 -11.727 1.00 92.00 393 ASP A CA 1
ATOM 3147 C C . ASP A 1 393 ? 21.143 -7.382 -12.510 1.00 92.00 393 ASP A C 1
ATOM 3149 O O . ASP A 1 393 ? 21.111 -7.609 -13.715 1.00 92.00 393 ASP A O 1
ATOM 3153 N N . LYS A 1 394 ? 22.307 -7.327 -11.837 1.00 89.38 394 LYS A N 1
ATOM 3154 C CA . LYS A 1 394 ? 23.608 -7.621 -12.467 1.00 89.38 394 LYS A CA 1
ATOM 3155 C C . LYS A 1 394 ? 23.670 -9.057 -13.006 1.00 89.38 394 LYS A C 1
ATOM 3157 O O . LYS A 1 394 ? 24.122 -9.262 -14.127 1.00 89.38 394 LYS A O 1
ATOM 3162 N N . VAL A 1 395 ? 23.223 -10.045 -12.226 1.00 89.19 395 VAL A N 1
ATOM 3163 C CA . VAL A 1 395 ? 23.233 -11.469 -12.624 1.00 89.19 395 VAL A CA 1
ATOM 3164 C C . VAL A 1 395 ? 22.231 -11.744 -13.746 1.00 89.19 395 VAL A C 1
ATOM 3166 O O . VAL A 1 395 ? 22.548 -12.451 -14.699 1.00 89.19 395 VAL A O 1
ATOM 3169 N N . GLU A 1 396 ? 21.036 -11.171 -13.645 1.00 89.75 396 GLU A N 1
ATOM 3170 C CA . GLU A 1 396 ? 19.952 -11.329 -14.620 1.00 89.75 396 GLU A CA 1
ATOM 3171 C C . GLU A 1 396 ? 20.128 -10.434 -15.857 1.00 89.75 396 GLU A C 1
ATOM 3173 O O . GLU A 1 396 ? 19.379 -10.570 -16.821 1.00 89.75 396 GLU A O 1
ATOM 3178 N N . ARG A 1 397 ? 21.134 -9.546 -15.854 1.00 92.69 397 ARG A N 1
ATOM 3179 C CA . ARG A 1 397 ? 21.381 -8.524 -16.885 1.00 92.69 397 ARG A CA 1
ATOM 3180 C C . ARG A 1 397 ? 20.162 -7.624 -17.121 1.00 92.69 397 ARG A C 1
ATOM 3182 O O . ARG A 1 397 ? 19.888 -7.213 -18.247 1.00 92.69 397 ARG A O 1
ATOM 3189 N N . ASN A 1 398 ? 19.447 -7.306 -16.046 1.00 93.12 398 ASN A N 1
ATOM 3190 C CA . ASN A 1 398 ? 18.321 -6.379 -16.054 1.00 93.12 398 ASN A CA 1
ATOM 3191 C C . ASN A 1 398 ? 18.811 -4.931 -15.945 1.00 93.12 398 ASN A C 1
ATOM 3193 O O . ASN A 1 398 ? 19.805 -4.645 -15.275 1.00 93.12 398 ASN A O 1
ATOM 3197 N N . LEU A 1 399 ? 18.101 -4.011 -16.600 1.00 94.38 399 LEU A N 1
ATOM 3198 C CA . LEU A 1 399 ? 18.404 -2.587 -16.536 1.00 94.38 399 LEU A CA 1
ATOM 3199 C C . LEU A 1 399 ? 18.047 -2.046 -15.149 1.00 94.38 399 LEU A C 1
ATOM 3201 O O . LEU A 1 399 ? 16.883 -2.070 -14.751 1.00 94.38 399 LEU A O 1
ATOM 3205 N N . ASN A 1 400 ? 19.032 -1.483 -14.457 1.00 94.88 400 ASN A N 1
ATOM 3206 C CA . ASN A 1 400 ? 18.858 -0.824 -13.169 1.00 94.88 400 ASN A CA 1
ATOM 3207 C C . ASN A 1 400 ? 19.101 0.689 -13.298 1.00 94.88 400 ASN A C 1
ATOM 3209 O O . ASN A 1 400 ? 19.806 1.153 -14.200 1.00 94.88 400 ASN A O 1
ATOM 3213 N N . SER A 1 401 ? 18.559 1.469 -12.361 1.00 95.44 401 SER A N 1
ATOM 3214 C CA . SER A 1 401 ? 18.803 2.915 -12.262 1.00 95.44 401 SER A CA 1
ATOM 3215 C C . SER A 1 401 ? 20.288 3.292 -12.378 1.00 95.44 401 SER A C 1
ATOM 3217 O O . SER A 1 401 ? 20.625 4.221 -13.108 1.00 95.44 401 SER A O 1
ATOM 3219 N N . VAL A 1 402 ? 21.199 2.544 -11.743 1.00 94.31 402 VAL A N 1
ATOM 3220 C CA . VAL A 1 402 ? 22.643 2.880 -11.727 1.00 94.31 402 VAL A CA 1
ATOM 3221 C C . VAL A 1 402 ? 23.368 2.677 -13.066 1.00 94.31 402 VAL A C 1
ATOM 3223 O O . VAL A 1 402 ? 24.552 3.008 -13.178 1.00 94.31 402 VAL A O 1
ATOM 3226 N N . ASN A 1 403 ? 22.691 2.105 -14.067 1.00 94.44 403 ASN A N 1
ATOM 3227 C CA . ASN A 1 403 ? 23.236 1.907 -15.410 1.00 94.44 403 ASN A CA 1
ATOM 3228 C C . ASN A 1 403 ? 23.020 3.124 -16.318 1.00 94.44 403 ASN A C 1
ATOM 3230 O O . ASN A 1 403 ? 23.484 3.117 -17.455 1.00 94.44 403 ASN A O 1
ATOM 3234 N N . PHE A 1 404 ? 22.312 4.159 -15.862 1.00 95.25 404 PHE A N 1
ATOM 3235 C CA . PHE A 1 404 ? 22.082 5.362 -16.659 1.00 95.25 404 PHE A CA 1
ATOM 3236 C C . PHE A 1 404 ? 23.319 6.276 -16.696 1.00 95.25 404 PHE A C 1
ATOM 3238 O O . PHE A 1 404 ? 23.999 6.391 -15.675 1.00 95.25 404 PHE A O 1
ATOM 3245 N N . PRO A 1 405 ? 23.610 6.956 -17.826 1.00 92.69 405 PRO A N 1
ATOM 3246 C CA . PRO A 1 405 ? 24.805 7.797 -17.986 1.00 92.69 405 PRO A CA 1
ATOM 3247 C C . PRO A 1 405 ? 25.002 8.850 -16.888 1.00 92.69 405 PRO A C 1
ATOM 3249 O O . PRO A 1 405 ? 26.129 9.169 -16.520 1.00 92.69 405 PRO A O 1
ATOM 3252 N N . GLU A 1 406 ? 23.916 9.359 -16.308 1.00 93.38 406 GLU A N 1
ATOM 3253 C CA . GLU A 1 406 ? 23.954 10.319 -15.204 1.00 93.38 406 GLU A CA 1
ATOM 3254 C C . GLU A 1 406 ? 24.658 9.788 -13.940 1.00 93.38 406 GLU A C 1
ATOM 3256 O O . GLU A 1 406 ? 25.082 10.589 -13.109 1.00 93.38 406 GLU A O 1
ATOM 3261 N N . PHE A 1 407 ? 24.828 8.468 -13.805 1.00 91.56 407 PHE A N 1
ATOM 3262 C CA . PHE A 1 407 ? 25.540 7.830 -12.694 1.00 91.56 407 PHE A CA 1
ATOM 3263 C C . PHE A 1 407 ? 27.042 7.624 -12.946 1.00 91.56 407 PHE A C 1
ATOM 3265 O O . PHE A 1 407 ? 27.757 7.231 -12.029 1.00 91.56 407 PHE A O 1
ATOM 3272 N N . GLU A 1 408 ? 27.544 7.893 -14.155 1.00 84.62 408 GLU A N 1
ATOM 3273 C CA . GLU A 1 408 ? 28.948 7.651 -14.534 1.00 84.62 408 GLU A CA 1
ATOM 3274 C C . GLU A 1 408 ? 29.943 8.525 -13.751 1.00 84.62 408 GLU A C 1
ATOM 3276 O O . GLU A 1 408 ? 31.075 8.122 -13.509 1.00 84.62 408 GLU A O 1
ATOM 3281 N N . HIS A 1 409 ? 29.511 9.713 -13.318 1.00 74.31 409 HIS A N 1
ATOM 3282 C CA . HIS A 1 409 ? 30.358 10.711 -12.654 1.00 74.31 409 HIS A CA 1
ATOM 3283 C C . HIS A 1 409 ? 29.954 10.954 -11.192 1.00 74.31 409 HIS A C 1
ATOM 3285 O O . HIS A 1 409 ? 30.231 12.018 -10.639 1.00 74.31 409 HIS A O 1
ATOM 3291 N N . CYS A 1 410 ? 29.266 10.001 -10.554 1.00 70.88 410 CYS A N 1
ATOM 3292 C CA . CYS A 1 410 ? 28.907 10.124 -9.137 1.00 70.88 410 CYS A CA 1
ATOM 3293 C C . CYS A 1 410 ? 30.122 10.037 -8.196 1.00 70.88 410 CYS A C 1
ATOM 3295 O O . CYS A 1 410 ? 29.994 10.409 -7.029 1.00 70.88 410 CYS A O 1
ATOM 3297 N N . GLY A 1 411 ? 31.279 9.588 -8.695 1.00 56.03 411 GLY A N 1
ATOM 3298 C CA . GLY A 1 411 ? 32.518 9.531 -7.932 1.00 56.03 411 GLY A CA 1
ATOM 3299 C C . GLY A 1 411 ? 33.288 10.841 -7.887 1.00 56.03 411 GLY A C 1
ATOM 3300 O O . GLY A 1 411 ? 33.354 11.592 -8.862 1.00 56.03 411 GLY A O 1
ATOM 3301 N N . ALA A 1 412 ? 33.885 11.136 -6.730 1.00 49.75 412 ALA A N 1
ATOM 3302 C CA . ALA A 1 412 ? 34.732 12.311 -6.582 1.00 49.75 412 ALA A CA 1
ATOM 3303 C C . ALA A 1 412 ? 35.932 12.207 -7.538 1.00 49.75 412 ALA A C 1
ATOM 3305 O O . ALA A 1 412 ? 36.768 11.313 -7.415 1.00 49.75 412 ALA A O 1
ATOM 3306 N N . SER A 1 413 ? 36.032 13.148 -8.481 1.00 49.88 413 SER A N 1
ATOM 3307 C CA . SER A 1 413 ? 37.164 13.297 -9.396 1.00 49.88 413 SER A CA 1
ATOM 3308 C C . SER A 1 413 ? 38.485 13.367 -8.625 1.00 49.88 413 SER A C 1
ATOM 3310 O O . SER A 1 413 ? 38.857 14.438 -8.144 1.00 49.88 413 SER A O 1
ATOM 3312 N N . GLY A 1 414 ? 39.216 12.257 -8.498 1.00 45.31 414 GLY A N 1
ATOM 3313 C CA . GLY A 1 414 ? 40.536 12.331 -7.872 1.00 45.31 414 GLY A CA 1
ATOM 3314 C C . GLY A 1 414 ? 41.154 11.065 -7.301 1.00 45.31 414 GLY A C 1
ATOM 3315 O O . GLY A 1 414 ? 41.821 11.172 -6.285 1.00 45.31 414 GLY A O 1
ATOM 3316 N N . ALA A 1 415 ? 40.988 9.899 -7.913 1.00 44.12 415 ALA A N 1
ATOM 3317 C CA . ALA A 1 415 ? 41.971 8.809 -7.893 1.00 44.12 415 ALA A CA 1
ATOM 3318 C C . ALA A 1 415 ? 41.422 7.676 -8.758 1.00 44.12 415 ALA A C 1
ATOM 3320 O O . ALA A 1 415 ? 40.212 7.500 -8.830 1.00 44.12 415 ALA A O 1
ATOM 3321 N N . ALA A 1 416 ? 42.298 6.897 -9.392 1.00 49.78 416 ALA A N 1
ATOM 3322 C CA . ALA A 1 416 ? 41.938 5.564 -9.864 1.00 49.78 416 ALA A CA 1
ATOM 3323 C C . ALA A 1 416 ? 41.545 4.730 -8.628 1.00 49.78 416 ALA A C 1
ATOM 3325 O O . ALA A 1 416 ? 42.407 4.167 -7.954 1.00 49.78 416 ALA A O 1
ATOM 3326 N N . GLY A 1 417 ? 40.274 4.817 -8.243 1.00 50.62 417 GLY A N 1
ATOM 3327 C CA . GLY A 1 417 ? 39.721 4.283 -7.009 1.00 50.62 417 GLY A CA 1
ATOM 3328 C C . GLY A 1 417 ? 39.025 2.956 -7.264 1.00 50.62 417 GLY A C 1
ATOM 3329 O O . GLY A 1 417 ? 38.333 2.798 -8.261 1.00 50.62 417 GLY A O 1
ATOM 3330 N N . ASP A 1 418 ? 39.262 2.025 -6.347 1.00 57.47 418 ASP A N 1
ATOM 3331 C CA . ASP A 1 418 ? 38.646 0.705 -6.190 1.00 57.47 418 ASP A CA 1
ATOM 3332 C C . ASP A 1 418 ? 37.177 0.648 -6.680 1.00 57.47 418 ASP A C 1
ATOM 3334 O O . ASP A 1 418 ? 36.370 1.490 -6.297 1.00 57.47 418 ASP A O 1
ATOM 3338 N N . GLU A 1 419 ? 36.798 -0.331 -7.508 1.00 60.16 419 GLU A N 1
ATOM 3339 C CA . GLU A 1 419 ? 35.463 -0.444 -8.146 1.00 60.16 419 GLU A CA 1
ATOM 3340 C C . GLU A 1 419 ? 34.315 -0.584 -7.133 1.00 60.16 419 GLU A C 1
ATOM 3342 O O . GLU A 1 419 ? 33.170 -0.190 -7.382 1.00 60.16 419 GLU A O 1
ATOM 3347 N N . ILE A 1 420 ? 34.637 -1.100 -5.943 1.00 61.66 420 ILE A N 1
ATOM 3348 C CA . ILE A 1 420 ? 33.734 -1.118 -4.789 1.00 61.66 420 ILE A CA 1
ATOM 3349 C C . ILE A 1 420 ? 33.332 0.315 -4.406 1.00 61.66 420 ILE A C 1
ATOM 3351 O O . ILE A 1 420 ? 32.190 0.537 -3.995 1.00 61.66 420 ILE A O 1
ATOM 3355 N N . SER A 1 421 ? 34.233 1.287 -4.571 1.00 64.94 421 SER A N 1
ATOM 3356 C CA . SER A 1 421 ? 33.979 2.711 -4.350 1.00 64.94 421 SER A CA 1
ATOM 3357 C C . SER A 1 421 ? 32.990 3.271 -5.374 1.00 64.94 421 SER A C 1
ATOM 3359 O O . SER A 1 421 ? 32.002 3.863 -4.950 1.00 64.94 421 SER A O 1
ATOM 3361 N N . ASP A 1 422 ? 33.163 3.002 -6.677 1.00 77.06 422 ASP A N 1
ATOM 3362 C CA . ASP A 1 422 ? 32.261 3.511 -7.736 1.00 77.06 422 ASP A CA 1
ATOM 3363 C C . ASP A 1 422 ? 30.825 2.992 -7.559 1.00 77.06 422 ASP A C 1
ATOM 3365 O O . ASP A 1 422 ? 29.865 3.764 -7.493 1.00 77.06 422 ASP A O 1
ATOM 3369 N N . LEU A 1 423 ? 30.642 1.679 -7.366 1.00 81.69 423 LEU A N 1
ATOM 3370 C CA . LEU A 1 423 ? 29.301 1.132 -7.132 1.00 81.69 423 LEU A CA 1
ATOM 3371 C C . LEU A 1 423 ? 28.686 1.667 -5.828 1.00 81.69 423 LEU A C 1
ATOM 3373 O O . LEU A 1 423 ? 27.475 1.886 -5.756 1.00 81.69 423 LEU A O 1
ATOM 3377 N N . THR A 1 424 ? 29.499 1.885 -4.793 1.00 84.06 424 THR A N 1
ATOM 3378 C CA . THR A 1 424 ? 29.033 2.475 -3.530 1.00 84.06 424 THR A CA 1
ATOM 3379 C C . THR A 1 424 ? 28.590 3.925 -3.720 1.00 84.06 424 THR A C 1
ATOM 3381 O O . THR A 1 424 ? 27.551 4.312 -3.184 1.00 84.06 424 THR A O 1
ATOM 3384 N N . GLU A 1 425 ? 29.309 4.710 -4.517 1.00 87.12 425 GLU A N 1
ATOM 3385 C CA . GLU A 1 425 ? 28.962 6.096 -4.843 1.00 87.12 425 GLU A CA 1
ATOM 3386 C C . GLU A 1 425 ? 27.675 6.174 -5.669 1.00 87.12 425 GLU A C 1
ATOM 3388 O O . GLU A 1 425 ? 26.777 6.944 -5.324 1.00 87.12 425 GLU A O 1
ATOM 3393 N N . ARG A 1 426 ? 27.500 5.308 -6.674 1.00 90.81 426 ARG A N 1
ATOM 3394 C CA . ARG A 1 426 ? 26.242 5.214 -7.439 1.00 90.81 426 ARG A CA 1
ATOM 3395 C C . ARG A 1 426 ? 25.057 4.812 -6.565 1.00 90.81 426 ARG A C 1
ATOM 3397 O O . ARG A 1 426 ? 23.981 5.401 -6.671 1.00 90.81 426 ARG A O 1
ATOM 3404 N N . LYS A 1 427 ? 25.251 3.840 -5.664 1.00 90.25 427 LYS A N 1
ATOM 3405 C CA . LYS A 1 427 ? 24.242 3.451 -4.662 1.00 90.25 427 LYS A CA 1
ATOM 3406 C C . LYS A 1 427 ? 23.884 4.621 -3.749 1.00 90.25 427 LYS A C 1
ATOM 3408 O O . LYS A 1 427 ? 22.706 4.835 -3.469 1.00 90.25 427 LYS A O 1
ATOM 3413 N N . SER A 1 428 ? 24.888 5.372 -3.303 1.00 90.38 428 SER A N 1
ATOM 3414 C CA . SER A 1 428 ? 24.708 6.558 -2.466 1.00 90.38 428 SER A CA 1
ATOM 3415 C C . SER A 1 428 ? 23.910 7.640 -3.197 1.00 90.38 428 SER A C 1
ATOM 3417 O O . SER A 1 428 ? 22.945 8.164 -2.648 1.00 90.38 428 SER A O 1
ATOM 3419 N N . ALA A 1 429 ? 24.229 7.907 -4.467 1.00 93.56 429 ALA A N 1
ATOM 3420 C CA . ALA A 1 429 ? 23.491 8.854 -5.299 1.00 93.56 429 ALA A CA 1
ATOM 3421 C C . ALA A 1 429 ? 22.026 8.430 -5.508 1.00 93.56 429 ALA A C 1
ATOM 3423 O O . ALA A 1 429 ? 21.121 9.256 -5.381 1.00 93.56 429 ALA A O 1
ATOM 3424 N N . LEU A 1 430 ? 21.771 7.140 -5.765 1.00 94.56 430 LEU A N 1
ATOM 3425 C CA . LEU A 1 430 ? 20.411 6.607 -5.883 1.00 94.56 430 LEU A CA 1
ATOM 3426 C C . LEU A 1 430 ? 19.620 6.774 -4.577 1.00 94.56 430 LEU A C 1
ATOM 3428 O O . LEU A 1 430 ? 18.469 7.208 -4.608 1.00 94.56 430 LEU A O 1
ATOM 3432 N N . MET A 1 431 ? 20.243 6.474 -3.435 1.00 92.31 431 MET A N 1
ATOM 3433 C CA . MET A 1 431 ? 19.616 6.643 -2.123 1.00 92.31 431 MET A CA 1
ATOM 3434 C C . MET A 1 431 ? 19.335 8.120 -1.814 1.00 92.31 431 MET A C 1
ATOM 3436 O O . MET A 1 431 ? 18.241 8.444 -1.364 1.00 92.31 431 MET A O 1
ATOM 3440 N N . ALA A 1 432 ? 20.265 9.025 -2.130 1.00 93.81 432 ALA A N 1
ATOM 3441 C CA . ALA A 1 432 ? 20.067 10.463 -1.958 1.00 93.81 432 ALA A CA 1
ATOM 3442 C C . ALA A 1 432 ? 18.885 10.987 -2.791 1.00 93.81 432 ALA A C 1
ATOM 3444 O O . ALA A 1 432 ? 18.124 11.837 -2.328 1.00 93.81 432 ALA A O 1
ATOM 3445 N N . MET A 1 433 ? 18.681 10.454 -4.001 1.00 95.62 433 MET A N 1
ATOM 3446 C CA . MET A 1 433 ? 17.492 10.766 -4.797 1.00 95.62 433 MET A CA 1
ATOM 3447 C C . MET A 1 433 ? 16.214 10.180 -4.189 1.00 95.62 433 MET A C 1
ATOM 3449 O O . MET A 1 433 ? 15.201 10.873 -4.153 1.00 95.62 433 MET A O 1
ATOM 3453 N N . ALA A 1 434 ? 16.246 8.954 -3.661 1.00 93.81 434 ALA A N 1
ATOM 3454 C CA . ALA A 1 434 ? 15.094 8.379 -2.964 1.00 93.81 434 ALA A CA 1
ATOM 3455 C C . ALA A 1 434 ? 14.706 9.206 -1.723 1.00 93.81 434 ALA A C 1
ATOM 3457 O O . ALA A 1 434 ? 13.520 9.449 -1.486 1.00 93.81 434 ALA A O 1
ATOM 3458 N N . ASP A 1 435 ? 15.695 9.693 -0.969 1.00 92.19 435 ASP A N 1
ATOM 3459 C CA . ASP A 1 435 ? 15.489 10.584 0.175 1.00 92.19 435 ASP A CA 1
ATOM 3460 C C . ASP A 1 435 ? 14.927 11.946 -0.258 1.00 92.19 435 ASP A C 1
ATOM 3462 O O . ASP A 1 435 ? 14.005 12.454 0.380 1.00 92.19 435 ASP A O 1
ATOM 3466 N N . TYR A 1 436 ? 15.378 12.500 -1.386 1.00 95.88 436 TYR A N 1
ATOM 3467 C CA . TYR A 1 436 ? 14.775 13.703 -1.967 1.00 95.88 436 TYR A CA 1
ATOM 3468 C C . TYR A 1 436 ? 13.292 13.494 -2.326 1.00 95.88 436 TYR A C 1
ATOM 3470 O O . TYR A 1 436 ? 12.438 14.308 -1.966 1.00 95.88 436 TYR A O 1
ATOM 3478 N N . GLU A 1 437 ? 12.946 12.382 -2.980 1.00 95.56 437 GLU A N 1
ATOM 3479 C CA . GLU A 1 437 ? 11.550 12.056 -3.306 1.00 95.56 437 GLU A CA 1
ATOM 3480 C C . GLU A 1 437 ? 10.703 11.902 -2.026 1.00 95.56 437 GLU A C 1
ATOM 3482 O O . GLU A 1 437 ? 9.565 12.381 -1.955 1.00 95.56 437 GLU A O 1
ATOM 3487 N N . ARG A 1 438 ? 11.281 11.327 -0.964 1.00 92.31 438 ARG A N 1
ATOM 3488 C CA . ARG A 1 438 ? 10.668 11.253 0.370 1.00 92.31 438 ARG A CA 1
ATOM 3489 C C . ARG A 1 438 ? 10.440 12.638 0.987 1.00 92.31 438 ARG A C 1
ATOM 3491 O O . ARG A 1 438 ? 9.374 12.876 1.561 1.00 92.31 438 ARG A O 1
ATOM 3498 N N . GLU A 1 439 ? 11.390 13.562 0.876 1.00 94.31 439 GLU A N 1
ATOM 3499 C CA . GLU A 1 439 ? 11.228 14.950 1.332 1.00 94.31 439 GLU A CA 1
ATOM 3500 C C . GLU A 1 439 ? 10.096 15.661 0.579 1.00 94.31 439 GLU A C 1
ATOM 3502 O O . GLU A 1 439 ? 9.239 16.299 1.205 1.00 94.31 439 GLU A O 1
ATOM 3507 N N . CYS A 1 440 ? 10.017 15.490 -0.745 1.00 95.38 440 CYS A N 1
ATOM 3508 C CA . CYS A 1 440 ? 8.909 16.009 -1.550 1.00 95.38 440 CYS A CA 1
ATOM 3509 C C . CYS A 1 440 ? 7.554 15.473 -1.067 1.00 95.38 440 CYS A C 1
ATOM 3511 O O . CYS A 1 440 ? 6.603 16.248 -0.908 1.00 95.38 440 CYS A O 1
ATOM 3513 N N . LEU A 1 441 ? 7.465 14.178 -0.742 1.00 92.25 441 LEU A N 1
ATOM 3514 C CA . LEU A 1 441 ? 6.253 13.580 -0.173 1.00 92.25 441 LEU A CA 1
ATOM 3515 C C . LEU A 1 441 ? 5.847 14.224 1.152 1.00 92.25 441 LEU A C 1
ATOM 3517 O O . LEU A 1 441 ? 4.660 14.485 1.364 1.00 92.25 441 LEU A O 1
ATOM 3521 N N . LEU A 1 442 ? 6.800 14.517 2.039 1.00 91.81 442 LEU A N 1
ATOM 3522 C CA . LEU A 1 442 ? 6.513 15.191 3.309 1.00 91.81 442 LEU A CA 1
ATOM 3523 C C . LEU A 1 442 ? 5.968 16.608 3.085 1.00 91.81 442 LEU A C 1
ATOM 3525 O O . LEU A 1 442 ? 4.994 16.999 3.741 1.00 91.81 442 LEU A O 1
ATOM 3529 N N . VAL A 1 443 ? 6.529 17.352 2.128 1.00 95.12 443 VAL A N 1
ATOM 3530 C CA . VAL A 1 443 ? 6.048 18.692 1.752 1.00 95.12 443 VAL A CA 1
ATOM 3531 C C . VAL A 1 443 ? 4.627 18.629 1.190 1.00 95.12 443 VAL A C 1
ATOM 3533 O O . VAL A 1 443 ? 3.752 19.384 1.628 1.00 95.12 443 VAL A O 1
ATOM 3536 N N . ILE A 1 444 ? 4.359 17.715 0.256 1.00 94.44 444 ILE A N 1
ATOM 3537 C CA . ILE A 1 444 ? 3.031 17.558 -0.355 1.00 94.44 444 ILE A CA 1
ATOM 3538 C C . ILE A 1 444 ? 2.009 17.110 0.687 1.00 94.44 444 ILE A C 1
ATOM 3540 O O . ILE A 1 444 ? 0.923 17.684 0.765 1.00 94.44 444 ILE A O 1
ATOM 3544 N N . LYS A 1 445 ? 2.362 16.154 1.551 1.00 91.31 445 LYS A N 1
ATOM 3545 C CA . LYS A 1 445 ? 1.516 15.702 2.663 1.00 91.31 445 LYS A CA 1
ATOM 3546 C C . LYS A 1 445 ? 1.159 16.855 3.597 1.00 91.31 445 LYS A C 1
ATOM 3548 O O . LYS A 1 445 ? -0.007 16.992 3.966 1.00 91.31 445 LYS A O 1
ATOM 3553 N N . ALA A 1 446 ? 2.120 17.709 3.951 1.00 93.12 446 ALA A N 1
ATOM 3554 C CA . ALA A 1 446 ? 1.868 18.891 4.774 1.00 93.12 446 ALA A CA 1
ATOM 3555 C C . ALA A 1 446 ? 0.914 19.885 4.089 1.00 93.12 446 ALA A C 1
ATOM 3557 O O . ALA A 1 446 ? 0.030 20.432 4.749 1.00 93.12 446 ALA A O 1
ATOM 3558 N N . ARG A 1 447 ? 1.042 20.068 2.768 1.00 95.06 447 ARG A N 1
ATOM 3559 C CA . ARG A 1 447 ? 0.161 20.935 1.964 1.00 95.06 447 ARG A CA 1
ATOM 3560 C C . ARG A 1 447 ? -1.242 20.363 1.758 1.00 95.06 447 ARG A C 1
ATOM 3562 O O . ARG A 1 447 ? -2.203 21.125 1.783 1.00 95.06 447 ARG A O 1
ATOM 3569 N N . LEU A 1 448 ? -1.378 19.049 1.583 1.00 92.56 448 LEU A N 1
ATOM 3570 C CA . LEU A 1 448 ? -2.669 18.366 1.434 1.00 92.56 448 LEU A CA 1
ATOM 3571 C C . LEU A 1 448 ? -3.434 18.272 2.755 1.00 92.56 448 LEU A C 1
ATOM 3573 O O . LEU A 1 448 ? -4.658 18.350 2.753 1.00 92.56 448 LEU A O 1
ATOM 3577 N N . ARG A 1 449 ? -2.737 18.132 3.889 1.00 91.56 449 ARG A N 1
ATOM 3578 C CA . ARG A 1 449 ? -3.339 17.930 5.217 1.00 91.56 449 ARG A CA 1
ATOM 3579 C C . ARG A 1 449 ? -4.481 18.905 5.568 1.00 91.56 449 ARG A C 1
ATOM 3581 O O . ARG A 1 449 ? -5.504 18.416 6.049 1.00 91.56 449 ARG A O 1
ATOM 3588 N N . PRO A 1 450 ? -4.357 20.236 5.383 1.00 93.88 450 PRO A N 1
ATOM 3589 C CA . PRO A 1 450 ? -5.452 21.165 5.671 1.00 93.88 450 PRO A CA 1
ATOM 3590 C C . PRO A 1 450 ? -6.562 21.163 4.607 1.00 93.88 450 PRO A C 1
ATOM 3592 O O . PRO A 1 450 ? -7.621 21.729 4.853 1.00 93.88 450 PRO A O 1
ATOM 3595 N N . LEU A 1 451 ? -6.329 20.560 3.439 1.00 93.75 451 LEU A N 1
ATOM 3596 C CA . LEU A 1 451 ? -7.244 20.581 2.293 1.00 93.75 451 LEU A CA 1
ATOM 3597 C C . LEU A 1 451 ? -8.124 19.330 2.191 1.00 93.75 451 LEU A C 1
ATOM 3599 O O . LEU A 1 451 ? -9.031 19.295 1.365 1.00 93.75 451 LEU A O 1
ATOM 3603 N N . VAL A 1 452 ? -7.850 18.307 3.002 1.00 91.56 452 VAL A N 1
ATOM 3604 C CA . VAL A 1 452 ? -8.583 17.037 3.008 1.00 91.56 452 VAL A CA 1
ATOM 3605 C C . VAL A 1 452 ? -9.026 16.680 4.426 1.00 91.56 452 VAL A C 1
ATOM 3607 O O . VAL A 1 452 ? -8.371 17.039 5.412 1.00 91.56 452 VAL A O 1
ATOM 3610 N N . ASP A 1 453 ? -10.148 15.974 4.550 1.00 90.69 453 ASP A N 1
ATOM 3611 C CA . ASP A 1 453 ? -10.651 15.543 5.855 1.00 90.69 453 ASP A CA 1
ATOM 3612 C C . ASP A 1 453 ? -9.835 14.399 6.469 1.00 90.69 453 ASP A C 1
ATOM 3614 O O . ASP A 1 453 ? -8.923 13.825 5.871 1.00 90.69 453 ASP A O 1
ATOM 3618 N N . GLU A 1 454 ? -10.173 14.079 7.714 1.00 90.12 454 GLU A N 1
ATOM 3619 C CA . GLU A 1 454 ? -9.466 13.099 8.525 1.00 90.12 454 GLU A CA 1
ATOM 3620 C C . GLU A 1 454 ? -9.406 11.706 7.900 1.00 90.12 454 GLU A C 1
ATOM 3622 O O . GLU A 1 454 ? -8.344 11.086 7.943 1.00 90.12 454 GLU A O 1
ATOM 3627 N N . LYS A 1 455 ? -10.480 11.235 7.254 1.00 88.25 455 LYS A N 1
ATOM 3628 C CA . LYS A 1 455 ? -10.489 9.904 6.634 1.00 88.25 455 LYS A CA 1
ATOM 3629 C C . LYS A 1 455 ? -9.455 9.836 5.512 1.00 88.25 455 LYS A C 1
ATOM 3631 O O . LYS A 1 455 ? -8.688 8.879 5.440 1.00 88.25 455 LYS A O 1
ATOM 3636 N N . VAL A 1 456 ? -9.386 10.872 4.678 1.00 89.44 456 VAL A N 1
ATOM 3637 C CA . VAL A 1 456 ? -8.395 10.964 3.593 1.00 89.44 456 VAL A CA 1
ATOM 3638 C C . VAL A 1 456 ? -6.983 11.067 4.152 1.00 89.44 456 VAL A C 1
ATOM 3640 O O . VAL A 1 456 ? -6.095 10.340 3.711 1.00 89.44 456 VAL A O 1
ATOM 3643 N N . ARG A 1 457 ? -6.770 11.919 5.164 1.00 91.00 457 ARG A N 1
ATOM 3644 C CA . ARG A 1 457 ? -5.466 12.051 5.835 1.00 91.00 457 ARG A CA 1
ATOM 3645 C C . ARG A 1 457 ? -4.964 10.712 6.366 1.00 91.00 457 ARG A C 1
ATOM 3647 O O . ARG A 1 457 ? -3.789 10.397 6.203 1.00 91.00 457 ARG A O 1
ATOM 3654 N N . ASN A 1 458 ? -5.849 9.938 6.977 1.00 92.12 458 ASN A N 1
ATOM 3655 C CA . ASN A 1 458 ? -5.541 8.642 7.564 1.00 92.12 458 ASN A CA 1
ATOM 3656 C C . ASN A 1 458 ? -5.116 7.621 6.503 1.00 92.12 458 ASN A C 1
ATOM 3658 O O . ASN A 1 458 ? -4.092 6.957 6.666 1.00 92.12 458 ASN A O 1
ATOM 3662 N N . VAL A 1 459 ? -5.830 7.564 5.375 1.00 90.88 459 VAL A N 1
ATOM 3663 C CA . VAL A 1 459 ? -5.434 6.713 4.243 1.00 90.88 459 VAL A CA 1
ATOM 3664 C C . VAL A 1 459 ? -4.074 7.124 3.678 1.00 90.88 459 VAL A C 1
ATOM 3666 O O . VAL A 1 459 ? -3.217 6.269 3.461 1.00 90.88 459 VAL A O 1
ATOM 3669 N N . LEU A 1 460 ? -3.852 8.426 3.488 1.00 89.12 460 LEU A N 1
ATOM 3670 C CA . LEU A 1 460 ? -2.586 8.963 2.986 1.00 89.12 460 LEU A CA 1
ATOM 3671 C C . LEU A 1 460 ? -1.397 8.581 3.874 1.00 89.12 460 LEU A C 1
ATOM 3673 O O . LEU A 1 460 ? -0.325 8.252 3.369 1.00 89.12 460 LEU A O 1
ATOM 3677 N N . VAL A 1 461 ? -1.574 8.624 5.197 1.00 91.06 461 VAL A N 1
ATOM 3678 C CA . VAL A 1 461 ? -0.521 8.224 6.138 1.00 91.06 461 VAL A CA 1
ATOM 3679 C C . VAL A 1 461 ? -0.213 6.737 6.003 1.00 91.06 461 VAL A C 1
ATOM 3681 O O . VAL A 1 461 ? 0.961 6.389 5.919 1.00 91.06 461 VAL A O 1
ATOM 3684 N N . ILE A 1 462 ? -1.227 5.872 5.944 1.00 92.25 462 ILE A N 1
ATOM 3685 C CA . ILE A 1 462 ? -0.999 4.425 5.843 1.00 92.25 462 ILE A CA 1
ATOM 3686 C C . ILE A 1 462 ? -0.344 4.064 4.516 1.00 92.25 462 ILE A C 1
ATOM 3688 O O . ILE A 1 462 ? 0.631 3.322 4.527 1.00 92.25 462 ILE A O 1
ATOM 3692 N N . LEU A 1 463 ? -0.808 4.615 3.391 1.00 89.12 463 LEU A N 1
ATOM 3693 C CA . LEU A 1 463 ? -0.205 4.333 2.088 1.00 89.12 463 LEU A CA 1
ATOM 3694 C C . LEU A 1 463 ? 1.271 4.745 2.042 1.00 89.12 463 LEU A C 1
ATOM 3696 O O . LEU A 1 463 ? 2.110 3.982 1.562 1.00 89.12 463 LEU A O 1
ATOM 3700 N N . PHE A 1 464 ? 1.591 5.926 2.578 1.00 89.69 464 PHE A N 1
ATOM 3701 C CA . PHE A 1 464 ? 2.972 6.380 2.712 1.00 89.69 464 PHE A CA 1
ATOM 3702 C C . PHE A 1 464 ? 3.788 5.416 3.580 1.00 89.69 464 PHE A C 1
ATOM 3704 O O . PHE A 1 464 ? 4.846 4.969 3.153 1.00 89.69 464 PHE A O 1
ATOM 3711 N N . ASN A 1 465 ? 3.279 5.055 4.761 1.00 91.75 465 ASN A N 1
ATOM 3712 C CA . ASN A 1 465 ? 3.975 4.170 5.694 1.00 91.75 465 ASN A CA 1
ATOM 3713 C C . ASN A 1 465 ? 4.210 2.774 5.096 1.00 91.75 465 ASN A C 1
ATOM 3715 O O . ASN A 1 465 ? 5.296 2.231 5.254 1.00 91.75 465 ASN A O 1
ATOM 3719 N N . VAL A 1 466 ? 3.232 2.202 4.386 1.00 91.38 466 VAL A N 1
ATOM 3720 C CA . VAL A 1 466 ? 3.379 0.895 3.722 1.00 91.38 466 VAL A CA 1
ATOM 3721 C C . VAL A 1 466 ? 4.428 0.967 2.618 1.00 91.38 466 VAL A C 1
ATOM 3723 O O . VAL A 1 466 ? 5.291 0.096 2.528 1.00 91.38 466 VAL A O 1
ATOM 3726 N N . THR A 1 467 ? 4.386 2.018 1.802 1.00 87.12 467 THR A N 1
ATOM 3727 C CA . THR A 1 467 ? 5.347 2.225 0.713 1.00 87.12 467 THR A CA 1
ATOM 3728 C C . THR A 1 467 ? 6.774 2.365 1.245 1.00 87.12 467 THR A C 1
ATOM 3730 O O . THR A 1 467 ? 7.695 1.680 0.802 1.00 87.12 467 THR A O 1
ATOM 3733 N N . ASP A 1 468 ? 6.938 3.212 2.255 1.00 87.12 468 ASP A N 1
ATOM 3734 C CA . ASP A 1 468 ? 8.196 3.429 2.957 1.00 87.12 468 ASP A CA 1
ATOM 3735 C C . ASP A 1 468 ? 8.710 2.150 3.643 1.00 87.12 468 ASP A C 1
ATOM 3737 O O . ASP A 1 468 ? 9.896 1.826 3.576 1.00 87.12 468 ASP A O 1
ATOM 3741 N N . LEU A 1 469 ? 7.813 1.362 4.243 1.00 89.38 469 LEU A N 1
ATOM 3742 C CA . LEU A 1 469 ? 8.156 0.085 4.863 1.00 89.38 469 LEU A CA 1
ATOM 3743 C C . LEU A 1 469 ? 8.775 -0.889 3.859 1.00 89.38 469 LEU A C 1
ATOM 3745 O O . LEU A 1 469 ? 9.807 -1.486 4.165 1.00 89.38 469 LEU A O 1
ATOM 3749 N N . TYR A 1 470 ? 8.190 -1.043 2.668 1.00 85.50 470 TYR A N 1
ATOM 3750 C CA . TYR A 1 470 ? 8.787 -1.884 1.627 1.00 85.50 470 TYR A CA 1
ATOM 3751 C C . TYR A 1 470 ? 10.188 -1.392 1.247 1.00 85.50 470 TYR A C 1
ATOM 3753 O O . TYR A 1 470 ? 11.109 -2.206 1.171 1.00 85.50 470 TYR A O 1
ATOM 3761 N N . GLY A 1 471 ? 10.381 -0.076 1.109 1.00 82.69 471 GLY A N 1
ATOM 3762 C CA . GLY A 1 471 ? 11.697 0.515 0.857 1.00 82.69 471 GLY A CA 1
ATOM 3763 C C . GLY A 1 471 ? 12.728 0.185 1.941 1.00 82.69 471 GLY A C 1
ATOM 3764 O O . GLY A 1 471 ? 13.821 -0.304 1.650 1.00 82.69 471 GLY A O 1
ATOM 3765 N N . GLN A 1 472 ? 12.352 0.349 3.209 1.00 84.62 472 GLN A N 1
ATOM 3766 C CA . GLN A 1 472 ? 13.217 0.022 4.345 1.00 84.62 472 GLN A CA 1
ATOM 3767 C C . GLN A 1 472 ? 13.514 -1.480 4.454 1.00 84.62 472 GLN A C 1
ATOM 3769 O O . GLN A 1 472 ? 14.613 -1.852 4.868 1.00 84.62 472 GLN A O 1
ATOM 3774 N N . ILE A 1 473 ? 12.581 -2.357 4.066 1.00 82.94 473 ILE A N 1
ATOM 3775 C CA . ILE A 1 473 ? 12.822 -3.808 4.008 1.00 82.94 473 ILE A CA 1
ATOM 3776 C C . ILE A 1 473 ? 13.910 -4.132 2.976 1.00 82.94 473 ILE A C 1
ATOM 3778 O O . ILE A 1 473 ? 14.797 -4.937 3.274 1.00 82.94 473 ILE A O 1
ATOM 3782 N N . TYR A 1 474 ? 13.869 -3.513 1.792 1.00 74.31 474 TYR A N 1
ATOM 3783 C CA . TYR A 1 474 ? 14.893 -3.705 0.760 1.00 74.31 474 TYR A CA 1
ATOM 3784 C C . TYR A 1 474 ? 16.266 -3.219 1.229 1.00 74.31 474 TYR A C 1
ATOM 3786 O O . TYR A 1 474 ? 17.236 -3.976 1.160 1.00 74.31 474 TYR A O 1
ATOM 3794 N N . ALA A 1 475 ? 16.334 -2.017 1.806 1.00 73.12 475 ALA A N 1
ATOM 3795 C CA . ALA A 1 475 ? 17.575 -1.473 2.354 1.00 73.12 475 ALA A CA 1
ATOM 3796 C C . ALA A 1 475 ? 18.150 -2.352 3.484 1.00 73.12 475 ALA A C 1
ATOM 3798 O O . ALA A 1 475 ? 19.342 -2.656 3.499 1.00 73.12 475 ALA A O 1
ATOM 3799 N N . ALA A 1 476 ? 17.305 -2.822 4.407 1.00 72.62 476 ALA A N 1
ATOM 3800 C CA . ALA A 1 476 ? 17.739 -3.648 5.533 1.00 72.62 476 ALA A CA 1
ATOM 3801 C C . ALA A 1 476 ? 18.261 -5.030 5.103 1.00 72.62 476 ALA A C 1
ATOM 3803 O O . ALA A 1 476 ? 19.193 -5.547 5.722 1.00 72.62 476 ALA A O 1
ATOM 3804 N N . ARG A 1 477 ? 17.684 -5.636 4.055 1.00 68.88 477 ARG A N 1
ATOM 3805 C CA . ARG A 1 477 ? 18.163 -6.919 3.512 1.00 68.88 477 ARG A CA 1
ATOM 3806 C C . ARG A 1 477 ? 19.550 -6.793 2.880 1.00 68.88 477 ARG A C 1
ATOM 3808 O O . ARG A 1 477 ? 20.386 -7.648 3.155 1.00 68.88 477 ARG A O 1
ATOM 3815 N N . ASP A 1 478 ? 19.803 -5.729 2.116 1.00 56.97 478 ASP A N 1
ATOM 3816 C CA . ASP A 1 478 ? 21.124 -5.457 1.526 1.00 56.97 478 ASP A CA 1
ATOM 3817 C C . ASP A 1 478 ? 22.186 -5.228 2.619 1.00 56.97 478 ASP A C 1
ATOM 3819 O O . ASP A 1 478 ? 23.258 -5.832 2.579 1.00 56.97 478 ASP A O 1
ATOM 3823 N N . ILE A 1 479 ? 21.864 -4.455 3.665 1.00 47.88 479 ILE A N 1
ATOM 3824 C CA . ILE A 1 479 ? 22.771 -4.241 4.810 1.00 47.88 479 ILE A CA 1
ATOM 3825 C C . ILE A 1 479 ? 23.078 -5.565 5.524 1.00 47.88 479 ILE A C 1
ATOM 3827 O O . ILE A 1 479 ? 24.239 -5.857 5.808 1.00 47.88 479 ILE A O 1
ATOM 3831 N N . ALA A 1 480 ? 22.061 -6.391 5.786 1.00 40.97 480 ALA A N 1
ATOM 3832 C CA . ALA A 1 480 ? 22.247 -7.678 6.454 1.00 40.97 480 ALA A CA 1
ATOM 3833 C C . ALA A 1 480 ? 23.092 -8.657 5.622 1.00 40.97 480 ALA A C 1
ATOM 3835 O O . ALA A 1 480 ? 23.914 -9.364 6.196 1.00 40.97 480 ALA A O 1
ATOM 3836 N N . SER A 1 481 ? 22.947 -8.661 4.290 1.00 43.00 481 SER A N 1
ATOM 3837 C CA . SER A 1 481 ? 23.763 -9.500 3.397 1.00 43.00 481 SER A CA 1
ATOM 3838 C C . SER A 1 481 ? 25.236 -9.092 3.308 1.00 43.00 481 SER A C 1
ATOM 3840 O O . SER A 1 481 ? 26.050 -9.896 2.875 1.00 43.00 481 SER A O 1
ATOM 3842 N N . ARG A 1 482 ? 25.593 -7.869 3.725 1.00 32.44 482 ARG A N 1
ATOM 3843 C CA . ARG A 1 482 ? 26.989 -7.395 3.798 1.00 32.44 482 ARG A CA 1
ATOM 3844 C C . ARG A 1 482 ? 27.652 -7.654 5.156 1.00 32.44 482 ARG A C 1
ATOM 3846 O O . ARG A 1 482 ? 28.852 -7.444 5.289 1.00 32.44 482 ARG A O 1
ATOM 3853 N N . MET A 1 483 ? 26.875 -8.040 6.172 1.00 26.89 483 MET A N 1
ATOM 3854 C CA . MET A 1 483 ? 27.351 -8.296 7.542 1.00 26.89 483 MET A CA 1
ATOM 3855 C C . MET A 1 483 ? 27.468 -9.793 7.887 1.00 26.89 483 MET A C 1
ATOM 3857 O O . MET A 1 483 ? 27.865 -10.123 9.006 1.00 26.89 483 MET A O 1
ATOM 3861 N N . SER A 1 484 ? 27.106 -10.679 6.957 1.00 26.30 484 SER A N 1
ATOM 3862 C CA . SER A 1 484 ? 27.343 -12.131 6.989 1.00 26.30 484 SER A CA 1
ATOM 3863 C C . SER A 1 484 ? 28.456 -12.494 6.025 1.00 26.30 484 SER A C 1
ATOM 3865 O O . SER A 1 484 ? 29.253 -13.391 6.371 1.00 26.30 484 SER A O 1
#

Secondary structure (DSSP, 8-state):
---SSTT--HHHHHHHHHHHHHHTTSTTHHHHHHHHHHHHHHHHHHHHHTGGGTTPPP--EESSSEE--HHHHHHHHHHHHHHHHHS-TT-TTS-PPP-TT---HHHHHHHGGGGGSGGGTTS-HHHHHHHHHHHHHHHHHHHHHTTSSS--SSPPP-THHHHHHHHHHHHHTTTT---HHHHHHHHHHHHHHHHHHHHIIIIITT-TTHHHHHHHHHSHHHHHHHHHHTTS--------------------SHHHHHHHHHHHHHHHHHT-GGGTTS-HHHHHHHHHHHHHHHHHHHHHHHHHHHHHTSTTTTSSSPPPP--SS-HHHHIIIIIHHHTSHHHHHHHHHHHHHHHHTS-SS-SHHHHHHHHHHHHHHHHHHHHHHHHHHHHHHHHHT---GGGSGGGTT-S-SSS---HHHHHHHHHHHHHHHHHHHHHHHHHHHHHHGGGS-HHHHHHHHHHHHHHHHHHHHHHHHHHHHT--

Nearest PDB structures (foldseek):
  5nx5-assembly1_B  TM=6.477E-01  e=7.034E-02  Streptomyces clavuligerus
  5nx4-assembly1_B  TM=6.432E-01  e=1.300E-01  Streptomyces clavuligerus
  5ivg-assembly1_A  TM=6.539E-01  e=1.860E+00  Aspergillus terreus

Solvent-accessible surface area (backbone atoms only — not comparable to full-atom values): 27358 Å² total; per-residue (Å²): 138,74,62,89,43,101,76,63,49,50,46,61,37,18,50,52,36,45,52,54,59,61,52,51,48,39,54,72,28,71,88,43,37,72,58,52,51,51,51,34,53,43,36,40,51,52,46,63,76,41,55,90,49,28,56,56,65,52,70,78,44,79,73,98,54,71,39,57,47,30,69,58,24,32,52,41,35,51,51,25,45,51,49,51,69,66,53,62,97,78,58,80,85,60,72,44,45,73,65,84,76,64,70,58,62,73,55,47,58,59,58,50,62,54,49,74,39,77,93,33,60,86,56,58,68,69,57,52,47,50,17,41,55,54,14,48,67,49,38,71,58,50,69,70,52,62,57,75,50,55,77,83,76,97,63,78,81,74,67,60,62,67,48,48,36,26,44,55,33,42,41,29,68,76,79,66,67,71,58,68,68,59,55,48,53,50,44,54,51,54,53,48,48,56,51,49,52,53,45,43,58,76,69,43,36,82,44,91,59,49,66,58,51,53,52,53,66,69,33,78,73,42,66,62,52,56,68,64,56,72,78,73,71,80,86,83,71,93,70,84,90,75,93,76,92,81,91,84,82,97,72,78,68,64,64,58,52,54,52,51,36,53,50,43,44,51,45,56,66,77,64,32,77,66,35,69,60,27,56,70,69,53,55,53,48,29,53,50,35,50,50,49,26,60,49,18,43,48,55,49,33,50,47,20,57,58,45,51,69,49,79,49,76,90,46,93,60,83,56,68,44,89,64,95,60,54,63,72,58,44,39,61,70,30,49,8,32,45,62,44,38,44,33,52,47,41,47,50,48,27,35,53,14,20,74,66,67,46,73,81,47,83,43,74,67,48,42,50,48,51,51,51,42,35,49,34,51,13,35,29,50,34,43,28,48,38,68,50,35,50,74,58,29,62,74,72,34,43,74,47,74,72,24,33,68,86,40,76,70,55,54,80,90,80,65,101,63,60,68,71,53,51,57,48,31,30,51,49,52,49,48,54,50,30,50,49,30,49,51,52,42,53,54,44,49,63,64,46,50,86,76,43,56,69,72,58,49,47,52,54,50,34,54,50,47,37,52,51,48,54,35,51,52,31,55,51,51,56,56,51,67,73,76,109